Protein 1G57 (pdb70)

InterPro domains:
  IPR000422 3,4-dihydroxy-2-butanone 4-phosphate synthase, RibB [MF_00180] (11-213)
  IPR000422 3,4-dihydroxy-2-butanone 4-phosphate synthase, RibB [PF00926] (17-208)
  IPR000422 3,4-dihydroxy-2-butanone 4-phosphate synthase, RibB [TIGR00506] (13-209)
  IPR017945 DHBP synthase RibB-like alpha/beta domain superfamily [SSF55821] (7-213)

Organism: Escherichia coli (strain K12) (NCBI:txid83333)

Nearest PDB structures (foldseek):
  1g57-assembly1_B  TM=1.005E+00  e=2.226E-47  Escherichia coli
  1g57-assembly1_A  TM=9.770E-01  e=4.359E-43  Escherichia coli
  7tye-assembly1_A  TM=9.702E-01  e=1.573E-42  Escherichia coli
  3ls6-assembly1_B  TM=9.740E-01  e=1.703E-40  Salmonella enterica subsp. enterica serovar Typhimurium
  3lrj-assembly1_A  TM=9.761E-01  e=1.168E-39  Salmonella enterica subsp. enterica serovar Typhimurium

Structure (mmCIF, N/CA/C/O backbone):
data_1G57
#
_entry.id   1G57
#
_cell.length_a   78.187
_cell.length_b   78.187
_cell.length_c   69.622
_cell.angle_alpha   90.00
_cell.angle_beta   90.00
_cell.angle_gamma   120.00
#
_symmetry.space_group_name_H-M   'P 31'
#
loop_
_entity.id
_entity.type
_entity.pdbx_description
1 polymer '3,4-DIHYDROXY-2-BUTANONE 4-PHOSPHATE SYNTHASE'
2 non-polymer 'CESIUM ION'
3 water water
#
loop_
_atom_site.group_PDB
_atom_site.id
_atom_site.type_symbol
_atom_site.label_atom_id
_atom_site.label_alt_id
_atom_site.label_comp_id
_atom_site.label_asym_id
_atom_site.label_entity_id
_atom_site.label_seq_id
_atom_site.pdbx_PDB_ins_code
_atom_site.Cartn_x
_atom_site.Cartn_y
_atom_site.Cartn_z
_atom_site.occupancy
_atom_site.B_iso_or_equiv
_atom_site.auth_seq_id
_atom_site.auth_comp_id
_atom_site.auth_asym_id
_atom_site.auth_atom_id
_atom_site.pdbx_PDB_model_num
ATOM 1 N N . LEU A 1 5 ? 40.218 16.857 20.503 1.00 39.77 5 LEU A N 1
ATOM 2 C CA . LEU A 1 5 ? 40.611 17.770 19.398 1.00 29.86 5 LEU A CA 1
ATOM 3 C C . LEU A 1 5 ? 39.662 17.556 18.167 1.00 52.95 5 LEU A C 1
ATOM 4 O O . LEU A 1 5 ? 38.870 18.423 17.677 1.00 34.29 5 LEU A O 1
ATOM 9 N N . LEU A 1 6 ? 39.570 16.323 17.674 1.00 24.32 6 LEU A N 1
ATOM 10 C CA . LEU A 1 6 ? 38.621 16.174 16.603 1.00 22.63 6 LEU A CA 1
ATOM 11 C C . LEU A 1 6 ? 37.227 15.692 17.043 1.00 28.16 6 LEU A C 1
ATOM 12 O O . LEU A 1 6 ? 36.395 15.281 16.219 1.00 23.78 6 LEU A O 1
ATOM 17 N N . SER A 1 7 ? 37.027 15.585 18.367 1.00 31.66 7 SER A N 1
ATOM 18 C CA . SER A 1 7 ? 35.783 14.992 18.842 1.00 37.28 7 SER A CA 1
ATOM 19 C C . SER A 1 7 ? 34.579 15.652 18.260 1.00 38.33 7 SER A C 1
ATOM 20 O O . SER A 1 7 ? 33.522 15.053 18.085 1.00 28.93 7 SER A O 1
ATOM 23 N N . SER A 1 8 ? 34.777 16.903 17.935 1.00 37.82 8 SER A N 1
ATOM 24 C CA . SER A 1 8 ? 33.647 17.595 17.417 1.00 38.62 8 SER A CA 1
ATOM 25 C C . SER A 1 8 ? 33.320 17.008 16.070 1.00 37.16 8 SER A C 1
ATOM 26 O O . SER A 1 8 ? 32.195 17.162 15.586 1.00 40.53 8 SER A O 1
ATOM 29 N N . PHE A 1 9 ? 34.315 16.326 15.513 1.00 25.09 9 PHE A N 1
ATOM 30 C CA . PHE A 1 9 ? 34.064 15.799 14.185 1.00 25.16 9 PHE A CA 1
ATOM 31 C C . PHE A 1 9 ? 33.472 14.406 14.189 1.00 28.24 9 PHE A C 1
ATOM 32 O O . PHE A 1 9 ? 33.229 13.833 13.150 1.00 57.78 9 PHE A O 1
ATOM 40 N N . GLY A 1 10 ? 33.278 13.856 15.344 1.00 25.08 10 GLY A N 1
ATOM 41 C 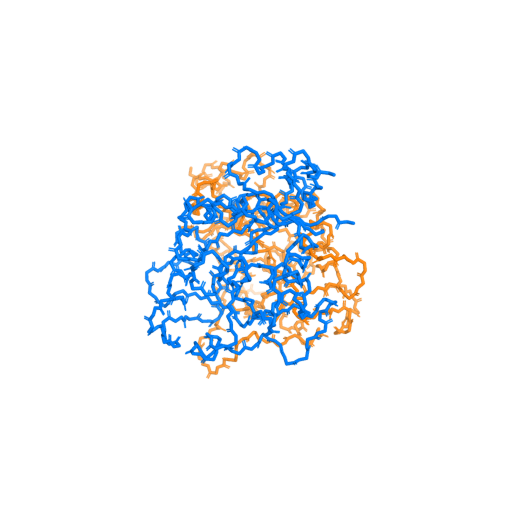CA . GLY A 1 10 ? 32.691 12.539 15.396 1.00 19.92 10 GLY A CA 1
ATOM 42 C C . GLY A 1 10 ? 33.607 11.677 16.226 1.00 19.27 10 GLY A C 1
ATOM 43 O O . GLY A 1 10 ? 34.704 12.128 16.601 1.00 22.90 10 GLY A O 1
ATOM 44 N N . THR A 1 11 ? 33.175 10.449 16.531 1.00 17.62 11 THR A N 1
ATOM 45 C CA . THR A 1 11 ? 34.002 9.551 17.293 1.00 17.12 11 THR A CA 1
ATOM 46 C C . THR A 1 11 ? 35.124 9.088 16.400 1.00 16.18 11 THR A C 1
ATOM 47 O O . THR A 1 11 ? 35.089 9.326 15.192 1.00 15.61 11 THR A O 1
ATOM 51 N N . PRO A 1 12 ? 36.079 8.406 16.981 1.00 14.82 12 PRO A N 1
ATOM 52 C CA . PRO A 1 12 ? 37.188 7.909 16.187 1.00 15.23 12 PRO A CA 1
ATOM 53 C C . PRO A 1 12 ? 36.739 7.101 14.988 1.00 15.31 12 PRO A C 1
ATOM 54 O O . PRO A 1 12 ? 37.165 7.373 13.859 1.00 13.69 12 PRO A O 1
ATOM 58 N N . PHE A 1 13 ? 35.859 6.134 15.184 1.00 13.88 13 PHE A N 1
ATOM 59 C CA . PHE A 1 13 ? 35.378 5.322 14.058 1.00 14.43 13 PHE A CA 1
ATOM 60 C C . PHE A 1 13 ? 34.561 6.154 13.026 1.00 15.01 13 PHE A C 1
ATOM 61 O O . PHE A 1 13 ? 34.639 5.903 11.801 1.00 13.42 13 PHE A O 1
ATOM 69 N N . GLU A 1 14 ? 33.771 7.152 13.535 1.00 15.51 14 GLU A N 1
ATOM 70 C CA . GLU A 1 14 ? 33.052 8.007 12.574 1.00 14.84 14 GLU A CA 1
ATOM 71 C C . GLU A 1 14 ? 34.072 8.804 11.762 1.00 12.71 14 GLU A C 1
ATOM 72 O O . GLU A 1 14 ? 33.839 9.000 10.556 1.00 13.83 14 GLU A O 1
ATOM 78 N N . ARG A 1 15 ? 35.114 9.239 12.436 1.00 10.72 15 ARG A N 1
ATOM 79 C CA . ARG A 1 15 ? 36.148 9.968 11.698 1.00 10.59 15 ARG A CA 1
ATOM 80 C C . ARG A 1 15 ? 36.716 9.145 10.576 1.00 14.04 15 ARG A C 1
ATOM 81 O O . ARG A 1 15 ? 36.916 9.612 9.431 1.00 11.16 15 ARG A O 1
ATOM 89 N N . VAL A 1 16 ? 37.027 7.869 10.884 1.00 12.17 16 VAL A N 1
ATOM 90 C CA . VAL A 1 16 ? 37.533 6.999 9.816 1.00 10.08 16 VAL A CA 1
ATOM 91 C C . VAL A 1 16 ? 36.493 6.886 8.686 1.00 11.17 16 VAL A C 1
ATOM 92 O O . VAL A 1 16 ? 36.807 6.994 7.483 1.00 9.99 16 VAL A O 1
ATOM 96 N N . GLU A 1 17 ? 35.237 6.641 9.071 1.00 11.76 17 GLU A N 1
ATOM 97 C CA . GLU A 1 17 ? 34.216 6.492 8.034 1.00 12.75 17 GLU A CA 1
ATOM 98 C C . GLU A 1 17 ? 34.045 7.719 7.173 1.00 11.72 17 GLU A C 1
ATOM 99 O O . GLU A 1 17 ? 33.884 7.642 5.968 1.00 11.79 17 GLU A O 1
ATOM 105 N N . ASN A 1 18 ? 34.112 8.833 7.824 1.00 12.28 18 ASN A N 1
ATOM 106 C CA . ASN A 1 18 ? 34.040 10.124 7.167 1.00 12.41 18 ASN A CA 1
ATOM 107 C C . ASN A 1 18 ? 35.196 10.270 6.214 1.00 11.17 18 ASN A C 1
ATOM 108 O O . ASN A 1 18 ? 35.003 10.805 5.143 1.00 12.54 18 ASN A O 1
ATOM 113 N N . ALA A 1 19 ? 36.389 9.848 6.616 1.00 10.17 19 ALA A N 1
ATOM 114 C CA . ALA A 1 19 ? 37.542 9.940 5.721 1.00 10.13 19 ALA A CA 1
ATOM 115 C C . ALA A 1 19 ? 37.353 9.037 4.500 1.00 9.01 19 ALA A C 1
ATOM 116 O O . ALA A 1 19 ? 37.705 9.363 3.384 1.00 8.84 19 ALA A O 1
ATOM 118 N N . LEU A 1 20 ? 36.787 7.849 4.694 1.00 12.10 20 LEU A N 1
ATOM 119 C CA . LEU A 1 20 ? 36.639 6.955 3.544 1.00 9.66 20 LEU A CA 1
ATOM 120 C C . LEU A 1 20 ? 35.616 7.553 2.565 1.00 9.03 20 LEU A C 1
ATOM 121 O O . LEU A 1 20 ? 35.819 7.464 1.342 1.00 9.40 20 LEU A O 1
ATOM 126 N N . ALA A 1 21 ? 34.528 8.154 3.118 1.00 9.51 21 ALA A N 1
ATOM 127 C CA . ALA A 1 21 ? 33.533 8.773 2.243 1.00 9.56 21 ALA A CA 1
ATOM 128 C C . ALA A 1 21 ? 34.140 9.934 1.443 1.00 9.89 21 ALA A C 1
ATOM 129 O O . ALA A 1 21 ? 33.883 10.088 0.230 1.00 11.21 21 ALA A O 1
ATOM 131 N N . ALA A 1 22 ? 35.005 10.746 2.132 1.00 10.17 22 ALA A N 1
ATOM 132 C CA . ALA A 1 22 ? 35.676 11.842 1.424 1.00 10.27 22 ALA A CA 1
ATOM 133 C C . ALA A 1 22 ? 36.525 11.310 0.246 1.00 8.95 22 ALA A C 1
ATOM 134 O O . ALA A 1 22 ? 36.448 11.812 -0.872 1.00 9.20 22 ALA A O 1
ATOM 136 N N . LEU A 1 23 ? 37.304 10.245 0.496 1.00 7.36 23 LEU A N 1
ATOM 137 C CA . LEU A 1 23 ? 38.146 9.676 -0.531 1.00 7.58 23 LEU A CA 1
ATOM 138 C C . LEU A 1 23 ? 37.297 9.150 -1.715 1.00 10.23 23 LEU A C 1
ATOM 139 O O . LEU A 1 23 ? 37.620 9.374 -2.879 1.00 8.59 23 LEU A O 1
ATOM 144 N N . ARG A 1 24 ? 36.202 8.427 -1.369 1.00 9.48 24 ARG A N 1
ATOM 145 C CA . ARG A 1 24 ? 35.340 7.904 -2.432 1.00 11.01 24 ARG A CA 1
ATOM 146 C C . ARG A 1 24 ? 34.771 9.061 -3.273 1.00 11.29 24 ARG A C 1
ATOM 147 O O . ARG A 1 24 ? 34.577 8.884 -4.491 1.00 12.49 24 ARG A O 1
ATOM 155 N N . GLU A 1 25 ? 34.522 10.212 -2.660 1.00 7.73 25 GLU A N 1
ATOM 156 C CA . GLU A 1 25 ? 34.040 11.362 -3.386 1.00 9.50 25 GLU A CA 1
ATOM 157 C C . GLU A 1 25 ? 35.176 12.139 -4.094 1.00 8.83 25 GLU A C 1
ATOM 158 O O . GLU A 1 25 ? 34.921 13.175 -4.718 1.00 11.68 25 GLU A O 1
ATOM 164 N N . GLY A 1 26 ? 36.411 11.636 -4.006 1.00 8.19 26 GLY A N 1
ATOM 165 C CA . GLY A 1 26 ? 37.510 12.334 -4.697 1.00 9.96 26 GLY A CA 1
ATOM 166 C C . GLY A 1 26 ? 38.060 13.527 -3.930 1.00 10.59 26 GLY A C 1
ATOM 167 O O . GLY A 1 26 ? 38.894 14.264 -4.493 1.00 10.08 26 GLY A O 1
ATOM 168 N N . ARG A 1 27 ? 37.638 13.688 -2.670 1.00 8.74 27 ARG A N 1
ATOM 169 C CA . ARG A 1 27 ? 38.152 14.782 -1.841 1.00 10.59 27 ARG A CA 1
ATOM 170 C C . ARG A 1 27 ? 39.383 14.305 -1.034 1.00 11.95 27 ARG A C 1
ATOM 171 O O . ARG A 1 27 ? 39.660 13.099 -0.953 1.00 11.02 27 ARG A O 1
ATOM 179 N N . GLY A 1 28 ? 40.106 15.263 -0.460 1.00 10.76 28 GLY A N 1
ATOM 180 C CA . GLY A 1 28 ? 41.232 14.780 0.295 1.00 9.46 28 GLY A CA 1
ATOM 181 C C . GLY A 1 28 ? 40.880 14.533 1.746 1.00 8.99 28 GLY A C 1
ATOM 182 O O . GLY A 1 28 ? 39.771 14.797 2.254 1.00 8.70 28 GLY A O 1
ATOM 183 N N . VAL A 1 29 ? 41.930 14.008 2.430 1.00 7.16 29 VAL A N 1
ATOM 184 C CA . VAL A 1 29 ? 41.835 13.729 3.839 1.00 7.54 29 VAL A CA 1
ATOM 185 C C . VAL A 1 29 ? 43.078 14.343 4.527 1.00 8.04 29 VAL A C 1
ATOM 186 O O . VAL A 1 29 ? 44.219 14.195 4.024 1.00 7.99 29 VAL A O 1
ATOM 190 N N . MET A 1 30 ? 42.832 15.002 5.683 1.00 6.91 30 MET A N 1
ATOM 191 C CA . MET A 1 30 ? 43.931 15.518 6.502 1.00 6.72 30 MET A CA 1
ATOM 192 C C . MET A 1 30 ? 44.170 14.477 7.622 1.00 9.89 30 MET A C 1
ATOM 193 O O . MET A 1 30 ? 43.282 14.269 8.469 1.00 9.87 30 MET A O 1
ATOM 198 N N . VAL A 1 31 ? 45.326 13.777 7.569 1.00 8.37 31 VAL A N 1
ATOM 199 C CA . VAL A 1 31 ? 45.642 12.726 8.541 1.00 7.77 31 VAL A CA 1
ATOM 200 C C . VAL A 1 31 ? 46.661 13.303 9.496 1.00 8.17 31 VAL A C 1
ATOM 201 O O . VAL A 1 31 ? 47.833 13.628 9.102 1.00 8.23 31 VAL A O 1
ATOM 205 N N . LEU A 1 32 ? 46.215 13.321 10.775 1.00 9.78 32 LEU A N 1
ATOM 206 C CA . LEU A 1 32 ? 47.095 13.861 11.809 1.00 7.90 32 LEU A CA 1
ATOM 207 C C . LEU A 1 32 ? 47.779 12.729 12.560 1.00 9.91 32 LEU A C 1
ATOM 208 O O . LEU A 1 32 ? 47.212 11.643 12.868 1.00 9.81 32 LEU A O 1
ATOM 213 N N . ASP A 1 33 ? 48.972 13.126 12.989 1.00 12.70 33 ASP A N 1
ATOM 214 C CA . ASP A 1 33 ? 49.696 12.297 13.948 1.00 17.90 33 ASP A CA 1
ATOM 215 C C . ASP A 1 33 ? 50.410 13.188 14.984 1.00 17.54 33 ASP A C 1
ATOM 216 O O . ASP A 1 33 ? 51.044 14.167 14.510 1.00 17.21 33 ASP A O 1
ATOM 221 N N . GLU A 1 38 ? 54.468 17.127 18.938 1.00 33.96 38 GLU A N 1
ATOM 222 C CA . GLU A 1 38 ? 54.637 17.816 17.649 1.00 26.51 38 GLU A CA 1
ATOM 223 C C . GLU A 1 38 ? 53.747 17.225 16.536 1.00 18.34 38 GLU A C 1
ATOM 224 O O . GLU A 1 38 ? 53.993 16.168 15.998 1.00 20.04 38 GLU A O 1
ATOM 230 N N . ASN A 1 39 ? 52.662 17.923 16.254 1.00 15.93 39 ASN A N 1
ATOM 231 C CA . ASN A 1 39 ? 51.721 17.467 15.248 1.00 13.87 39 ASN A CA 1
ATOM 232 C C . ASN A 1 39 ? 52.347 17.522 13.849 1.00 13.36 39 ASN A C 1
ATOM 233 O O . ASN A 1 39 ? 53.024 18.466 13.412 1.00 12.14 39 ASN A O 1
ATOM 238 N N . GLU A 1 40 ? 52.009 16.527 13.067 1.00 11.63 40 GLU A N 1
ATOM 239 C CA . GLU A 1 40 ? 52.284 16.565 11.642 1.00 11.69 40 GLU A CA 1
ATOM 240 C C . GLU A 1 40 ? 50.959 16.151 10.979 1.00 10.51 40 GLU A C 1
ATOM 241 O O . GLU A 1 40 ? 50.453 15.060 11.281 1.00 12.63 40 GLU A O 1
ATOM 247 N N . GLY A 1 41 ? 50.396 17.010 10.124 1.00 8.92 41 GLY A N 1
ATOM 248 C CA . GLY A 1 41 ? 49.195 16.674 9.395 1.00 7.62 41 GLY A CA 1
ATOM 249 C C . GLY A 1 41 ? 49.582 16.527 7.919 1.00 9.11 41 GLY A C 1
ATOM 250 O O . GLY A 1 41 ? 50.289 17.420 7.357 1.00 9.54 41 GLY A O 1
ATOM 251 N N . ASP A 1 42 ? 49.164 15.365 7.322 1.00 7.23 42 ASP A N 1
ATOM 252 C CA . ASP A 1 42 ? 49.451 15.199 5.911 1.00 8.20 42 ASP A CA 1
ATOM 253 C C . ASP A 1 42 ? 48.136 15.292 5.151 1.00 7.64 42 ASP A C 1
ATOM 254 O O . ASP A 1 42 ? 47.153 14.683 5.555 1.00 8.28 42 ASP A O 1
ATOM 259 N N . MET A 1 43 ? 48.192 15.994 4.029 1.00 7.66 43 MET A N 1
ATOM 260 C CA . MET A 1 43 ? 47.075 16.000 3.051 1.00 7.53 43 MET A CA 1
ATOM 261 C C . MET A 1 43 ? 47.249 14.712 2.194 1.00 7.78 43 MET A C 1
ATOM 262 O O . MET A 1 43 ? 48.365 14.457 1.679 1.00 9.02 43 MET A O 1
ATOM 267 N N . ILE A 1 44 ? 46.211 13.921 2.042 1.00 5.66 44 ILE A N 1
ATOM 268 C CA . ILE A 1 44 ? 46.296 12.732 1.234 1.00 6.51 44 ILE A CA 1
ATOM 269 C C . ILE A 1 44 ? 45.119 12.617 0.253 1.00 7.96 44 ILE A C 1
ATOM 270 O O . ILE A 1 44 ? 43.992 13.071 0.552 1.00 8.58 44 ILE A O 1
ATOM 275 N N . PHE A 1 45 ? 45.414 12.041 -0.924 1.00 7.14 45 PHE A N 1
ATOM 276 C CA . PHE A 1 45 ? 44.399 11.833 -1.939 1.00 6.52 45 PHE A CA 1
ATOM 277 C C . PHE A 1 45 ? 44.653 10.470 -2.582 1.00 9.85 45 PHE A C 1
ATOM 278 O O . PHE A 1 45 ? 45.787 9.981 -2.635 1.00 8.49 45 PHE A O 1
ATOM 286 N N . PRO A 1 46 ? 43.609 9.877 -3.183 1.00 9.90 46 PRO A N 1
ATOM 287 C CA . PRO A 1 46 ? 43.822 8.605 -3.873 1.00 7.23 46 PRO A CA 1
ATOM 288 C C . PRO A 1 46 ? 44.622 8.953 -5.106 1.00 8.93 46 PRO A C 1
ATOM 289 O O . PRO A 1 46 ? 44.317 9.958 -5.821 1.00 9.60 46 PRO A O 1
ATOM 293 N N . ALA A 1 47 ? 45.574 8.081 -5.417 1.00 7.49 47 ALA A N 1
ATOM 294 C CA . ALA A 1 47 ? 46.363 8.324 -6.622 1.00 10.28 47 ALA A CA 1
ATOM 295 C C . ALA A 1 47 ? 45.485 8.287 -7.916 1.00 10.46 47 ALA A C 1
ATOM 296 O O . ALA A 1 47 ? 45.730 9.038 -8.864 1.00 11.66 47 ALA A O 1
ATOM 298 N N . GLU A 1 48 ? 44.425 7.462 -7.891 1.00 8.40 48 GLU A N 1
ATOM 299 C CA . GLU A 1 48 ? 43.540 7.280 -9.031 1.00 10.29 48 GLU A CA 1
ATOM 300 C C . GLU A 1 48 ? 42.651 8.452 -9.256 1.00 11.15 48 GLU A C 1
ATOM 301 O O . GLU A 1 48 ? 42.113 8.536 -10.346 1.00 13.99 48 GLU A O 1
ATOM 307 N N . THR A 1 49 ? 42.389 9.268 -8.262 1.00 9.63 49 THR A N 1
ATOM 308 C CA . THR A 1 49 ? 41.484 10.382 -8.482 1.00 8.89 49 THR A CA 1
ATOM 309 C C . THR A 1 49 ? 42.148 11.763 -8.356 1.00 10.39 49 THR A C 1
ATOM 310 O O . THR A 1 49 ? 41.532 12.794 -8.685 1.00 9.94 49 THR A O 1
ATOM 314 N N . MET A 1 50 ? 43.354 11.827 -7.760 1.00 9.37 50 MET A N 1
ATOM 315 C CA . MET A 1 50 ? 43.946 13.136 -7.516 1.00 7.03 50 MET A CA 1
ATOM 316 C C . MET A 1 50 ? 44.047 13.941 -8.808 1.00 9.79 50 MET A C 1
ATOM 317 O O . MET A 1 50 ? 44.434 13.405 -9.856 1.00 10.09 50 MET A O 1
ATOM 322 N N . THR A 1 51 ? 43.725 15.232 -8.706 1.00 7.63 51 THR A N 1
ATOM 323 C CA . THR A 1 51 ? 43.703 16.098 -9.843 1.00 7.49 51 THR A CA 1
ATOM 324 C C . THR A 1 51 ? 44.902 17.056 -9.863 1.00 8.56 51 THR A C 1
ATOM 325 O O . THR A 1 51 ? 45.612 17.255 -8.902 1.00 8.05 51 THR A O 1
ATOM 329 N N . VAL A 1 52 ? 45.102 17.686 -11.052 1.00 8.64 52 VAL A N 1
ATOM 330 C CA . VAL A 1 52 ? 46.131 18.707 -11.173 1.00 8.79 52 VAL A CA 1
ATOM 331 C C . VAL A 1 52 ? 45.904 19.802 -10.124 1.00 7.22 52 VAL A C 1
ATOM 332 O O . VAL A 1 52 ? 46.883 20.253 -9.537 1.00 8.38 52 VAL A O 1
ATOM 336 N N . GLU A 1 53 ? 44.633 20.261 -9.916 1.00 7.95 53 GLU A N 1
ATOM 337 C CA . GLU A 1 53 ? 44.379 21.331 -8.940 1.00 6.96 53 GLU A CA 1
ATOM 338 C C . GLU A 1 53 ? 44.733 20.896 -7.516 1.00 8.27 53 GLU A C 1
ATOM 339 O O . GLU A 1 53 ? 45.311 21.677 -6.716 1.00 8.92 53 GLU A O 1
ATOM 345 N N . GLN A 1 54 ? 44.415 19.621 -7.219 1.00 7.77 54 GLN A N 1
ATOM 346 C CA . GLN A 1 54 ? 44.767 19.081 -5.899 1.00 8.03 54 GLN A CA 1
ATOM 347 C C . GLN A 1 54 ? 46.309 19.043 -5.761 1.00 7.26 54 GLN A C 1
ATOM 348 O O . GLN A 1 54 ? 46.835 19.339 -4.676 1.00 9.61 54 GLN A O 1
ATOM 354 N N . MET A 1 55 ? 47.005 18.677 -6.848 1.00 7.24 55 MET A N 1
ATOM 355 C CA . MET A 1 55 ? 48.450 18.676 -6.795 1.00 6.01 55 MET A CA 1
ATOM 356 C C . MET A 1 55 ? 49.002 20.080 -6.610 1.00 7.94 55 MET A C 1
ATOM 357 O O . MET A 1 55 ? 49.935 20.276 -5.845 1.00 9.25 55 MET A O 1
ATOM 362 N N . ALA A 1 56 ? 48.397 21.093 -7.273 1.00 7.13 56 ALA A N 1
ATOM 363 C CA . ALA A 1 56 ? 48.867 22.447 -7.097 1.00 7.10 56 ALA A CA 1
ATOM 364 C C . ALA A 1 56 ? 48.649 22.902 -5.679 1.00 9.60 56 ALA A C 1
ATOM 365 O O . ALA A 1 56 ? 49.498 23.587 -5.048 1.00 9.02 56 ALA A O 1
ATOM 367 N N . LEU A 1 57 ? 47.520 22.462 -5.125 1.00 10.42 57 LEU A N 1
ATOM 368 C CA . LEU A 1 57 ? 47.214 22.789 -3.728 1.00 10.97 57 LEU A CA 1
ATOM 369 C C . LEU A 1 57 ? 48.219 22.227 -2.749 1.00 8.92 57 LEU A C 1
ATOM 370 O O . LEU A 1 57 ? 48.669 22.893 -1.785 1.00 10.70 57 LEU A O 1
ATOM 375 N N . THR A 1 58 ? 48.648 21.008 -3.032 1.00 9.61 58 THR A N 1
ATOM 376 C CA . THR A 1 58 ? 49.587 20.316 -2.182 1.00 10.07 58 THR A CA 1
ATOM 377 C C . THR A 1 58 ? 50.962 20.951 -2.287 1.00 13.41 58 THR A C 1
ATOM 378 O O . THR A 1 58 ? 51.680 21.110 -1.273 1.00 13.25 58 THR A O 1
ATOM 382 N N . ILE A 1 59 ? 51.361 21.358 -3.532 1.00 9.30 59 ILE A N 1
ATOM 383 C CA . ILE A 1 59 ? 52.647 22.034 -3.642 1.00 9.19 59 ILE A CA 1
ATOM 384 C C . ILE A 1 59 ? 52.631 23.400 -2.947 1.00 11.93 59 ILE A C 1
ATOM 385 O O . ILE A 1 59 ? 53.596 23.810 -2.294 1.00 12.83 59 ILE A O 1
ATOM 390 N N . ARG A 1 60 ? 51.537 24.150 -3.116 1.00 8.82 60 ARG A N 1
ATOM 391 C CA . ARG A 1 60 ? 51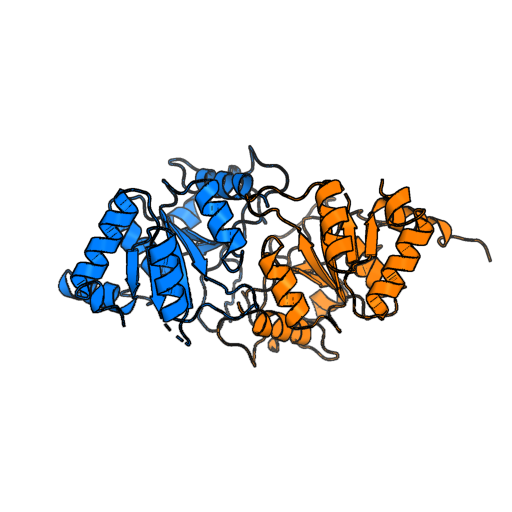.462 25.492 -2.557 1.00 7.55 60 ARG A CA 1
ATOM 392 C C . ARG A 1 60 ? 51.379 25.469 -1.024 1.00 11.13 60 ARG A C 1
ATOM 393 O O . ARG A 1 60 ? 52.084 26.213 -0.358 1.00 13.49 60 ARG A O 1
ATOM 401 N N . HIS A 1 61 ? 50.575 24.613 -0.417 1.00 8.40 61 HIS A N 1
ATOM 402 C CA . HIS A 1 61 ? 50.455 24.619 1.017 1.00 9.00 61 HIS A CA 1
ATOM 403 C C . HIS A 1 61 ? 51.158 23.474 1.739 1.00 11.06 61 HIS A C 1
ATOM 404 O O . HIS A 1 61 ? 51.098 23.419 2.989 1.00 9.85 61 HIS A O 1
ATOM 411 N N . GLY A 1 62 ? 51.781 22.589 0.982 1.00 10.13 62 GLY A N 1
ATOM 412 C CA . GLY A 1 62 ? 52.490 21.492 1.604 1.00 10.48 62 GLY A CA 1
ATOM 413 C C . GLY A 1 62 ? 53.985 21.736 1.632 1.00 8.78 62 GLY A C 1
ATOM 414 O O . GLY A 1 62 ? 54.424 22.835 1.296 1.00 10.32 62 GLY A O 1
ATOM 415 N N . SER A 1 63 ? 54.742 20.761 2.051 1.00 8.10 63 SER A N 1
ATOM 416 C CA . SER A 1 63 ? 56.171 20.833 2.029 1.00 8.25 63 SER A CA 1
ATOM 417 C C . SER A 1 63 ? 56.717 20.875 0.589 1.00 10.73 63 SER A C 1
ATOM 418 O O . SER A 1 63 ? 57.901 21.246 0.362 1.00 9.64 63 SER A O 1
ATOM 421 N N . GLY A 1 64 ? 55.864 20.436 -0.380 1.00 8.78 64 GLY A N 1
ATOM 422 C CA . GLY A 1 64 ? 56.274 20.378 -1.787 1.00 8.32 64 GLY A CA 1
ATOM 423 C C . GLY A 1 64 ? 57.031 19.059 -2.090 1.00 8.42 64 GLY A C 1
ATOM 424 O O . GLY A 1 64 ? 57.279 18.749 -3.243 1.00 8.76 64 GLY A O 1
ATOM 425 N N . ILE A 1 65 ? 57.340 18.234 -1.045 1.00 6.89 65 ILE A N 1
ATOM 426 C CA . ILE A 1 65 ? 57.928 16.920 -1.246 1.00 9.00 65 ILE A CA 1
ATOM 427 C C . ILE A 1 65 ? 56.731 15.987 -1.296 1.00 8.04 65 ILE A C 1
ATOM 428 O O . ILE A 1 65 ? 56.237 15.456 -0.258 1.00 9.02 65 ILE A O 1
ATOM 433 N N . VAL A 1 66 ? 56.144 15.939 -2.483 1.00 7.72 66 VAL A N 1
ATOM 434 C CA . VAL A 1 66 ? 54.883 15.218 -2.674 1.00 6.43 66 VAL A CA 1
ATOM 435 C C . VAL A 1 66 ? 55.241 13.769 -3.025 1.00 8.67 66 VAL A C 1
ATOM 436 O O . VAL A 1 66 ? 55.986 13.467 -3.969 1.00 9.05 66 VAL A O 1
ATOM 440 N N . CYS A 1 67 ? 54.719 12.883 -2.170 1.00 8.40 67 CYS A N 1
ATOM 441 C CA . CYS A 1 67 ? 55.061 11.467 -2.203 1.00 8.78 67 CYS A CA 1
ATOM 442 C C . CYS A 1 67 ? 53.920 10.594 -2.675 1.00 8.47 67 CYS A C 1
ATOM 443 O O . CYS A 1 67 ? 52.734 10.833 -2.381 1.00 9.51 67 CYS A O 1
ATOM 446 N N . LEU A 1 68 ? 54.337 9.517 -3.378 1.00 7.78 68 LEU A N 1
ATOM 447 C CA . LEU A 1 68 ? 53.383 8.499 -3.904 1.00 8.23 68 LEU A CA 1
ATOM 448 C C . LEU A 1 68 ? 53.582 7.208 -3.083 1.00 7.52 68 LEU A C 1
ATOM 449 O O . LEU A 1 68 ? 54.655 6.577 -3.167 1.00 8.32 68 LEU A O 1
ATOM 454 N N . CYS A 1 69 ? 52.612 6.915 -2.249 1.00 7.17 69 CYS A N 1
ATOM 455 C CA . CYS A 1 69 ? 52.694 5.748 -1.402 1.00 6.89 69 CYS A CA 1
ATOM 456 C C . CYS A 1 69 ? 52.250 4.578 -2.245 1.00 9.32 69 CYS A C 1
ATOM 457 O O . CYS A 1 69 ? 51.219 4.607 -2.942 1.00 8.78 69 CYS A O 1
ATOM 460 N N . ILE A 1 70 ? 53.108 3.552 -2.247 1.00 8.74 70 ILE A N 1
ATOM 461 C CA . ILE A 1 70 ? 52.917 2.325 -3.064 1.00 9.02 70 ILE A CA 1
ATOM 462 C C . ILE A 1 70 ? 53.206 1.076 -2.240 1.00 9.21 70 ILE A C 1
ATOM 463 O O . ILE A 1 70 ? 53.850 1.118 -1.188 1.00 10.65 70 ILE A O 1
ATOM 468 N N . THR A 1 71 ? 52.724 -0.038 -2.777 1.00 10.05 71 THR A N 1
ATOM 469 C CA . THR A 1 71 ? 53.000 -1.333 -2.111 1.00 10.65 71 THR A CA 1
ATOM 470 C C . THR A 1 71 ? 54.337 -1.919 -2.597 1.00 11.14 71 THR A C 1
ATOM 471 O O . THR A 1 71 ? 54.839 -1.556 -3.648 1.00 10.20 71 THR A O 1
ATOM 475 N N . GLU A 1 72 ? 54.869 -2.902 -1.834 1.00 10.44 72 GLU A N 1
ATOM 476 C CA . GLU A 1 72 ? 56.067 -3.578 -2.274 1.00 10.27 72 GLU A CA 1
ATOM 477 C C . GLU A 1 72 ? 55.832 -4.268 -3.661 1.00 9.88 72 GLU A C 1
ATOM 478 O O . GLU A 1 72 ? 56.737 -4.264 -4.517 1.00 12.76 72 GLU A O 1
ATOM 484 N N . ASP A 1 73 ? 54.634 -4.785 -3.909 1.00 9.68 73 ASP A N 1
ATOM 485 C CA . ASP A 1 73 ? 54.334 -5.384 -5.173 1.00 11.54 73 ASP A CA 1
ATOM 486 C C . ASP A 1 73 ? 54.520 -4.398 -6.320 1.00 13.39 73 ASP A C 1
ATOM 487 O O . ASP A 1 73 ? 55.153 -4.693 -7.355 1.00 14.23 73 ASP A O 1
ATOM 492 N N . ARG A 1 74 ? 53.935 -3.212 -6.095 1.00 9.75 74 ARG A N 1
ATOM 493 C CA . ARG A 1 74 ? 54.056 -2.188 -7.113 1.00 12.03 74 ARG A CA 1
ATOM 494 C C . ARG A 1 74 ? 55.529 -1.757 -7.336 1.00 8.89 74 ARG A C 1
ATOM 495 O O . ARG A 1 74 ? 55.964 -1.517 -8.470 1.00 10.68 74 ARG A O 1
ATOM 503 N N . ARG A 1 75 ? 56.271 -1.622 -6.226 1.00 10.35 75 ARG A N 1
ATOM 504 C CA . ARG A 1 75 ? 57.668 -1.243 -6.296 1.00 10.00 75 ARG A CA 1
ATOM 505 C C . ARG A 1 75 ? 58.441 -2.229 -7.188 1.00 14.14 75 ARG A C 1
ATOM 506 O O . ARG A 1 75 ? 59.224 -1.868 -8.043 1.00 13.67 75 ARG A O 1
ATOM 514 N N . LYS A 1 76 ? 58.197 -3.507 -6.943 1.00 11.43 76 LYS A N 1
ATOM 515 C CA . LYS A 1 76 ? 58.832 -4.520 -7.717 1.00 12.42 76 LYS A CA 1
ATOM 516 C C . LYS A 1 76 ? 58.336 -4.497 -9.139 1.00 15.87 76 LYS A C 1
ATOM 517 O O . LYS A 1 76 ? 59.123 -4.640 -10.061 1.00 15.96 76 LYS A O 1
ATOM 523 N N . GLN A 1 77 ? 57.061 -4.245 -9.377 1.00 13.94 77 GLN A N 1
ATOM 524 C CA . GLN A 1 77 ? 56.597 -4.171 -10.764 1.00 11.30 77 GLN A CA 1
ATOM 525 C C . GLN A 1 77 ? 57.297 -3.083 -11.531 1.00 18.15 77 GLN A C 1
ATOM 526 O O . GLN A 1 77 ? 57.554 -3.211 -12.739 1.00 16.64 77 GLN A O 1
ATOM 532 N N . LEU A 1 78 ? 57.582 -1.950 -10.842 1.00 14.00 78 LEU A N 1
ATOM 533 C CA . LEU A 1 78 ? 58.238 -0.799 -11.507 1.00 12.85 78 LEU A CA 1
ATOM 534 C C . LEU A 1 78 ? 59.749 -0.893 -11.510 1.00 12.70 78 LEU A C 1
ATOM 535 O O . LEU A 1 78 ? 60.478 -0.024 -11.982 1.00 14.38 78 LEU A O 1
ATOM 540 N N . ASP A 1 79 ? 60.210 -1.958 -10.897 1.00 15.39 79 ASP A N 1
ATOM 541 C CA . ASP A 1 79 ? 61.645 -2.158 -10.771 1.00 20.06 79 ASP A CA 1
ATOM 542 C C . ASP A 1 79 ? 62.348 -0.956 -10.133 1.00 16.73 79 ASP A C 1
ATOM 543 O O . ASP A 1 79 ? 63.354 -0.432 -10.626 1.00 16.12 79 ASP A O 1
ATOM 548 N N . LEU A 1 80 ? 61.762 -0.525 -9.012 1.00 13.85 80 LEU A N 1
ATOM 549 C CA . LEU A 1 80 ? 62.272 0.623 -8.354 1.00 15.25 80 LEU A CA 1
ATOM 550 C C . LEU A 1 80 ? 63.058 0.226 -7.099 1.00 13.96 80 LEU A C 1
ATOM 551 O O . LEU A 1 80 ? 62.450 -0.162 -6.078 1.00 15.96 80 LEU A O 1
ATOM 556 N N . PRO A 1 81 ? 64.385 0.437 -7.088 1.00 13.36 81 PRO A N 1
ATOM 557 C CA . PRO A 1 81 ? 65.086 0.106 -5.868 1.00 14.12 81 PRO A CA 1
ATOM 558 C C . PRO A 1 81 ? 64.787 1.097 -4.722 1.00 13.50 81 PRO A C 1
ATOM 559 O O . PRO A 1 81 ? 64.359 2.249 -4.961 1.00 12.28 81 PRO A O 1
ATOM 563 N N . MET A 1 82 ? 64.985 0.647 -3.488 1.00 11.89 82 MET A N 1
ATOM 564 C CA . MET A 1 82 ? 64.874 1.533 -2.364 1.00 12.11 82 MET A CA 1
ATOM 565 C C . MET A 1 82 ? 65.992 2.572 -2.576 1.00 13.16 82 MET A C 1
ATOM 566 O O . MET A 1 82 ? 67.031 2.260 -3.176 1.00 13.34 82 MET A O 1
ATOM 571 N N . MET A 1 83 ? 65.822 3.774 -2.085 1.00 12.35 83 MET A N 1
ATOM 572 C CA . MET A 1 83 ? 66.826 4.767 -2.305 1.00 11.45 83 MET A CA 1
ATOM 573 C C . MET A 1 83 ? 68.175 4.442 -1.683 1.00 17.28 83 MET A C 1
ATOM 574 O O . MET A 1 83 ? 69.212 4.729 -2.286 1.00 15.82 83 MET A O 1
ATOM 579 N N . VAL A 1 84 ? 68.152 3.887 -0.461 1.00 13.70 84 VAL A N 1
ATOM 580 C CA . VAL A 1 84 ? 69.403 3.584 0.184 1.00 17.82 84 VAL A CA 1
ATOM 581 C C . VAL A 1 84 ? 69.427 2.123 0.572 1.00 21.68 84 VAL A C 1
ATOM 582 O O . VAL A 1 84 ? 68.403 1.518 0.797 1.00 21.76 84 VAL A O 1
ATOM 586 N N . GLU A 1 85 ? 70.627 1.602 0.703 1.00 26.67 85 GLU A N 1
ATOM 587 C CA . GLU A 1 85 ? 70.752 0.226 1.151 1.00 29.08 85 GLU A CA 1
ATOM 588 C C . GLU A 1 85 ? 70.644 0.206 2.670 1.00 40.86 85 GLU A C 1
ATOM 589 O O . GLU A 1 85 ? 69.963 -0.607 3.282 1.00 45.19 85 GLU A O 1
ATOM 595 N N . ASN A 1 86 ? 71.359 1.136 3.293 1.00 27.00 86 ASN A N 1
ATOM 596 C CA . ASN A 1 86 ? 71.379 1.282 4.741 1.00 43.15 86 ASN A CA 1
ATOM 597 C C . ASN A 1 86 ? 70.589 2.509 5.204 1.00 46.27 86 ASN A C 1
ATOM 598 O O . ASN A 1 86 ? 71.144 3.594 5.339 1.00 27.54 86 ASN A O 1
ATOM 603 N N . ASN A 1 87 ? 69.310 2.308 5.497 1.00 21.91 87 ASN A N 1
ATOM 604 C CA . ASN A 1 87 ? 68.482 3.415 5.889 1.00 22.33 87 ASN A CA 1
ATOM 605 C C . ASN A 1 87 ? 68.780 3.864 7.276 1.00 29.40 87 ASN A C 1
ATOM 606 O O . ASN A 1 87 ? 68.499 3.169 8.253 1.00 28.01 87 ASN A O 1
ATOM 611 N N . THR A 1 88 ? 69.338 5.050 7.376 1.00 21.43 88 THR A N 1
ATOM 612 C CA . THR A 1 88 ? 69.628 5.471 8.730 1.00 24.45 88 THR A CA 1
ATOM 613 C C . THR A 1 88 ? 68.687 6.557 9.168 1.00 37.93 88 THR A C 1
ATOM 614 O O . THR A 1 88 ? 68.960 7.217 10.206 1.00 25.69 88 THR A O 1
ATOM 618 N N . SER A 1 89 ? 67.620 6.743 8.350 1.00 21.67 89 SER A N 1
ATOM 619 C CA . SER A 1 89 ? 66.694 7.793 8.733 1.00 21.04 89 SER A CA 1
ATOM 620 C C . SER A 1 89 ? 66.101 7.448 10.122 1.00 48.96 89 SER A C 1
ATOM 621 O O . SER A 1 89 ? 65.933 6.267 10.495 1.00 24.64 89 SER A O 1
ATOM 624 N N . ALA A 1 90 ? 65.804 8.514 10.891 1.00 37.20 90 ALA A N 1
ATOM 625 C CA . ALA A 1 90 ? 65.209 8.394 12.210 1.00 36.92 90 ALA A CA 1
ATOM 626 C C . ALA A 1 90 ? 63.974 7.482 12.216 1.00 46.05 90 ALA A C 1
ATOM 627 O O . ALA A 1 90 ? 63.817 6.588 13.062 1.00 50.43 90 ALA A O 1
ATOM 629 N N . TYR A 1 91 ? 63.068 7.725 11.261 1.00 28.49 91 TYR A N 1
ATOM 630 C CA . TYR A 1 91 ? 61.835 6.951 11.278 1.00 27.73 91 TYR A CA 1
ATOM 631 C C . TYR A 1 91 ? 61.793 5.773 10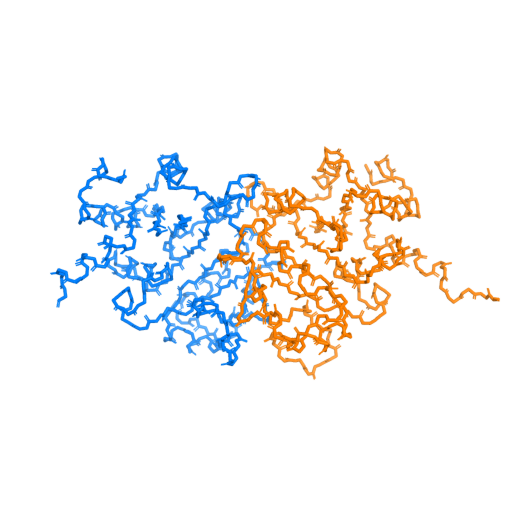.325 1.00 32.56 91 TYR A C 1
ATOM 632 O O . TYR A 1 91 ? 60.767 5.091 10.236 1.00 36.59 91 TYR A O 1
ATOM 641 N N . GLY A 1 92 ? 62.906 5.514 9.629 1.00 25.05 92 GLY A N 1
ATOM 642 C CA . GLY A 1 92 ? 62.981 4.436 8.627 1.00 25.14 92 GLY A CA 1
ATOM 643 C C . GLY A 1 92 ? 62.055 4.667 7.403 1.00 35.90 92 GLY A C 1
ATOM 644 O O . GLY A 1 92 ? 61.394 3.749 6.886 1.00 19.62 92 GLY A O 1
ATOM 645 N N . THR A 1 93 ? 62.012 5.920 6.934 1.00 23.51 93 THR A N 1
ATOM 646 C CA . THR A 1 93 ? 61.145 6.254 5.838 1.00 24.00 93 THR A CA 1
ATOM 647 C C . THR A 1 93 ? 61.532 5.538 4.602 1.00 21.89 93 THR A C 1
ATOM 648 O O . THR A 1 93 ? 62.701 5.611 4.229 1.00 25.22 93 THR A O 1
ATOM 652 N N . GLY A 1 94 ? 60.504 4.960 4.000 1.00 16.85 94 GLY A N 1
ATOM 653 C CA . GLY A 1 94 ? 60.544 4.062 2.854 1.00 13.45 94 GLY A CA 1
ATOM 654 C C . GLY A 1 94 ? 60.688 4.719 1.473 1.00 11.41 94 GLY A C 1
ATOM 655 O O . GLY A 1 94 ? 60.071 4.260 0.499 1.00 11.56 94 GLY A O 1
ATOM 656 N N . PHE A 1 95 ? 61.573 5.750 1.383 1.00 10.53 95 PHE A N 1
ATOM 657 C CA . PHE A 1 95 ? 61.786 6.347 0.080 1.00 10.56 95 PHE A CA 1
ATOM 658 C C . PHE A 1 95 ? 62.412 5.366 -0.915 1.00 10.63 95 PHE A C 1
ATOM 659 O O . PHE A 1 95 ? 63.436 4.740 -0.615 1.00 13.49 95 PHE A O 1
ATOM 667 N N . THR A 1 96 ? 61.917 5.282 -2.166 1.00 9.46 96 THR A N 1
ATOM 668 C CA . THR A 1 96 ? 62.605 4.530 -3.199 1.00 10.65 96 THR A CA 1
ATOM 669 C C . THR A 1 96 ? 63.364 5.584 -4.003 1.00 9.20 96 THR A C 1
ATOM 670 O O . THR A 1 96 ? 63.277 6.796 -3.745 1.00 11.10 96 THR A O 1
ATOM 674 N N . VAL A 1 97 ? 64.052 5.137 -5.025 1.00 9.87 97 VAL A N 1
ATOM 675 C CA . VAL A 1 97 ? 64.647 6.068 -5.989 1.00 8.84 97 VAL A CA 1
ATOM 676 C C . VAL A 1 97 ? 63.468 6.888 -6.583 1.00 12.29 97 VAL A C 1
ATOM 677 O O . VAL A 1 97 ? 62.305 6.393 -6.703 1.00 11.00 97 VAL A O 1
ATOM 681 N N . THR A 1 98 ? 63.734 8.170 -6.950 1.00 9.93 98 THR A N 1
ATOM 682 C CA . THR A 1 98 ? 62.692 9.102 -7.393 1.00 8.88 98 THR A CA 1
ATOM 683 C C . THR A 1 98 ? 62.373 8.924 -8.838 1.00 11.50 98 THR A C 1
ATOM 684 O O . THR A 1 98 ? 63.127 8.258 -9.562 1.00 12.49 98 THR A O 1
ATOM 688 N N . ILE A 1 99 ? 61.205 9.408 -9.239 1.00 9.45 99 ILE A N 1
ATOM 689 C CA . ILE A 1 99 ? 60.683 9.065 -10.523 1.00 10.96 99 ILE A CA 1
ATOM 690 C C . ILE A 1 99 ? 60.078 10.260 -11.251 1.00 12.34 99 ILE A C 1
ATOM 691 O O . ILE A 1 99 ? 59.624 11.232 -10.688 1.00 10.14 99 ILE A O 1
ATOM 696 N N . GLU A 1 100 ? 60.065 10.060 -12.584 1.00 12.23 100 GLU A N 1
ATOM 697 C CA . GLU A 1 100 ? 59.462 11.022 -13.533 1.00 13.13 100 GLU A CA 1
ATOM 698 C C . GLU A 1 100 ? 58.771 10.249 -14.694 1.00 14.41 100 GLU A C 1
ATOM 699 O O . GLU A 1 100 ? 59.331 9.239 -15.202 1.00 13.60 100 GLU A O 1
ATOM 705 N N . ALA A 1 101 ? 57.595 10.642 -15.148 1.00 12.37 101 ALA A N 1
ATOM 706 C CA . ALA A 1 101 ? 57.018 9.880 -16.273 1.00 15.84 101 ALA A CA 1
ATOM 707 C C . ALA A 1 101 ? 58.013 9.950 -17.472 1.00 14.90 101 ALA A C 1
ATOM 708 O O . ALA A 1 101 ? 58.626 11.020 -17.670 1.00 15.11 101 ALA A O 1
ATOM 710 N N . ALA A 1 102 ? 58.175 8.842 -18.215 1.00 12.17 102 ALA A N 1
ATOM 711 C CA . ALA A 1 102 ? 59.073 8.840 -19.338 1.00 15.18 102 ALA A CA 1
ATOM 712 C C . ALA A 1 102 ? 58.377 9.572 -20.492 1.00 28.18 102 ALA A C 1
ATOM 713 O O . ALA A 1 102 ? 59.003 10.033 -21.450 1.00 23.35 102 ALA A O 1
ATOM 715 N N . GLU A 1 103 ? 57.045 9.704 -20.448 1.00 15.47 103 GLU A N 1
ATOM 716 C CA . GLU A 1 103 ? 56.387 10.471 -21.487 1.00 18.81 103 GLU A CA 1
ATOM 717 C C . GLU A 1 103 ? 55.344 11.446 -20.952 1.00 21.04 103 GLU A C 1
ATOM 718 O O . GLU A 1 103 ? 54.660 11.212 -19.947 1.00 17.56 103 GLU A O 1
ATOM 724 N N . GLY A 1 104 ? 55.102 12.520 -21.696 1.00 20.66 104 GLY A N 1
ATOM 725 C CA . GLY A 1 104 ? 54.057 13.461 -21.362 1.00 19.05 104 GLY A CA 1
ATOM 726 C C . GLY A 1 104 ? 54.449 14.526 -20.351 1.00 14.00 104 GLY A C 1
ATOM 727 O O . GLY A 1 104 ? 53.551 15.209 -19.906 1.00 17.78 104 GLY A O 1
ATOM 728 N N . VAL A 1 105 ? 55.713 14.711 -20.036 1.00 15.05 105 VAL A N 1
ATOM 729 C CA . VAL A 1 105 ? 56.135 15.760 -19.098 1.00 16.01 105 VAL A CA 1
ATOM 730 C C . VAL A 1 105 ? 57.293 16.604 -19.673 1.00 22.74 105 VAL A C 1
ATOM 731 O O . VAL A 1 105 ? 57.970 16.251 -20.646 1.00 22.57 105 VAL A O 1
ATOM 735 N N . THR A 1 106 ? 57.569 17.753 -19.108 1.00 18.29 106 THR A N 1
ATOM 736 C CA . THR A 1 106 ? 58.711 18.541 -19.588 1.00 22.01 106 THR A CA 1
ATOM 737 C C . THR A 1 106 ? 59.770 18.547 -18.541 1.00 23.73 106 THR A C 1
ATOM 738 O O . THR A 1 106 ? 60.597 17.628 -18.439 1.00 27.27 106 THR A O 1
ATOM 742 N N . THR A 1 107 ? 59.682 19.513 -17.659 1.00 22.18 107 THR A N 1
ATOM 743 C CA . THR A 1 107 ? 60.687 19.475 -16.599 1.00 18.49 107 THR A CA 1
ATOM 744 C C . THR A 1 107 ? 60.400 18.519 -15.397 1.00 19.93 107 THR A C 1
ATOM 745 O O . THR A 1 107 ? 61.267 18.302 -14.576 1.00 21.09 107 THR A O 1
ATOM 749 N N . GLY A 1 108 ? 59.181 17.981 -15.303 1.00 14.93 108 GLY A N 1
ATOM 750 C CA . GLY A 1 108 ? 58.804 17.104 -14.237 1.00 11.38 108 GLY A CA 1
ATOM 751 C C . GLY A 1 108 ? 58.280 17.798 -13.015 1.00 15.52 108 GLY A C 1
ATOM 752 O O . GLY A 1 108 ? 57.661 17.184 -12.147 1.00 14.79 108 GLY A O 1
ATOM 753 N N . VAL A 1 109 ? 58.491 19.078 -12.886 1.00 12.35 109 VAL A N 1
ATOM 754 C CA . VAL A 1 109 ? 58.222 19.802 -11.670 1.00 14.05 109 VAL A CA 1
ATOM 755 C C . VAL A 1 109 ? 56.814 20.405 -11.481 1.00 12.02 109 VAL A C 1
ATOM 756 O O . VAL A 1 109 ? 56.311 20.581 -10.382 1.00 9.06 109 VAL A O 1
ATOM 760 N N . SER A 1 110 ? 56.168 20.792 -12.586 1.00 10.14 110 SER A N 1
ATOM 761 C CA . SER A 1 110 ? 54.852 21.431 -12.482 1.00 7.95 110 SER A CA 1
ATOM 762 C C . SER A 1 110 ? 53.846 20.474 -11.889 1.00 8.02 110 SER A C 1
ATOM 763 O O . SER A 1 110 ? 54.017 19.249 -11.921 1.00 10.02 110 SER A O 1
ATOM 766 N N . ALA A 1 111 ? 52.774 21.038 -11.380 1.00 8.97 111 ALA A N 1
ATOM 767 C CA . ALA A 1 111 ? 51.714 20.194 -10.847 1.00 9.33 111 ALA A CA 1
ATOM 768 C C . ALA A 1 111 ? 51.243 19.159 -11.916 1.00 9.05 111 ALA A C 1
ATOM 769 O O . ALA A 1 111 ? 51.039 17.989 -11.623 1.00 9.98 111 ALA A O 1
ATOM 771 N N . ALA A 1 112 ? 51.053 19.591 -13.170 1.00 10.38 112 ALA A N 1
ATOM 772 C CA . ALA A 1 112 ? 50.550 18.694 -14.198 1.00 10.73 112 ALA A CA 1
ATOM 773 C C . ALA A 1 112 ? 51.606 17.621 -14.483 1.00 11.44 112 ALA A C 1
ATOM 774 O O . ALA A 1 112 ? 51.194 16.473 -14.690 1.00 11.28 112 ALA A O 1
ATOM 776 N N . ASP A 1 113 ? 52.902 17.973 -14.438 1.00 9.48 113 ASP A N 1
ATOM 777 C CA . ASP A 1 113 ? 53.879 16.926 -14.657 1.00 10.36 113 ASP A CA 1
ATOM 778 C C . ASP A 1 113 ? 53.884 15.885 -13.544 1.00 11.31 113 ASP A C 1
ATOM 779 O O . ASP A 1 113 ? 53.949 14.675 -13.767 1.00 9.70 113 ASP A O 1
ATOM 784 N N . ARG A 1 114 ? 53.780 16.389 -12.284 1.00 9.39 114 ARG A N 1
ATOM 785 C CA . ARG A 1 114 ? 53.782 15.460 -11.149 1.00 10.79 114 ARG A CA 1
ATOM 786 C C . ARG A 1 114 ? 52.624 14.472 -11.190 1.00 8.72 114 ARG A C 1
ATOM 787 O O . ARG A 1 114 ? 52.780 13.276 -10.899 1.00 8.39 114 ARG A O 1
ATOM 795 N N . ILE A 1 115 ? 51.451 14.997 -11.522 1.00 8.13 115 ILE A N 1
ATOM 796 C CA . ILE A 1 115 ? 50.269 14.156 -11.660 1.00 9.13 115 ILE A CA 1
ATOM 797 C C . ILE A 1 115 ? 50.432 13.183 -12.826 1.00 8.60 115 ILE A C 1
ATOM 798 O O . ILE A 1 115 ? 50.054 12.045 -12.688 1.00 10.64 115 ILE A O 1
ATOM 803 N N . THR A 1 116 ? 51.001 13.649 -13.922 1.00 8.63 116 THR A N 1
ATOM 804 C CA . THR A 1 116 ? 51.323 12.754 -15.008 1.00 11.90 116 THR A CA 1
ATOM 805 C C . THR A 1 116 ? 52.223 11.582 -14.511 1.00 9.77 116 THR A C 1
ATOM 806 O O . THR A 1 116 ? 51.998 10.394 -14.845 1.00 9.89 116 THR A O 1
ATOM 810 N N . THR A 1 117 ? 53.244 11.932 -13.720 1.00 9.29 117 THR A N 1
ATOM 811 C CA . THR A 1 117 ? 54.138 10.903 -13.212 1.00 9.43 117 THR A CA 1
ATOM 812 C C . THR A 1 117 ? 53.429 9.938 -12.259 1.00 9.17 117 THR A C 1
ATOM 813 O O . THR A 1 117 ? 53.545 8.710 -12.387 1.00 10.46 117 THR A O 1
ATOM 817 N N . VAL A 1 118 ? 52.584 10.440 -11.379 1.00 8.09 118 VAL A N 1
ATOM 818 C CA . VAL A 1 118 ? 51.812 9.589 -10.535 1.00 8.50 118 VAL A CA 1
ATOM 819 C C . VAL A 1 118 ? 50.957 8.588 -11.340 1.00 9.79 118 VAL A C 1
ATOM 820 O O . VAL A 1 118 ? 50.841 7.406 -11.008 1.00 9.56 118 VAL A O 1
ATOM 824 N N . ARG A 1 119 ? 50.256 9.120 -12.356 1.00 7.81 119 ARG A N 1
ATOM 825 C CA . ARG A 1 119 ? 49.328 8.306 -13.122 1.00 7.89 119 ARG A CA 1
ATOM 826 C C . ARG A 1 119 ? 50.069 7.206 -13.839 1.00 11.56 119 ARG A C 1
ATOM 827 O O . ARG A 1 119 ? 49.562 6.093 -13.931 1.00 12.12 119 ARG A O 1
ATOM 835 N N . ALA A 1 120 ? 51.261 7.554 -14.328 1.00 10.43 120 ALA A N 1
ATOM 836 C CA . ALA A 1 120 ? 52.068 6.561 -15.058 1.00 9.67 120 ALA A CA 1
ATOM 837 C C . ALA A 1 120 ? 52.451 5.431 -14.102 1.00 11.97 120 ALA A C 1
ATOM 838 O O . ALA A 1 120 ? 52.402 4.238 -14.442 1.00 13.98 120 ALA A O 1
ATOM 840 N N . ALA A 1 121 ? 52.879 5.792 -12.905 1.00 8.24 121 ALA A N 1
ATOM 841 C CA . ALA A 1 121 ? 53.337 4.765 -11.969 1.00 8.92 121 ALA A CA 1
ATOM 842 C C . ALA A 1 121 ? 52.253 3.785 -11.505 1.00 11.86 121 ALA A C 1
ATOM 843 O O . ALA A 1 121 ? 52.568 2.597 -11.270 1.00 10.96 121 ALA A O 1
ATOM 845 N N . ILE A 1 122 ? 51.008 4.334 -11.361 1.00 8.59 122 ILE A N 1
ATOM 846 C CA . ILE A 1 122 ? 49.947 3.547 -10.816 1.00 11.22 122 ILE A CA 1
ATOM 847 C C . ILE A 1 122 ? 49.094 2.770 -11.840 1.00 12.92 122 ILE A C 1
ATOM 848 O O . ILE A 1 122 ? 48.148 2.037 -11.444 1.00 11.73 122 ILE A O 1
ATOM 853 N N . ALA A 1 123 ? 49.370 3.039 -13.086 1.00 10.69 123 ALA A N 1
ATOM 854 C CA . ALA A 1 123 ? 48.557 2.420 -14.135 1.00 12.20 123 ALA A CA 1
ATOM 855 C C . ALA A 1 123 ? 48.601 0.893 -14.109 1.00 12.47 123 ALA A C 1
ATOM 856 O O . ALA A 1 123 ? 49.605 0.223 -13.807 1.00 14.62 123 ALA A O 1
ATOM 858 N N . ASP A 1 124 ? 47.448 0.346 -14.452 1.00 17.72 124 ASP A N 1
ATOM 859 C CA . ASP A 1 124 ? 47.386 -1.096 -14.573 1.00 25.30 124 ASP A CA 1
ATOM 860 C C . ASP A 1 124 ? 48.340 -1.397 -15.715 1.00 19.70 124 ASP A C 1
ATOM 861 O O . ASP A 1 124 ? 48.273 -0.727 -16.792 1.00 22.81 124 ASP A O 1
ATOM 866 N N . GLY A 1 125 ? 49.208 -2.354 -15.486 1.00 20.08 125 GLY A N 1
ATOM 867 C CA . GLY A 1 125 ? 50.129 -2.663 -16.584 1.00 21.81 125 GLY A CA 1
ATOM 868 C C . GLY A 1 125 ? 51.356 -1.739 -16.735 1.00 25.84 125 GLY A C 1
ATOM 869 O O . GLY A 1 125 ? 52.123 -1.873 -17.699 1.00 17.85 125 GLY A O 1
ATOM 870 N N . ALA A 1 126 ? 51.554 -0.831 -15.746 1.00 17.25 126 ALA A N 1
ATOM 871 C CA . ALA A 1 126 ? 52.702 0.033 -15.727 1.00 13.55 126 ALA A CA 1
ATOM 872 C C . ALA A 1 126 ? 53.950 -0.864 -15.755 1.00 16.21 126 ALA A C 1
ATOM 873 O O . ALA A 1 126 ? 53.952 -1.942 -15.112 1.00 15.13 126 ALA A O 1
ATOM 875 N N . LYS A 1 127 ? 54.945 -0.418 -16.521 1.00 15.35 127 LYS A N 1
ATOM 876 C CA . LYS A 1 127 ? 56.220 -1.138 -16.706 1.00 16.99 127 LYS A CA 1
ATOM 877 C C . LYS A 1 127 ? 57.341 -0.246 -16.258 1.00 14.68 127 LYS A C 1
ATOM 878 O O . LYS A 1 127 ? 57.197 0.959 -16.330 1.00 15.29 127 LYS A O 1
ATOM 884 N N . PRO A 1 128 ? 58.494 -0.805 -15.894 1.00 13.62 128 PRO A N 1
ATOM 885 C CA . PRO A 1 128 ? 59.652 0.025 -15.490 1.00 16.84 128 PRO A CA 1
ATOM 886 C C . PRO A 1 128 ? 59.991 1.173 -16.440 1.00 16.01 128 PRO A C 1
ATOM 887 O O . PRO A 1 128 ? 60.224 2.300 -16.047 1.00 15.03 128 PRO A O 1
ATOM 891 N N . SER A 1 129 ? 59.963 0.880 -17.741 1.00 17.82 129 SER A N 1
ATOM 892 C CA . SER A 1 129 ? 60.284 1.870 -18.772 1.00 17.87 129 SER A CA 1
ATOM 893 C C . SER A 1 129 ? 59.338 3.048 -18.796 1.00 17.35 129 SER A C 1
ATOM 894 O O . SER A 1 129 ? 59.582 4.054 -19.472 1.00 20.52 129 SER A O 1
ATOM 897 N N . ASP A 1 130 ? 58.182 2.917 -18.152 1.00 15.50 130 ASP A N 1
ATOM 898 C CA . ASP A 1 130 ? 57.255 4.034 -18.168 1.00 14.99 130 ASP A CA 1
ATOM 899 C C . ASP A 1 130 ? 57.767 5.201 -17.297 1.00 16.00 130 ASP A C 1
ATOM 900 O O . ASP A 1 130 ? 57.168 6.299 -17.351 1.00 14.35 130 ASP A O 1
ATOM 905 N N . LEU A 1 131 ? 58.821 4.936 -16.516 1.00 10.59 131 LEU A N 1
ATOM 906 C CA . LEU A 1 131 ? 59.285 5.992 -15.637 1.00 10.49 131 LEU A CA 1
ATOM 907 C C . LEU A 1 131 ? 60.777 6.148 -15.792 1.00 17.75 131 LEU A C 1
ATOM 908 O O . LEU A 1 131 ? 61.484 5.128 -15.798 1.00 18.83 131 LEU A O 1
ATOM 913 N N . ASN A 1 132 ? 61.282 7.367 -15.881 1.00 11.53 132 ASN A N 1
ATOM 914 C CA . ASN A 1 132 ? 62.693 7.664 -15.832 1.00 12.19 132 ASN A CA 1
ATOM 915 C C . ASN A 1 132 ? 63.048 7.941 -14.319 1.00 15.41 132 ASN A C 1
ATOM 916 O O . ASN A 1 132 ? 62.185 8.123 -13.434 1.00 14.13 132 ASN A O 1
ATOM 921 N N . ARG A 1 133 ? 64.301 7.912 -13.929 1.00 12.84 133 ARG A N 1
ATOM 922 C CA . ARG A 1 133 ? 64.801 8.066 -12.572 1.00 10.03 133 ARG A CA 1
ATOM 923 C C . ARG A 1 133 ? 66.136 8.709 -12.710 1.00 14.08 133 ARG A C 1
ATOM 924 O O . ARG A 1 133 ? 66.883 8.356 -13.654 1.00 17.14 133 ARG A O 1
ATOM 932 N N . PRO A 1 134 ? 66.512 9.584 -11.790 1.00 11.87 134 PRO A N 1
ATOM 933 C CA . PRO A 1 134 ? 65.670 10.113 -10.733 1.00 12.78 134 PRO A CA 1
ATOM 934 C C . PRO A 1 134 ? 64.601 11.061 -11.347 1.00 15.13 134 PRO A C 1
ATOM 935 O O . PRO A 1 134 ? 64.558 11.355 -12.544 1.00 13.75 134 PRO A O 1
ATOM 939 N N . GLY A 1 135 ? 63.707 11.583 -10.511 1.00 12.13 135 GLY A N 1
ATOM 940 C CA . GLY A 1 135 ? 62.648 12.491 -10.950 1.00 12.37 135 GLY A CA 1
ATOM 941 C C . GLY A 1 135 ? 62.146 13.375 -9.765 1.00 10.94 135 GLY A C 1
ATOM 942 O O . GLY A 1 135 ? 62.771 13.466 -8.705 1.00 12.39 135 GLY A O 1
ATOM 943 N N . HIS A 1 136 ? 60.995 13.972 -9.954 1.00 8.91 136 HIS A N 1
ATOM 944 C CA . HIS A 1 136 ? 60.512 14.889 -8.939 1.00 8.91 136 HIS A CA 1
ATOM 945 C C . HIS A 1 136 ? 59.287 14.405 -8.194 1.00 9.56 136 HIS A C 1
ATOM 946 O O . HIS A 1 136 ? 58.664 15.194 -7.484 1.00 11.52 136 HIS A O 1
ATOM 953 N N . VAL A 1 137 ? 58.949 13.134 -8.366 1.00 8.69 137 VAL A N 1
ATOM 954 C CA . VAL A 1 137 ? 57.921 12.527 -7.570 1.00 8.02 137 VAL A CA 1
ATOM 955 C C . VAL A 1 137 ? 58.658 11.505 -6.672 1.00 9.74 137 VAL A C 1
ATOM 956 O O . VAL A 1 137 ? 59.580 10.791 -7.120 1.00 9.89 137 VAL A O 1
ATOM 960 N N . PHE A 1 138 ? 58.256 11.413 -5.381 1.00 7.84 138 PHE A N 1
ATOM 961 C CA . PHE A 1 138 ? 58.963 10.563 -4.402 1.00 7.18 138 PHE A CA 1
ATOM 962 C C . PHE A 1 138 ? 58.100 9.400 -3.910 1.00 8.02 138 PHE A C 1
ATOM 963 O O . PHE A 1 138 ? 57.273 9.562 -3.023 1.00 8.55 138 PHE A O 1
ATOM 971 N N . PRO A 1 139 ? 58.301 8.212 -4.473 1.00 9.14 139 PRO A N 1
ATOM 972 C CA . PRO A 1 139 ? 57.544 7.045 -4.007 1.00 7.16 139 PRO A CA 1
ATOM 973 C C . PRO A 1 139 ? 57.979 6.609 -2.614 1.00 10.37 139 PRO A C 1
ATOM 974 O O . PRO A 1 139 ? 59.183 6.698 -2.266 1.00 10.45 139 PRO A O 1
ATOM 978 N N . LEU A 1 140 ? 57.026 6.217 -1.795 1.00 7.08 140 LEU A N 1
ATOM 979 C CA . LEU A 1 140 ? 57.311 5.719 -0.474 1.00 8.87 140 LEU A CA 1
ATOM 980 C C . LEU A 1 140 ? 56.719 4.293 -0.428 1.00 9.05 140 LEU A C 1
ATOM 981 O O . LEU A 1 140 ? 55.509 4.083 -0.749 1.00 9.05 140 LEU A O 1
ATOM 986 N N . ARG A 1 141 ? 57.596 3.311 -0.065 1.00 9.29 141 ARG A N 1
ATOM 987 C CA . ARG A 1 141 ? 57.032 1.956 -0.021 1.00 9.83 141 ARG A CA 1
ATOM 988 C C . ARG A 1 141 ? 56.446 1.676 1.365 1.00 9.74 141 ARG A C 1
ATOM 989 O O . ARG A 1 141 ? 57.148 1.745 2.380 1.00 10.74 141 ARG A O 1
ATOM 997 N N . ALA A 1 142 ? 55.147 1.409 1.414 1.00 9.05 142 ALA A N 1
ATOM 998 C CA . ALA A 1 142 ? 54.487 1.186 2.650 1.00 8.22 142 ALA A CA 1
ATOM 999 C C . ALA A 1 142 ? 54.837 -0.214 3.170 1.00 12.09 142 ALA A C 1
ATOM 1000 O O . ALA A 1 142 ? 54.935 -1.173 2.387 1.00 12.98 142 ALA A O 1
ATOM 1002 N N . GLN A 1 143 ? 54.980 -0.276 4.505 1.00 11.93 143 GLN A N 1
ATOM 1003 C CA . GLN A 1 143 ? 55.244 -1.571 5.156 1.00 16.71 143 GLN A CA 1
ATOM 1004 C C . GLN A 1 143 ? 54.007 -2.490 5.070 1.00 14.37 143 GLN A C 1
ATOM 1005 O O . GLN A 1 143 ? 52.819 -2.079 5.279 1.00 14.57 143 GLN A O 1
ATOM 1011 N N . ALA A 1 144 ? 54.254 -3.763 4.786 1.00 11.79 144 ALA A N 1
ATOM 1012 C CA . ALA A 1 144 ? 53.184 -4.743 4.805 1.00 13.78 144 ALA A CA 1
ATOM 1013 C C . ALA A 1 144 ? 52.450 -4.738 6.153 1.00 11.00 144 ALA A C 1
ATOM 1014 O O . ALA A 1 144 ? 53.095 -4.629 7.178 1.00 12.38 144 ALA A O 1
ATOM 1016 N N . GLY A 1 145 ? 51.093 -4.879 6.150 1.00 12.72 145 GLY A N 1
ATOM 1017 C CA . GLY A 1 145 ? 50.262 -4.873 7.318 1.00 14.02 145 GLY A CA 1
ATOM 1018 C C . GLY A 1 145 ? 49.793 -3.463 7.711 1.00 13.42 145 GLY A C 1
ATOM 1019 O O . GLY A 1 145 ? 49.061 -3.307 8.702 1.00 13.79 145 GLY A O 1
ATOM 1020 N N . GLY A 1 146 ? 50.235 -2.429 6.921 1.00 12.27 146 GLY A N 1
ATOM 1021 C CA . GLY A 1 146 ? 49.695 -1.082 7.161 1.00 11.26 146 GLY A CA 1
ATOM 1022 C C . GLY A 1 146 ? 49.953 -0.517 8.536 1.00 9.63 146 GLY A C 1
ATOM 1023 O O . GLY A 1 146 ? 51.009 -0.738 9.161 1.00 10.47 146 GLY A O 1
ATOM 1024 N N . VAL A 1 147 ? 49.004 0.248 8.999 1.00 9.91 147 VAL A N 1
ATOM 1025 C CA . VAL A 1 147 ? 49.185 0.884 10.296 1.00 11.67 147 VAL A CA 1
ATOM 1026 C C . VAL A 1 147 ? 49.339 -0.051 11.470 1.00 9.56 147 VAL A C 1
ATOM 1027 O O . VAL A 1 147 ? 49.782 0.375 12.522 1.00 14.61 147 VAL A O 1
ATOM 1031 N N . LEU A 1 148 ? 48.908 -1.270 11.288 1.00 11.20 148 LEU A N 1
ATOM 1032 C CA . LEU A 1 148 ? 49.102 -2.232 12.371 1.00 15.00 148 LEU A CA 1
ATOM 1033 C C . LEU A 1 148 ? 50.551 -2.640 12.487 1.00 18.01 148 LEU A C 1
ATOM 1034 O O . LEU A 1 148 ? 50.988 -3.133 13.520 1.00 21.81 148 LEU A O 1
ATOM 1039 N N . THR A 1 149 ? 51.312 -2.439 11.444 1.00 12.80 149 THR A N 1
ATOM 1040 C CA . THR A 1 149 ? 52.714 -2.708 11.460 1.00 14.49 149 THR A CA 1
ATOM 1041 C C . THR A 1 149 ? 53.498 -1.479 11.835 1.00 16.99 149 THR A C 1
ATOM 1042 O O . THR A 1 149 ? 54.463 -1.573 12.608 1.00 18.56 149 THR A O 1
ATOM 1046 N N . ARG A 1 150 ? 53.198 -0.372 11.158 1.00 12.88 150 ARG A N 1
ATOM 1047 C CA . ARG A 1 150 ? 53.962 0.889 11.272 1.00 13.80 150 ARG A CA 1
ATOM 1048 C C . ARG A 1 150 ? 52.974 2.051 11.256 1.00 14.81 150 ARG A C 1
ATOM 1049 O O . ARG A 1 150 ? 52.268 2.209 10.281 1.00 13.38 150 ARG A O 1
ATOM 1057 N N . GLY A 1 151 ? 52.854 2.806 12.341 1.00 16.45 151 GLY A N 1
ATOM 1058 C CA . GLY A 1 151 ? 51.887 3.908 12.429 1.00 17.18 151 GLY A CA 1
ATOM 1059 C C . GLY A 1 151 ? 52.425 5.143 11.719 1.00 11.24 151 GLY A C 1
ATOM 1060 O O . GLY A 1 151 ? 52.455 6.207 12.307 1.00 16.34 151 GLY A O 1
ATOM 1061 N N . GLY A 1 152 ? 52.792 5.007 10.475 1.00 12.54 152 GLY A N 1
ATOM 1062 C CA . GLY A 1 152 ? 53.287 6.142 9.713 1.00 16.13 152 GLY A CA 1
ATOM 1063 C C . GLY A 1 152 ? 52.170 6.654 8.759 1.00 11.88 152 GLY A C 1
ATOM 1064 O O . GLY A 1 152 ? 51.190 5.920 8.487 1.00 9.75 152 GLY A O 1
ATOM 1065 N N . HIS A 1 153 ? 52.364 7.898 8.283 1.00 9.89 153 HIS A N 1
ATOM 1066 C CA . HIS A 1 153 ? 51.412 8.448 7.312 1.00 8.57 153 HIS A CA 1
ATOM 1067 C C . HIS A 1 153 ? 51.408 7.617 6.019 1.00 7.54 153 HIS A C 1
ATOM 1068 O O . HIS A 1 153 ? 50.391 7.480 5.365 1.00 9.45 153 HIS A O 1
ATOM 1075 N N . THR A 1 154 ? 52.518 7.032 5.654 1.00 7.83 154 THR A N 1
ATOM 1076 C CA . THR A 1 154 ? 52.567 6.192 4.470 1.00 9.09 154 THR A CA 1
ATOM 1077 C C . THR A 1 154 ? 51.600 5.038 4.582 1.00 6.98 154 THR A C 1
ATOM 1078 O O . THR A 1 154 ? 50.834 4.785 3.651 1.00 9.23 154 THR A O 1
ATOM 1082 N N . GLU A 1 155 ? 51.712 4.321 5.683 1.00 7.54 155 GLU A N 1
ATOM 1083 C CA . GLU A 1 155 ? 50.839 3.174 5.933 1.00 8.93 155 GLU A CA 1
ATOM 1084 C C . GLU A 1 155 ? 49.409 3.630 6.110 1.00 8.78 155 GLU A C 1
ATOM 1085 O O . GLU A 1 155 ? 48.491 2.954 5.591 1.00 10.78 155 GLU A O 1
ATOM 1091 N N . ALA A 1 156 ? 49.207 4.789 6.752 1.00 8.81 156 ALA A N 1
ATOM 1092 C CA . ALA A 1 156 ? 47.821 5.262 6.886 1.00 10.25 156 ALA A CA 1
ATOM 1093 C C . ALA A 1 156 ? 47.205 5.520 5.511 1.00 11.03 156 ALA A C 1
ATOM 1094 O O . ALA A 1 156 ? 46.024 5.236 5.310 1.00 8.40 156 ALA A O 1
ATOM 1096 N N . THR A 1 157 ? 48.014 6.103 4.612 1.00 8.28 157 THR A N 1
ATOM 1097 C CA . THR A 1 157 ? 47.519 6.395 3.307 1.00 8.08 157 THR A CA 1
ATOM 1098 C C . THR A 1 157 ? 46.992 5.148 2.602 1.00 9.38 157 THR A C 1
ATOM 1099 O O . THR A 1 157 ? 45.889 5.099 2.054 1.00 11.12 157 THR A O 1
ATOM 1103 N N . ILE A 1 158 ? 47.808 4.099 2.557 1.00 10.18 158 ILE A N 1
ATOM 1104 C CA . ILE A 1 158 ? 47.490 2.852 1.853 1.00 9.96 158 ILE A CA 1
ATOM 1105 C C . ILE A 1 158 ? 46.282 2.210 2.524 1.00 10.25 158 ILE A C 1
ATOM 1106 O O . ILE A 1 158 ? 45.410 1.671 1.850 1.00 11.38 158 ILE A O 1
ATOM 1111 N N . ASP A 1 159 ? 46.264 2.201 3.859 1.00 9.56 159 ASP A N 1
ATOM 1112 C CA . ASP A 1 159 ? 45.112 1.562 4.504 1.00 12.91 159 ASP A CA 1
ATOM 1113 C C . ASP A 1 159 ? 43.796 2.311 4.170 1.00 10.83 159 ASP A C 1
ATOM 1114 O O . ASP A 1 159 ? 42.775 1.684 3.916 1.00 9.65 159 ASP A O 1
ATOM 1119 N N . LEU A 1 160 ? 43.842 3.639 4.235 1.00 8.97 160 LEU A N 1
ATOM 1120 C CA . LEU A 1 160 ? 42.635 4.383 3.909 1.00 7.27 160 LEU A CA 1
ATOM 1121 C C . LEU A 1 160 ? 42.215 4.137 2.427 1.00 9.13 160 LEU A C 1
ATOM 1122 O O . LEU A 1 160 ? 41.011 3.936 2.137 1.00 9.22 160 LEU A O 1
ATOM 1127 N N . MET A 1 161 ? 43.207 4.097 1.508 1.00 7.88 161 MET A N 1
ATOM 1128 C CA . MET A 1 161 ? 42.816 3.865 0.110 1.00 9.31 161 MET A CA 1
ATOM 1129 C C . MET A 1 161 ? 42.134 2.503 -0.091 1.00 11.98 161 MET A C 1
ATOM 1130 O O . MET A 1 161 ? 41.099 2.383 -0.751 1.00 12.09 161 MET A O 1
ATOM 1135 N N . THR A 1 162 ? 42.727 1.474 0.499 1.00 11.16 162 THR A N 1
ATOM 1136 C CA . THR A 1 162 ? 42.169 0.122 0.324 1.00 9.26 162 THR A CA 1
ATOM 1137 C C . THR A 1 162 ? 40.837 0.021 1.037 1.00 12.08 162 THR A C 1
ATOM 1138 O O . THR A 1 162 ? 39.898 -0.520 0.464 1.00 11.02 162 THR A O 1
ATOM 1142 N N . LEU A 1 163 ? 40.723 0.553 2.277 1.00 9.51 163 LEU A N 1
ATOM 1143 C CA . LEU A 1 163 ? 39.416 0.481 2.927 1.00 9.68 163 LEU A CA 1
ATOM 1144 C C . LEU A 1 163 ? 38.316 1.177 2.065 1.00 13.26 163 LEU A C 1
ATOM 1145 O O . LEU A 1 163 ? 37.129 0.813 2.088 1.00 13.23 163 LEU A O 1
ATOM 1150 N N . ALA A 1 164 ? 38.698 2.253 1.374 1.00 10.60 164 ALA A N 1
ATOM 1151 C CA . ALA A 1 164 ? 37.797 3.072 0.568 1.00 10.28 164 ALA A CA 1
ATOM 1152 C C . ALA A 1 164 ? 37.486 2.453 -0.778 1.00 12.38 164 ALA A C 1
ATOM 1153 O O . ALA A 1 164 ? 36.695 3.041 -1.558 1.00 16.14 164 ALA A O 1
ATOM 1155 N N . GLY A 1 165 ? 38.122 1.333 -1.098 1.00 11.90 165 GLY A N 1
ATOM 1156 C CA . GLY A 1 165 ? 37.805 0.636 -2.330 1.00 10.06 165 GLY A CA 1
ATOM 1157 C C . GLY A 1 165 ? 38.706 0.987 -3.465 1.00 12.79 165 GLY A C 1
ATOM 1158 O O . GLY A 1 165 ? 38.432 0.628 -4.601 1.00 13.30 165 GLY A O 1
ATOM 1159 N N . PHE A 1 166 ? 39.803 1.698 -3.211 1.00 9.98 166 PHE A N 1
ATOM 1160 C CA . PHE A 1 166 ? 40.721 2.053 -4.307 1.00 8.71 166 PHE A CA 1
ATOM 1161 C C . PHE A 1 166 ? 41.882 1.043 -4.388 1.00 10.21 166 PHE A C 1
ATOM 1162 O O . PHE A 1 166 ? 42.053 0.195 -3.488 1.00 11.38 166 PHE A O 1
ATOM 1170 N N . LYS A 1 167 ? 42.685 1.200 -5.458 1.00 9.74 167 LYS A N 1
ATOM 1171 C CA . LYS A 1 167 ? 43.943 0.544 -5.594 1.00 10.44 167 LYS A CA 1
ATOM 1172 C C . LYS A 1 167 ? 44.779 1.014 -4.395 1.00 10.68 167 LYS A C 1
ATOM 1173 O O . LYS A 1 167 ? 44.549 2.088 -3.878 1.00 11.62 167 LYS A O 1
ATOM 1179 N N . PRO A 1 168 ? 45.766 0.254 -3.922 1.00 11.60 168 PRO A N 1
ATOM 1180 C CA . PRO A 1 168 ? 46.595 0.643 -2.755 1.00 11.63 168 PRO A CA 1
ATOM 1181 C C . PRO A 1 168 ? 47.691 1.605 -3.206 1.00 11.45 168 PRO A C 1
ATOM 1182 O O . PRO A 1 168 ? 48.895 1.289 -3.243 1.00 10.76 168 PRO A O 1
ATOM 1186 N N . ALA A 1 169 ? 47.239 2.830 -3.563 1.00 9.92 169 ALA A N 1
ATOM 1187 C CA . ALA A 1 169 ? 48.171 3.849 -4.010 1.00 9.79 169 ALA A CA 1
ATOM 1188 C C . ALA A 1 169 ? 47.550 5.195 -3.679 1.00 9.97 169 ALA A C 1
ATOM 1189 O O . ALA A 1 169 ? 46.382 5.462 -4.002 1.00 8.95 169 ALA A O 1
ATOM 1191 N N . GLY A 1 170 ? 48.344 6.031 -3.000 1.00 8.32 170 GLY A N 1
ATOM 1192 C CA . GLY A 1 170 ? 47.825 7.362 -2.600 1.00 9.36 170 GLY A CA 1
ATOM 1193 C C . GLY A 1 170 ? 48.969 8.387 -2.588 1.00 9.56 170 GLY A C 1
ATOM 1194 O O . GLY A 1 170 ? 50.147 8.028 -2.506 1.00 10.59 170 GLY A O 1
ATOM 1195 N N . VAL A 1 171 ? 48.589 9.666 -2.562 1.00 8.62 171 VAL A N 1
ATOM 1196 C CA . VAL A 1 171 ? 49.569 10.729 -2.572 1.00 8.02 171 VAL A CA 1
ATOM 1197 C C . VAL A 1 171 ? 49.493 11.487 -1.260 1.00 8.15 171 VAL A C 1
ATOM 1198 O O . VAL A 1 171 ? 48.376 11.708 -0.775 1.00 7.94 171 VAL A O 1
ATOM 1202 N N . LEU A 1 172 ? 50.677 11.796 -0.692 1.00 7.28 172 LEU A N 1
ATOM 1203 C CA . LEU A 1 172 ? 50.670 12.554 0.588 1.00 7.07 172 LEU A CA 1
ATOM 1204 C C . LEU A 1 172 ? 51.684 13.696 0.554 1.00 8.27 172 LEU A C 1
ATOM 1205 O O . LEU A 1 172 ? 52.649 13.671 -0.236 1.00 7.67 172 LEU A O 1
ATOM 1210 N N . CYS A 1 173 ? 51.421 14.631 1.418 1.00 7.08 173 CYS A N 1
ATOM 1211 C CA . CYS A 1 173 ? 52.342 15.745 1.585 1.00 7.54 173 CYS A CA 1
ATOM 1212 C C . CYS A 1 173 ? 52.040 16.411 2.937 1.00 8.08 173 CYS A C 1
ATOM 1213 O O . CYS A 1 173 ? 50.852 16.562 3.306 1.00 8.78 173 CYS A O 1
ATOM 1216 N N . GLU A 1 174 ? 53.097 16.840 3.646 1.00 7.68 174 GLU A N 1
ATOM 1217 C CA . GLU A 1 174 ? 52.926 17.464 4.983 1.00 7.67 174 GLU A CA 1
ATOM 1218 C C . GLU A 1 174 ? 52.480 18.906 4.811 1.00 9.61 174 GLU A C 1
ATOM 1219 O O . GLU A 1 174 ? 53.048 19.726 4.060 1.00 8.85 174 GLU A O 1
ATOM 1225 N N . LEU A 1 175 ? 51.439 19.262 5.570 1.00 9.31 175 LEU A N 1
ATOM 1226 C CA . LEU A 1 175 ? 50.915 20.652 5.521 1.00 6.65 175 LEU A CA 1
ATOM 1227 C C . LEU A 1 175 ? 51.913 21.584 6.274 1.00 8.33 175 LEU A C 1
ATOM 1228 O O . LEU A 1 175 ? 52.299 21.347 7.455 1.00 7.85 175 LEU A O 1
ATOM 1233 N N . THR A 1 176 ? 52.310 22.596 5.551 1.00 7.58 176 THR A N 1
ATOM 1234 C CA . THR A 1 176 ? 53.296 23.561 6.035 1.00 8.80 176 THR A CA 1
ATOM 1235 C C . THR A 1 176 ? 52.704 25.007 6.085 1.00 12.74 176 THR A C 1
ATOM 1236 O O . THR A 1 176 ? 51.980 25.417 5.172 1.00 11.97 176 THR A O 1
ATOM 1240 N N . ASN A 1 177 ? 53.023 25.794 7.155 1.00 8.63 177 ASN A N 1
ATOM 1241 C CA . ASN A 1 177 ? 52.514 27.172 7.170 1.00 10.67 177 ASN A CA 1
ATOM 1242 C C . ASN A 1 177 ? 53.391 28.013 6.278 1.00 9.84 177 ASN A C 1
ATOM 1243 O O . ASN A 1 177 ? 54.534 27.679 6.009 1.00 10.14 177 ASN A O 1
ATOM 1248 N N . ASP A 1 178 ? 52.859 29.150 5.874 1.00 12.23 178 ASP A N 1
ATOM 1249 C CA . ASP A 1 178 ? 53.622 30.054 5.023 1.00 12.63 178 ASP A CA 1
ATOM 1250 C C . ASP A 1 178 ? 54.940 30.508 5.620 1.00 14.88 178 ASP A C 1
ATOM 1251 O O . ASP A 1 178 ? 55.909 30.757 4.873 1.00 16.34 178 ASP A O 1
ATOM 1256 N N . ASP A 1 179 ? 55.027 30.523 6.969 1.00 11.89 179 ASP A N 1
ATOM 1257 C CA . ASP A 1 179 ? 56.211 30.950 7.677 1.00 11.62 179 ASP A CA 1
ATOM 1258 C C . ASP A 1 179 ? 57.260 29.852 7.858 1.00 12.43 179 ASP A C 1
ATOM 1259 O O . ASP A 1 179 ? 58.277 30.073 8.535 1.00 14.79 179 ASP A O 1
ATOM 1264 N N . GLY A 1 180 ? 57.011 28.667 7.229 1.00 10.25 180 GLY A N 1
ATOM 1265 C CA . GLY A 1 180 ? 57.976 27.603 7.281 1.00 11.75 180 GLY A CA 1
ATOM 1266 C C . 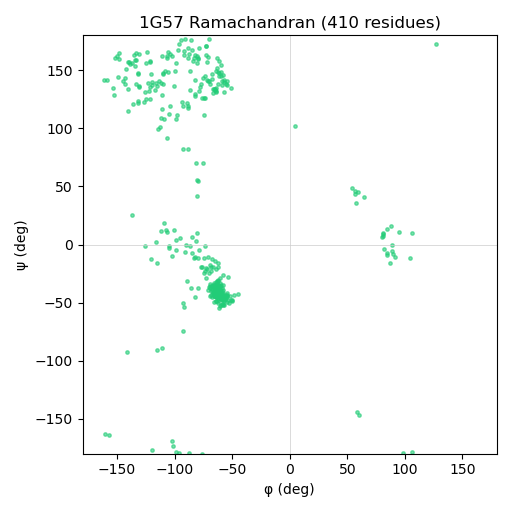GLY A 1 180 ? 57.816 26.616 8.433 1.00 12.31 180 GLY A C 1
ATOM 1267 O O . GLY A 1 180 ? 58.517 25.592 8.454 1.00 13.50 180 GLY A O 1
ATOM 1268 N N . THR A 1 181 ? 56.937 26.932 9.417 1.00 9.98 181 THR A N 1
ATOM 1269 C CA . THR A 1 181 ? 56.681 25.976 10.484 1.00 9.67 181 THR A CA 1
ATOM 1270 C C . THR A 1 181 ? 55.683 24.921 9.961 1.00 8.67 181 THR A C 1
ATOM 1271 O O . THR A 1 181 ? 54.916 25.218 9.029 1.00 11.28 181 THR A O 1
ATOM 1275 N N . MET A 1 182 ? 55.685 23.748 10.559 1.00 8.94 182 MET A N 1
ATOM 1276 C CA . MET A 1 182 ? 54.751 22.693 10.167 1.00 9.88 182 MET A CA 1
ATOM 1277 C C . MET A 1 182 ? 53.402 23.016 10.755 1.00 9.25 182 MET A C 1
ATOM 1278 O O . MET A 1 182 ? 53.312 23.540 11.867 1.00 11.64 182 MET A O 1
ATOM 1283 N N . ALA A 1 183 ? 52.334 22.833 9.995 1.00 7.72 183 ALA A N 1
ATOM 1284 C CA . ALA A 1 183 ? 51.008 23.191 10.534 1.00 9.07 183 ALA A CA 1
ATOM 1285 C C . ALA A 1 183 ? 50.706 22.444 11.845 1.00 9.78 183 ALA A C 1
ATOM 1286 O O . ALA A 1 183 ? 50.870 21.213 11.915 1.00 9.73 183 ALA A O 1
ATOM 1288 N N . ARG A 1 184 ? 50.254 23.208 12.847 1.00 7.62 184 ARG A N 1
ATOM 1289 C CA . ARG A 1 184 ? 49.888 22.608 14.132 1.00 7.57 184 ARG A CA 1
ATOM 1290 C C . ARG A 1 184 ? 48.479 21.954 13.993 1.00 7.81 184 ARG A C 1
ATOM 1291 O O . ARG A 1 184 ? 47.791 22.176 12.987 1.00 8.49 184 ARG A O 1
ATOM 1299 N N . ALA A 1 185 ? 48.082 21.167 14.985 1.00 7.33 185 ALA A N 1
ATOM 1300 C CA . ALA A 1 185 ? 46.830 20.494 14.828 1.00 7.17 185 ALA A CA 1
ATOM 1301 C C . ALA A 1 185 ? 45.656 21.404 14.506 1.00 10.04 185 ALA A C 1
ATOM 1302 O O . ALA A 1 185 ? 44.892 21.141 13.567 1.00 8.96 185 ALA A O 1
ATOM 1304 N N . PRO A 1 186 ? 45.479 22.519 15.243 1.00 10.47 186 PRO A N 1
ATOM 1305 C CA . PRO A 1 186 ? 44.339 23.360 14.894 1.00 10.37 186 PRO A CA 1
ATOM 1306 C C . PRO A 1 186 ? 44.486 23.937 13.466 1.00 8.77 186 PRO A C 1
ATOM 1307 O O . PRO A 1 186 ? 43.440 24.191 12.814 1.00 9.09 186 PRO A O 1
ATOM 1311 N N . GLU A 1 187 ? 45.714 24.229 13.037 1.00 6.98 187 GLU A N 1
ATOM 1312 C CA . GLU A 1 187 ? 45.902 24.783 11.715 1.00 8.77 187 GLU A CA 1
ATOM 1313 C C . GLU A 1 187 ? 45.489 23.732 10.636 1.00 8.55 187 GLU A C 1
ATOM 1314 O O . GLU A 1 187 ? 45.012 24.068 9.569 1.00 8.24 187 GLU A O 1
ATOM 1320 N N . CYS A 1 188 ? 45.742 22.461 10.935 1.00 8.29 188 CYS A N 1
ATOM 1321 C CA . CYS A 1 188 ? 45.330 21.395 10.036 1.00 8.33 188 CYS A CA 1
ATOM 1322 C C . CYS A 1 188 ? 43.809 21.323 9.963 1.00 10.02 188 CYS A C 1
ATOM 1323 O O . CYS A 1 188 ? 43.206 21.063 8.885 1.00 9.53 188 CYS A O 1
ATOM 1326 N N . ILE A 1 189 ? 43.163 21.456 11.115 1.00 6.99 189 ILE A N 1
ATOM 1327 C CA . ILE A 1 189 ? 41.715 21.466 11.082 1.00 8.71 189 ILE A CA 1
ATOM 1328 C C . ILE A 1 189 ? 41.183 22.602 10.186 1.00 8.43 189 ILE A C 1
ATOM 1329 O O . ILE A 1 189 ? 40.256 22.436 9.372 1.00 8.93 189 ILE A O 1
ATOM 1334 N N . GLU A 1 190 ? 41.751 23.832 10.371 1.00 7.42 190 GLU A N 1
ATOM 1335 C CA . GLU A 1 190 ? 41.305 24.961 9.594 1.00 7.55 190 GLU A CA 1
ATOM 1336 C C . GLU A 1 190 ? 41.439 24.702 8.074 1.00 8.35 190 GLU A C 1
ATOM 1337 O O . GLU A 1 190 ? 40.561 24.982 7.265 1.00 7.49 190 GLU A O 1
ATOM 1343 N N . PHE A 1 191 ? 42.597 24.130 7.721 1.00 7.71 191 PHE A N 1
ATOM 1344 C CA . PHE A 1 191 ? 42.826 23.901 6.322 1.00 9.23 191 PHE A CA 1
ATOM 1345 C C . PHE A 1 191 ? 41.836 22.863 5.763 1.00 8.04 191 PHE A C 1
ATOM 1346 O O . PHE A 1 191 ? 41.306 23.016 4.663 1.00 8.80 191 PHE A O 1
ATOM 1354 N N . ALA A 1 192 ? 41.643 21.767 6.545 1.00 8.38 192 ALA A N 1
ATOM 1355 C CA . ALA A 1 192 ? 40.736 20.710 6.148 1.00 8.65 192 ALA A CA 1
ATOM 1356 C C . ALA A 1 192 ? 39.334 21.331 5.919 1.00 11.25 192 ALA A C 1
ATOM 1357 O O . ALA A 1 192 ? 38.642 21.007 4.948 1.00 9.97 192 ALA A O 1
ATOM 1359 N N . ASN A 1 193 ? 38.848 22.153 6.886 1.00 9.35 193 ASN A N 1
ATOM 1360 C CA . ASN A 1 193 ? 37.526 22.728 6.731 1.00 9.71 193 ASN A CA 1
ATOM 1361 C C . ASN A 1 193 ? 37.468 23.607 5.535 1.00 12.80 193 ASN A C 1
ATOM 1362 O O . ASN A 1 193 ? 36.470 23.574 4.805 1.00 14.41 193 ASN A O 1
ATOM 1367 N N . LYS A 1 194 ? 38.494 24.389 5.311 1.00 10.42 194 LYS A N 1
ATOM 1368 C CA . LYS A 1 194 ? 38.518 25.290 4.198 1.00 15.03 194 LYS A CA 1
ATOM 1369 C C . LYS A 1 194 ? 38.540 24.583 2.862 1.00 17.97 194 LYS A C 1
ATOM 1370 O O . LYS A 1 194 ? 37.938 25.069 1.924 1.00 20.06 194 LYS A O 1
ATOM 1376 N N . HIS A 1 195 ? 39.173 23.421 2.752 1.00 12.12 195 HIS A N 1
ATOM 1377 C CA . HIS A 1 195 ? 39.317 22.720 1.462 1.00 9.44 195 HIS A CA 1
ATOM 1378 C C . HIS A 1 195 ? 38.471 21.482 1.410 1.00 13.37 195 HIS A C 1
ATOM 1379 O O . HIS A 1 195 ? 38.731 20.601 0.600 1.00 15.50 195 HIS A O 1
ATOM 1386 N N . ASN A 1 196 ? 37.462 21.365 2.271 1.00 9.64 196 ASN A N 1
ATOM 1387 C CA . ASN A 1 196 ? 36.591 20.251 2.178 1.00 15.38 196 ASN A CA 1
ATOM 1388 C C . ASN A 1 196 ? 37.276 18.877 2.262 1.00 17.81 196 ASN A C 1
ATOM 1389 O O . ASN A 1 196 ? 36.934 17.945 1.516 1.00 15.35 196 ASN A O 1
ATOM 1394 N N . MET A 1 197 ? 38.163 18.747 3.227 1.00 11.32 197 MET A N 1
ATOM 1395 C CA . MET A 1 197 ? 38.810 17.510 3.489 1.00 8.48 197 MET A CA 1
ATOM 1396 C C . MET A 1 197 ? 38.308 16.958 4.812 1.00 12.56 197 MET A C 1
ATOM 1397 O O . MET A 1 197 ? 38.004 17.694 5.760 1.00 13.63 197 MET A O 1
ATOM 1402 N N . ALA A 1 198 ? 38.245 15.641 4.906 1.00 8.88 198 ALA A N 1
ATOM 1403 C CA . ALA A 1 198 ? 37.890 14.999 6.176 1.00 10.33 198 ALA A CA 1
ATOM 1404 C C . ALA A 1 198 ? 39.145 15.000 7.057 1.00 12.33 198 ALA A C 1
ATOM 1405 O O . ALA A 1 198 ? 40.284 15.157 6.609 1.00 14.17 198 ALA A O 1
ATOM 1407 N N . LEU A 1 199 ? 38.950 14.866 8.350 1.00 10.39 199 LEU A N 1
ATOM 1408 C CA . LEU A 1 199 ? 40.059 14.819 9.284 1.00 9.55 199 LEU A CA 1
ATOM 1409 C C . LEU A 1 199 ? 40.027 13.504 10.075 1.00 11.34 199 LEU A C 1
ATOM 1410 O O . LEU A 1 199 ? 38.919 13.090 10.542 1.00 10.81 199 LEU A O 1
ATOM 1415 N N . VAL A 1 200 ? 41.206 12.875 10.225 1.00 9.32 200 VAL A N 1
ATOM 1416 C CA . VAL A 1 200 ? 41.267 11.661 11.028 1.00 8.12 200 VAL A CA 1
ATOM 1417 C C . VAL A 1 200 ? 42.691 11.568 11.602 1.00 12.22 200 VAL A C 1
ATOM 1418 O O . VAL A 1 200 ? 43.628 12.177 11.034 1.00 10.87 200 VAL A O 1
ATOM 1422 N N . THR A 1 201 ? 42.884 10.791 12.670 1.00 8.50 201 THR A N 1
ATOM 1423 C CA . THR A 1 201 ? 44.222 10.623 13.153 1.00 8.83 201 THR A CA 1
ATOM 1424 C C . THR A 1 201 ? 44.707 9.190 12.898 1.00 10.80 201 THR A C 1
ATOM 1425 O O . THR A 1 201 ? 43.897 8.305 12.602 1.00 10.94 201 THR A O 1
ATOM 1429 N N . ILE A 1 202 ? 46.039 8.965 12.941 1.00 9.24 202 ILE A N 1
ATOM 1430 C CA . ILE A 1 202 ? 46.582 7.639 12.708 1.00 9.65 202 ILE A CA 1
ATOM 1431 C C . ILE A 1 202 ? 46.100 6.708 13.849 1.00 13.38 202 ILE A C 1
ATOM 1432 O O . ILE A 1 202 ? 45.683 5.567 13.580 1.00 12.52 202 ILE A O 1
ATOM 1437 N N . GLU A 1 203 ? 46.045 7.256 15.079 1.00 11.17 203 GLU A N 1
ATOM 1438 C CA . GLU A 1 203 ? 45.516 6.438 16.178 1.00 16.56 203 GLU A CA 1
ATOM 1439 C C . GLU A 1 203 ? 44.044 5.997 15.923 1.00 14.46 203 GLU A C 1
ATOM 1440 O O . GLU A 1 203 ? 43.678 4.866 16.303 1.00 13.99 203 GLU A O 1
ATOM 1446 N N . ASP A 1 204 ? 43.236 6.900 15.348 1.00 10.22 204 ASP A N 1
ATOM 1447 C CA . ASP A 1 204 ? 41.868 6.510 15.055 1.00 11.92 204 ASP A CA 1
ATOM 1448 C C . ASP A 1 204 ? 41.882 5.316 14.118 1.00 12.72 204 ASP A C 1
ATOM 1449 O O . ASP A 1 204 ? 41.096 4.357 14.245 1.00 12.96 204 ASP A O 1
ATOM 1454 N N . LEU A 1 205 ? 42.752 5.377 13.129 1.00 9.41 205 LEU A N 1
ATOM 1455 C CA . LEU A 1 205 ? 42.752 4.311 12.126 1.00 11.83 205 LEU A CA 1
ATOM 1456 C C . LEU A 1 205 ? 43.273 2.981 12.714 1.00 14.62 205 LEU A C 1
ATOM 1457 O O . LEU A 1 205 ? 42.775 1.888 12.361 1.00 13.28 205 LEU A O 1
ATOM 1462 N N . VAL A 1 206 ? 44.267 3.120 13.608 1.00 12.11 206 VAL A N 1
ATOM 1463 C CA . VAL A 1 206 ? 44.786 1.899 14.229 1.00 14.15 206 VAL A CA 1
ATOM 1464 C C . VAL A 1 206 ? 43.662 1.262 15.078 1.00 16.65 206 VAL A C 1
ATOM 1465 O O . VAL A 1 206 ? 43.437 0.051 15.015 1.00 15.70 206 VAL A O 1
ATOM 1469 N N . ALA A 1 207 ? 42.928 2.116 15.783 1.00 11.78 207 ALA A N 1
ATOM 1470 C CA . ALA A 1 207 ? 41.885 1.558 16.579 1.00 15.18 207 ALA A CA 1
ATOM 1471 C C . ALA A 1 207 ? 40.833 0.891 15.709 1.00 15.88 207 ALA A C 1
ATOM 1472 O O . ALA A 1 207 ? 40.278 -0.166 16.015 1.00 16.67 207 ALA A O 1
ATOM 1474 N N . TYR A 1 208 ? 40.467 1.555 14.628 1.00 15.58 208 TYR A N 1
ATOM 1475 C CA . TYR A 1 208 ? 39.440 1.023 13.713 1.00 16.40 208 TYR A CA 1
ATOM 1476 C C . TYR A 1 208 ? 39.871 -0.335 13.181 1.00 16.19 208 TYR A C 1
ATOM 1477 O O . TYR A 1 208 ? 39.090 -1.289 13.174 1.00 14.47 208 TYR A O 1
ATOM 1486 N N . ARG A 1 209 ? 41.137 -0.419 12.762 1.00 14.20 209 ARG A N 1
ATOM 1487 C CA . ARG A 1 209 ? 41.642 -1.680 12.227 1.00 16.21 209 ARG A CA 1
ATOM 1488 C C . ARG A 1 209 ? 41.668 -2.809 13.230 1.00 17.93 209 ARG A C 1
ATOM 1489 O O . ARG A 1 209 ? 41.259 -3.946 12.983 1.00 20.05 209 ARG A O 1
ATOM 1497 N N . GLN A 1 210 ? 42.137 -2.471 14.396 1.00 18.09 210 GLN A N 1
ATOM 1498 C CA . GLN A 1 210 ? 42.102 -3.462 15.468 1.00 17.06 210 GLN A CA 1
ATOM 1499 C C . GLN A 1 210 ? 40.704 -3.943 15.821 1.00 20.76 210 GLN A C 1
ATOM 1500 O O . GLN A 1 210 ? 40.487 -5.095 16.158 1.00 21.99 210 GLN A O 1
ATOM 1506 N N . ALA A 1 211 ? 39.716 -3.093 15.762 1.00 22.02 211 ALA A N 1
ATOM 1507 C CA . ALA A 1 211 ? 38.363 -3.503 16.069 1.00 17.96 211 ALA A CA 1
ATOM 1508 C C . ALA A 1 211 ? 37.829 -4.315 14.928 1.00 20.99 211 ALA A C 1
ATOM 1509 O O . ALA A 1 211 ? 36.947 -5.149 15.104 1.00 31.26 211 ALA A O 1
ATOM 1511 N N . HIS A 1 212 ? 38.357 -4.123 13.729 1.00 26.78 212 HIS A N 1
ATOM 1512 C CA . HIS A 1 212 ? 37.767 -4.900 12.637 1.00 26.32 212 HIS A CA 1
ATOM 1513 C C . HIS A 1 212 ? 38.573 -6.079 12.144 1.00 36.49 212 HIS A C 1
ATOM 1514 O O . HIS A 1 212 ? 38.138 -6.823 11.283 1.00 55.87 212 HIS A O 1
ATOM 1521 N N . GLU A 1 213 ? 39.752 -6.228 12.714 1.00 32.76 213 GLU A N 1
ATOM 1522 C CA . GLU A 1 213 ? 40.658 -7.292 12.410 1.00 24.46 213 GLU A CA 1
ATOM 1523 C C . GLU A 1 213 ? 39.944 -8.627 12.379 1.00 80.00 213 GLU A C 1
ATOM 1524 O O . GLU A 1 213 ? 40.605 -9.662 12.545 1.00 80.00 213 GLU A O 1
ATOM 1530 N N . THR B 1 4 ? 61.771 43.845 -19.711 1.00 32.01 4 THR B N 1
ATOM 1531 C CA . THR B 1 4 ? 62.883 43.146 -20.371 1.00 33.08 4 THR B CA 1
ATOM 1532 C C . THR B 1 4 ? 63.914 42.921 -19.319 1.00 22.96 4 THR B C 1
ATOM 1533 O O . THR B 1 4 ? 63.975 43.671 -18.323 1.00 21.13 4 THR B O 1
ATOM 1537 N N . LEU B 1 5 ? 64.700 41.850 -19.517 1.00 22.35 5 LEU B N 1
ATOM 1538 C CA . LEU B 1 5 ? 65.722 41.616 -18.524 1.00 20.06 5 LEU B CA 1
ATOM 1539 C C . LEU B 1 5 ? 66.650 42.846 -18.457 1.00 13.98 5 LEU B C 1
ATOM 1540 O O . LEU B 1 5 ? 67.186 43.184 -17.412 1.00 15.62 5 LEU B O 1
ATOM 1545 N N . LEU B 1 6 ? 66.905 43.435 -19.652 1.00 15.26 6 LEU B N 1
ATOM 1546 C CA . LEU B 1 6 ? 67.805 44.572 -19.707 1.00 14.30 6 LEU B CA 1
ATOM 1547 C C . LEU B 1 6 ? 67.230 45.750 -18.933 1.00 16.83 6 LEU B C 1
ATOM 1548 O O . LEU B 1 6 ? 67.907 46.379 -18.114 1.00 15.65 6 LEU B O 1
ATOM 1553 N N . SER B 1 7 ? 65.947 46.035 -19.223 1.00 21.79 7 SER B N 1
ATOM 1554 C CA . SER B 1 7 ? 65.314 47.125 -18.515 1.00 25.14 7 SER B CA 1
ATOM 1555 C C . SER B 1 7 ? 65.307 46.888 -17.022 1.00 21.95 7 SER B C 1
ATOM 1556 O O . SER B 1 7 ? 65.553 47.789 -16.232 1.00 18.91 7 SER B O 1
ATOM 1559 N N . SER B 1 8 ? 64.940 45.653 -16.629 1.00 19.45 8 SER B N 1
ATOM 1560 C CA . SER B 1 8 ? 64.815 45.390 -15.200 1.00 19.44 8 SER B CA 1
ATOM 1561 C C . SER B 1 8 ? 66.086 45.131 -14.416 1.00 22.42 8 SER B C 1
ATOM 1562 O O . SER B 1 8 ? 66.158 45.555 -13.272 1.00 21.07 8 SER B O 1
ATOM 1565 N N . PHE B 1 9 ? 67.067 44.437 -14.975 1.00 12.79 9 PHE B N 1
ATOM 1566 C CA . PHE B 1 9 ? 68.223 44.139 -14.201 1.00 16.22 9 PHE B CA 1
ATOM 1567 C C . PHE B 1 9 ? 69.599 44.565 -14.797 1.00 19.76 9 PHE B C 1
ATOM 1568 O O . PHE B 1 9 ? 70.667 44.352 -14.187 1.00 17.85 9 PHE B O 1
ATOM 1576 N N . GLY B 1 10 ? 69.618 45.170 -16.035 1.00 18.30 10 GLY B N 1
ATOM 1577 C CA . GLY B 1 10 ? 70.955 45.610 -16.552 1.00 15.91 10 GLY B CA 1
ATOM 1578 C C . GLY B 1 10 ? 71.498 44.723 -17.667 1.00 20.37 10 GLY B C 1
ATOM 1579 O O . GLY B 1 10 ? 70.806 43.820 -18.130 1.00 16.83 10 GLY B O 1
ATOM 1580 N N . THR B 1 11 ? 72.702 45.023 -18.177 1.00 15.58 11 THR B N 1
ATOM 1581 C CA . THR B 1 11 ? 73.265 44.214 -19.210 1.00 19.30 11 THR B CA 1
ATOM 1582 C C . THR B 1 11 ? 73.702 42.896 -18.584 1.00 20.65 11 THR B C 1
ATOM 1583 O O . THR B 1 11 ? 73.731 42.774 -17.351 1.00 17.71 11 THR B O 1
ATOM 1587 N N . PRO B 1 12 ? 74.077 41.922 -19.413 1.00 15.64 12 PRO B N 1
ATOM 1588 C CA . PRO B 1 12 ? 74.512 40.612 -18.872 1.00 16.30 12 PRO B CA 1
ATOM 1589 C C . PRO B 1 12 ? 75.593 40.737 -17.789 1.00 19.29 12 PRO B C 1
ATOM 1590 O O . PRO B 1 12 ? 75.497 40.135 -16.697 1.00 14.89 12 PRO B O 1
ATOM 1594 N N . PHE B 1 13 ? 76.640 41.534 -18.027 1.00 19.49 13 PHE B N 1
ATOM 1595 C CA . PHE B 1 13 ? 77.717 41.610 -17.034 1.00 19.00 13 PHE B CA 1
ATOM 1596 C C . PHE B 1 13 ? 77.275 42.323 -15.755 1.00 16.76 13 PHE B C 1
ATOM 1597 O O . PHE B 1 13 ? 77.669 41.980 -14.635 1.00 18.23 13 PHE B O 1
ATOM 1605 N N . GLU B 1 14 ? 76.387 43.320 -15.936 1.00 16.89 14 GLU B N 1
ATOM 1606 C CA . GLU B 1 14 ? 75.811 44.002 -14.778 1.00 14.90 14 GLU B CA 1
ATOM 1607 C C . GLU B 1 14 ? 74.957 43.007 -13.978 1.00 13.16 14 GLU B C 1
ATOM 1608 O O . GLU B 1 14 ? 74.963 43.025 -12.740 1.00 17.00 14 GLU B O 1
ATOM 1614 N N . ARG B 1 15 ? 74.218 42.174 -14.714 1.00 12.44 15 ARG B N 1
ATOM 1615 C CA . ARG B 1 15 ? 73.352 41.230 -14.032 1.00 13.37 15 ARG B CA 1
ATOM 1616 C C . ARG B 1 15 ? 74.201 40.326 -13.145 1.00 13.11 15 ARG B C 1
ATOM 1617 O O . ARG B 1 15 ? 73.900 40.089 -11.995 1.00 13.68 15 ARG B O 1
ATOM 1625 N N . VAL B 1 16 ? 75.317 39.864 -13.693 1.00 12.55 16 VAL B N 1
ATOM 1626 C CA . VAL B 1 16 ? 76.203 38.999 -12.947 1.00 15.22 16 VAL B CA 1
ATOM 1627 C C . VAL B 1 16 ? 76.729 39.707 -11.710 1.00 13.38 16 VAL B C 1
ATOM 1628 O O . VAL B 1 16 ? 76.632 39.223 -10.561 1.00 12.31 16 VAL B O 1
ATOM 1632 N N . GLU B 1 17 ? 77.325 40.872 -11.974 1.00 13.17 17 GLU B N 1
ATOM 1633 C CA . GLU B 1 17 ? 77.895 41.578 -10.861 1.00 11.55 17 GLU B CA 1
ATOM 1634 C C . GLU B 1 17 ? 76.871 41.912 -9.806 1.00 12.65 17 GLU B C 1
ATOM 1635 O O . GLU B 1 17 ? 77.156 41.820 -8.600 1.00 13.59 17 GLU B O 1
ATOM 1641 N N . ASN B 1 18 ? 75.685 42.312 -10.257 1.00 11.63 18 ASN B N 1
ATOM 1642 C CA . ASN B 1 18 ? 74.660 42.607 -9.290 1.00 13.05 18 ASN B CA 1
ATOM 1643 C C . ASN B 1 18 ? 74.237 41.366 -8.488 1.00 12.13 18 ASN B C 1
ATOM 1644 O O . ASN B 1 18 ? 73.851 41.487 -7.305 1.00 12.56 18 ASN B O 1
ATOM 1649 N N . ALA B 1 19 ? 74.246 40.209 -9.188 1.00 12.16 19 ALA B N 1
ATOM 1650 C CA . ALA B 1 19 ? 73.891 38.960 -8.495 1.00 9.59 19 ALA B CA 1
ATOM 1651 C C . ALA B 1 19 ? 74.947 38.663 -7.424 1.00 11.70 19 ALA B C 1
ATOM 1652 O O . ALA B 1 19 ? 74.618 38.289 -6.295 1.00 11.65 19 ALA B O 1
ATOM 1654 N N . LEU B 1 20 ? 76.252 38.847 -7.727 1.00 13.27 20 LEU B N 1
ATOM 1655 C CA . LEU B 1 20 ? 77.257 38.572 -6.663 1.00 10.96 20 LEU B CA 1
ATOM 1656 C C . LEU B 1 20 ? 77.057 39.489 -5.488 1.00 12.70 20 LEU B C 1
ATOM 1657 O O . LEU B 1 20 ? 77.144 39.111 -4.305 1.00 12.52 20 LEU B O 1
ATOM 1662 N N . ALA B 1 21 ? 76.741 40.737 -5.803 1.00 12.73 21 ALA B N 1
ATOM 1663 C CA . ALA B 1 21 ? 76.566 41.652 -4.699 1.00 11.63 21 ALA B CA 1
ATOM 1664 C C . ALA B 1 21 ? 75.371 41.306 -3.819 1.00 13.53 21 ALA B C 1
ATOM 1665 O O . ALA B 1 21 ? 75.404 41.372 -2.584 1.00 15.08 21 ALA B O 1
ATOM 1667 N N . ALA B 1 22 ? 74.267 40.906 -4.480 1.00 15.38 22 ALA B N 1
ATOM 1668 C CA . ALA B 1 22 ? 73.051 40.517 -3.758 1.00 12.11 22 ALA B CA 1
ATOM 1669 C C . ALA B 1 22 ? 73.375 39.370 -2.794 1.00 11.84 22 ALA B C 1
ATOM 1670 O O . ALA B 1 22 ? 72.957 39.327 -1.641 1.00 13.32 22 ALA B O 1
ATOM 1672 N N . LEU B 1 23 ? 74.137 38.409 -3.347 1.00 12.31 23 LEU B N 1
ATOM 1673 C CA . LEU B 1 23 ? 74.522 37.232 -2.573 1.00 12.51 23 LEU B CA 1
ATOM 1674 C C . LEU B 1 23 ? 75.293 37.629 -1.293 1.00 12.51 23 LEU B C 1
ATOM 1675 O O . LEU B 1 23 ? 74.973 37.201 -0.156 1.00 14.01 23 LEU B O 1
ATOM 1680 N N . ARG B 1 24 ? 76.321 38.440 -1.538 1.00 12.73 24 ARG B N 1
ATOM 1681 C CA . ARG B 1 24 ? 77.084 38.868 -0.378 1.00 13.03 24 ARG B CA 1
ATOM 1682 C C . ARG B 1 24 ? 76.247 39.662 0.602 1.00 14.84 24 ARG B C 1
ATOM 1683 O O . ARG B 1 24 ? 76.486 39.653 1.801 1.00 17.58 24 ARG B O 1
ATOM 1691 N N . GLU B 1 25 ? 75.363 40.487 0.108 1.00 14.51 25 GLU B N 1
ATOM 1692 C CA . GLU B 1 25 ? 74.538 41.281 0.990 1.00 14.94 25 GLU B CA 1
ATOM 1693 C C . GLU B 1 25 ? 73.450 40.424 1.672 1.00 19.79 25 GLU B C 1
ATOM 1694 O O . GLU B 1 25 ? 72.641 40.943 2.434 1.00 21.30 25 GLU B O 1
ATOM 1700 N N . GLY B 1 26 ? 73.344 39.144 1.397 1.00 13.75 26 GLY B N 1
ATOM 1701 C CA . GLY B 1 26 ? 72.294 38.427 2.082 1.00 15.10 26 GLY B CA 1
ATOM 1702 C C . GLY B 1 26 ? 70.921 38.426 1.417 1.00 13.23 26 GLY B C 1
ATOM 1703 O O . GLY B 1 26 ? 69.903 38.162 2.021 1.00 16.35 26 GLY B O 1
ATOM 1704 N N . ARG B 1 27 ? 70.855 38.782 0.162 1.00 13.55 27 ARG B N 1
ATOM 1705 C CA . ARG B 1 27 ? 69.630 38.751 -0.574 1.00 13.17 27 ARG B CA 1
ATOM 1706 C C . ARG B 1 27 ? 69.698 37.550 -1.537 1.00 14.90 27 ARG B C 1
ATOM 1707 O O . ARG B 1 27 ? 70.759 36.950 -1.746 1.00 17.23 27 ARG B O 1
ATOM 1715 N N . GLY B 1 28 ? 68.566 37.154 -2.025 1.00 19.08 28 GLY B N 1
ATOM 1716 C CA . GLY B 1 28 ? 68.670 35.990 -2.914 1.00 13.29 28 GLY B CA 1
ATOM 1717 C C . GLY B 1 28 ? 68.942 36.436 -4.347 1.00 14.21 28 GLY B C 1
ATOM 1718 O O . GLY B 1 28 ? 68.982 37.641 -4.700 1.00 13.56 28 GLY B O 1
ATOM 1719 N N . VAL B 1 29 ? 69.036 35.452 -5.217 1.00 10.09 29 VAL B N 1
ATOM 1720 C CA . VAL B 1 29 ? 69.194 35.657 -6.646 1.00 10.35 29 VAL B CA 1
ATOM 1721 C C . VAL B 1 29 ? 68.223 34.737 -7.366 1.00 10.70 29 VAL B C 1
ATOM 1722 O O . VAL B 1 29 ? 68.072 33.587 -6.953 1.00 11.00 29 VAL B O 1
ATOM 1726 N N . MET B 1 30 ? 67.579 35.266 -8.418 1.00 9.95 30 MET B N 1
ATOM 1727 C CA . MET B 1 30 ? 66.746 34.489 -9.337 1.00 8.71 30 MET B CA 1
ATOM 1728 C C . MET B 1 30 ? 67.657 34.086 -10.509 1.00 11.19 30 MET B C 1
ATOM 1729 O O . MET B 1 30 ? 68.193 34.951 -11.181 1.00 13.32 30 MET B O 1
ATOM 1734 N N . VAL B 1 31 ? 67.790 32.789 -10.779 1.00 10.90 31 VAL B N 1
ATOM 1735 C CA . VAL B 1 31 ? 68.601 32.359 -11.904 1.00 11.66 31 VAL B CA 1
ATOM 1736 C C . VAL B 1 31 ? 67.723 31.763 -13.002 1.00 11.44 31 VAL B C 1
ATOM 1737 O O . VAL B 1 31 ? 67.055 30.740 -12.785 1.00 10.86 31 VAL B O 1
ATOM 1741 N N . LEU B 1 32 ? 67.718 32.396 -14.136 1.00 11.37 32 LEU B N 1
ATOM 1742 C CA . LEU B 1 32 ? 66.876 31.866 -15.190 1.00 13.47 32 LEU B CA 1
ATOM 1743 C C . LEU B 1 32 ? 67.631 31.168 -16.301 1.00 17.82 32 LEU B C 1
ATOM 1744 O O . LEU B 1 32 ? 68.782 31.507 -16.636 1.00 14.01 32 LEU B O 1
ATOM 1749 N N . ASP B 1 33 ? 66.924 30.168 -16.858 1.00 14.53 33 ASP B N 1
ATOM 1750 C CA . ASP B 1 33 ? 67.471 29.559 -18.037 1.00 20.44 33 ASP B CA 1
ATOM 1751 C C . ASP B 1 33 ? 66.896 30.281 -19.306 1.00 20.91 33 ASP B C 1
ATOM 1752 O O . ASP B 1 33 ? 65.995 31.158 -19.339 1.00 34.85 33 ASP B O 1
ATOM 1757 N N . ASN B 1 39 ? 60.866 28.129 -19.678 1.00 21.83 39 ASN B N 1
ATOM 1758 C CA . ASN B 1 39 ? 61.684 28.949 -18.759 1.00 17.10 39 ASN B CA 1
ATOM 1759 C C . ASN B 1 39 ? 61.620 28.380 -17.375 1.00 17.78 39 ASN B C 1
ATOM 1760 O O . ASN B 1 39 ? 60.538 28.049 -16.834 1.00 16.55 39 ASN B O 1
ATOM 1765 N N . GLU B 1 40 ? 62.793 28.247 -16.835 1.00 16.30 40 GLU B N 1
ATOM 1766 C CA . GLU B 1 40 ? 62.786 27.813 -15.483 1.00 15.81 40 GLU B CA 1
ATOM 1767 C C . GLU B 1 40 ? 63.581 28.837 -14.675 1.00 13.35 40 GLU B C 1
ATOM 1768 O O . GLU B 1 40 ? 64.730 29.100 -15.026 1.00 14.47 40 GLU B O 1
ATOM 1774 N N . GLY B 1 41 ? 63.000 29.403 -13.615 1.00 10.97 41 GLY B N 1
ATOM 1775 C CA . GLY B 1 41 ? 63.768 30.315 -12.783 1.00 11.17 41 GLY B CA 1
ATOM 1776 C C . GLY B 1 41 ? 63.879 29.729 -11.366 1.00 12.18 41 GLY B C 1
ATOM 1777 O O . GLY B 1 41 ? 62.876 29.261 -10.802 1.00 10.81 41 GLY B O 1
ATOM 1778 N N . ASP B 1 42 ? 65.101 29.751 -10.831 1.00 9.62 42 ASP B N 1
ATOM 1779 C CA . ASP B 1 42 ? 65.321 29.193 -9.535 1.00 10.50 42 ASP B CA 1
ATOM 1780 C C . ASP B 1 42 ? 65.746 30.283 -8.605 1.00 11.22 42 ASP B C 1
ATOM 1781 O O . ASP B 1 42 ? 66.548 31.109 -9.017 1.00 12.00 42 ASP B O 1
ATOM 1786 N N . MET B 1 43 ? 65.210 30.231 -7.382 1.00 9.92 43 MET B N 1
ATOM 1787 C CA . MET B 1 43 ? 65.658 31.169 -6.334 1.00 9.52 43 MET B CA 1
ATOM 1788 C C . MET B 1 43 ? 66.886 30.477 -5.686 1.00 10.52 43 MET B C 1
ATOM 1789 O O . MET B 1 43 ? 66.823 29.258 -5.359 1.00 11.71 43 MET B O 1
ATOM 1794 N N . ILE B 1 44 ? 67.951 31.263 -5.511 1.00 8.26 44 ILE B N 1
ATOM 1795 C CA . ILE B 1 44 ? 69.175 30.714 -4.900 1.00 9.42 44 ILE B CA 1
ATOM 1796 C C . ILE B 1 44 ? 69.745 31.573 -3.803 1.00 10.03 44 ILE B C 1
ATOM 1797 O O . ILE B 1 44 ? 69.606 32.823 -3.81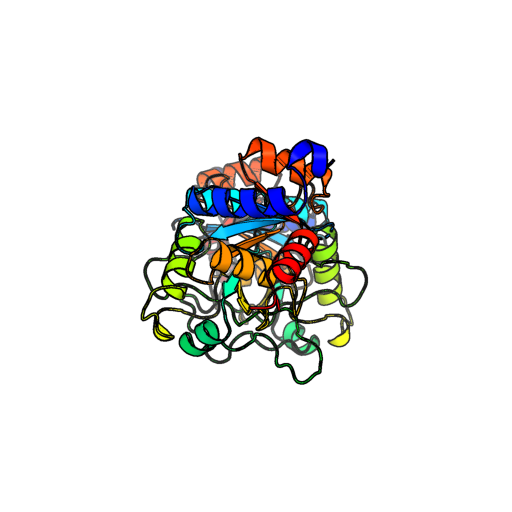3 1.00 9.97 44 ILE B O 1
ATOM 1802 N N . PHE B 1 45 ? 70.345 30.858 -2.836 1.00 8.80 45 PHE B N 1
ATOM 1803 C CA . PHE B 1 45 ? 70.978 31.509 -1.696 1.00 9.12 45 PHE B CA 1
ATOM 1804 C C . PHE B 1 45 ? 72.260 30.785 -1.308 1.00 11.53 45 PHE B C 1
ATOM 1805 O O . PHE B 1 45 ? 72.381 29.601 -1.595 1.00 10.46 45 PHE B O 1
ATOM 1813 N N . PRO B 1 46 ? 73.271 31.498 -0.716 1.00 13.13 46 PRO B N 1
ATOM 1814 C CA . PRO B 1 46 ? 74.493 30.832 -0.284 1.00 11.47 46 PRO B CA 1
ATOM 1815 C C . PRO B 1 46 ? 74.057 29.866 0.835 1.00 11.04 46 PRO B C 1
ATOM 1816 O O . PRO B 1 46 ? 73.289 30.229 1.775 1.00 11.61 46 PRO B O 1
ATOM 1820 N N . ALA B 1 47 ? 74.554 28.640 0.715 1.00 9.86 47 ALA B N 1
ATOM 1821 C CA . ALA B 1 47 ? 74.187 27.690 1.751 1.00 12.28 47 ALA B CA 1
ATOM 1822 C C . ALA B 1 47 ? 74.716 28.159 3.129 1.00 14.42 47 ALA B C 1
ATOM 1823 O O . ALA B 1 47 ? 74.084 27.887 4.162 1.00 14.21 47 ALA B O 1
ATOM 1825 N N . GLU B 1 48 ? 75.853 28.876 3.145 1.00 12.32 48 GLU B N 1
ATOM 1826 C CA . GLU B 1 48 ? 76.344 29.256 4.461 1.00 11.82 48 GLU B CA 1
ATOM 1827 C C . GLU B 1 48 ? 75.667 30.452 5.097 1.00 17.65 48 GLU B C 1
ATOM 1828 O O . GLU B 1 48 ? 75.883 30.688 6.296 1.00 21.43 48 GLU B O 1
ATOM 1834 N N . THR B 1 49 ? 74.863 31.221 4.379 1.00 11.05 49 THR B N 1
ATOM 1835 C CA . THR B 1 49 ? 74.237 32.314 5.015 1.00 13.20 49 THR B CA 1
ATOM 1836 C C . THR B 1 49 ? 72.709 32.217 4.958 1.00 15.89 49 THR B C 1
ATOM 1837 O O . THR B 1 49 ? 72.039 33.048 5.578 1.00 15.74 49 THR B O 1
ATOM 1841 N N . MET B 1 50 ? 72.142 31.312 4.127 1.00 14.25 50 MET B N 1
ATOM 1842 C CA . MET B 1 50 ? 70.690 31.279 3.979 1.00 13.12 50 MET B CA 1
ATOM 1843 C C . MET B 1 50 ? 70.024 31.218 5.355 1.00 14.33 50 MET B C 1
ATOM 1844 O O . MET B 1 50 ? 70.449 30.460 6.210 1.00 16.38 50 MET B O 1
ATOM 1849 N N . THR B 1 51 ? 69.001 32.024 5.542 1.00 15.26 51 THR B N 1
ATOM 1850 C CA . THR B 1 51 ? 68.292 32.075 6.823 1.00 16.80 51 THR B CA 1
ATOM 1851 C C . THR B 1 51 ? 67.041 31.208 6.807 1.00 13.05 51 THR B C 1
ATOM 1852 O O . THR B 1 51 ? 66.554 30.768 5.760 1.00 13.49 51 THR B O 1
ATOM 1856 N N . VAL B 1 52 ? 66.514 31.011 8.018 1.00 13.53 52 VAL B N 1
ATOM 1857 C CA . VAL B 1 52 ? 65.294 30.290 8.149 1.00 15.35 52 VAL B CA 1
ATOM 1858 C C . VAL B 1 52 ? 64.174 30.940 7.357 1.00 13.46 52 VAL B C 1
ATOM 1859 O O . VAL B 1 52 ? 63.331 30.336 6.682 1.00 13.91 52 VAL B O 1
ATOM 1863 N N . GLU B 1 53 ? 64.195 32.248 7.474 1.00 13.71 53 GLU B N 1
ATOM 1864 C CA . GLU B 1 53 ? 63.204 32.983 6.749 1.00 14.56 53 GLU B CA 1
ATOM 1865 C C . GLU B 1 53 ? 63.307 32.850 5.236 1.00 14.58 53 GLU B C 1
ATOM 1866 O O . GLU B 1 53 ? 62.294 32.690 4.554 1.00 15.41 53 GLU B O 1
ATOM 1872 N N . GLN B 1 54 ? 64.548 32.834 4.721 1.00 13.02 54 GLN B N 1
ATOM 1873 C CA . GLN B 1 54 ? 64.688 32.589 3.290 1.00 13.87 54 GLN B CA 1
ATOM 1874 C C . GLN B 1 54 ? 64.266 31.189 2.885 1.00 12.43 54 GLN B C 1
ATOM 1875 O O . GLN B 1 54 ? 63.661 30.961 1.807 1.00 14.96 54 GLN B O 1
ATOM 1881 N N . MET B 1 55 ? 64.551 30.245 3.809 1.00 11.97 55 MET B N 1
ATOM 1882 C CA . MET B 1 55 ? 64.095 28.894 3.539 1.00 10.28 55 MET B CA 1
ATOM 1883 C C . MET B 1 55 ? 62.554 28.770 3.470 1.00 10.53 55 MET B C 1
ATOM 1884 O O . MET B 1 55 ? 61.943 28.152 2.598 1.00 11.73 55 MET B O 1
ATOM 1889 N N . ALA B 1 56 ? 61.918 29.459 4.408 1.00 12.47 56 ALA B N 1
ATOM 1890 C CA . ALA B 1 56 ? 60.457 29.485 4.438 1.00 18.02 56 ALA B CA 1
ATOM 1891 C C . ALA B 1 56 ? 59.957 30.095 3.133 1.00 13.16 56 ALA B C 1
ATOM 1892 O O . ALA B 1 56 ? 59.003 29.602 2.571 1.00 14.34 56 ALA B O 1
ATOM 1894 N N . LEU B 1 57 ? 60.579 31.186 2.710 1.00 14.48 57 LEU B N 1
ATOM 1895 C CA . LEU B 1 57 ? 60.099 31.809 1.472 1.00 14.08 57 LEU B CA 1
ATOM 1896 C C . LEU B 1 57 ? 60.281 30.902 0.274 1.00 13.86 57 LEU B C 1
ATOM 1897 O O . LEU B 1 57 ? 59.480 30.751 -0.642 1.00 16.11 57 LEU B O 1
ATOM 1902 N N . THR B 1 58 ? 61.450 30.228 0.300 1.00 14.92 58 THR B N 1
ATOM 1903 C CA . THR B 1 58 ? 61.774 29.295 -0.746 1.00 15.17 58 THR B CA 1
ATOM 1904 C C . THR B 1 58 ? 60.766 28.154 -0.815 1.00 16.02 58 THR B C 1
ATOM 1905 O O . THR B 1 58 ? 60.214 27.716 -1.856 1.00 17.00 58 THR B O 1
ATOM 1909 N N . ILE B 1 59 ? 60.400 27.631 0.398 1.00 15.52 59 ILE B N 1
ATOM 1910 C CA . ILE B 1 59 ? 59.364 26.561 0.391 1.00 10.76 59 ILE B CA 1
ATOM 1911 C C . ILE B 1 59 ? 57.966 27.034 0.010 1.00 16.46 59 ILE B C 1
ATOM 1912 O O . ILE B 1 59 ? 57.185 26.359 -0.687 1.00 19.85 59 ILE B O 1
ATOM 1917 N N . ARG B 1 60 ? 57.650 28.233 0.471 1.00 13.84 60 ARG B N 1
ATOM 1918 C CA . ARG B 1 60 ? 56.317 28.803 0.174 1.00 15.47 60 ARG B CA 1
ATOM 1919 C C . ARG B 1 60 ? 56.096 29.101 -1.320 1.00 12.67 60 ARG B C 1
ATOM 1920 O O . ARG B 1 60 ? 55.083 28.777 -1.931 1.00 15.85 60 ARG B O 1
ATOM 1928 N N . HIS B 1 61 ? 57.137 29.657 -1.938 1.00 10.83 61 HIS B N 1
ATOM 1929 C CA . HIS B 1 61 ? 56.968 30.052 -3.345 1.00 11.44 61 HIS B CA 1
ATOM 1930 C C . HIS B 1 61 ? 57.570 29.124 -4.430 1.00 12.27 61 HIS B C 1
ATOM 1931 O O . HIS B 1 61 ? 57.399 29.409 -5.626 1.00 12.69 61 HIS B O 1
ATOM 1938 N N . GLY B 1 62 ? 58.361 28.149 -3.991 1.00 11.34 62 GLY B N 1
ATOM 1939 C CA . GLY B 1 62 ? 59.039 27.284 -4.927 1.00 9.95 62 GLY B CA 1
ATOM 1940 C C . GLY B 1 62 ? 58.330 25.970 -5.003 1.00 9.41 62 GLY B C 1
ATOM 1941 O O . GLY B 1 62 ? 57.238 25.781 -4.453 1.00 11.74 62 GLY B O 1
ATOM 1942 N N . SER B 1 63 ? 58.971 25.017 -5.656 1.00 7.55 63 SER B N 1
ATOM 1943 C CA . SER B 1 63 ? 58.443 23.665 -5.788 1.00 6.33 63 SER B CA 1
ATOM 1944 C C . SER B 1 63 ? 58.432 22.882 -4.475 1.00 7.80 63 SER B C 1
ATOM 1945 O O . SER B 1 63 ? 57.790 21.827 -4.368 1.00 10.13 63 SER B O 1
ATOM 1948 N N . GLY B 1 64 ? 59.214 23.376 -3.506 1.00 8.90 64 GLY B N 1
ATOM 1949 C CA . GLY B 1 64 ? 59.370 22.696 -2.244 1.00 11.47 64 GLY B CA 1
ATOM 1950 C C . GLY B 1 64 ? 60.468 21.618 -2.369 1.00 8.66 64 GLY B C 1
ATOM 1951 O O . GLY B 1 64 ? 60.866 21.021 -1.355 1.00 9.52 64 GLY B O 1
ATOM 1952 N N . ILE B 1 65 ? 60.946 21.350 -3.574 1.00 7.81 65 ILE B N 1
ATOM 1953 C CA . ILE B 1 65 ? 62.059 20.406 -3.736 1.00 11.53 65 ILE B CA 1
ATOM 1954 C C . ILE B 1 65 ? 63.345 21.265 -3.596 1.00 9.29 65 ILE B C 1
ATOM 1955 O O . ILE B 1 65 ? 63.856 21.780 -4.583 1.00 9.64 65 ILE B O 1
ATOM 1960 N N . VAL B 1 66 ? 63.710 21.495 -2.335 1.00 8.69 66 VAL B N 1
ATOM 1961 C CA . VAL B 1 66 ? 64.808 22.451 -2.041 1.00 10.53 66 VAL B CA 1
ATOM 1962 C C . VAL B 1 66 ? 66.121 21.706 -2.069 1.00 10.88 66 VAL B C 1
ATOM 1963 O O . VAL B 1 66 ? 66.325 20.771 -1.273 1.00 10.40 66 VAL B O 1
ATOM 1967 N N . CYS B 1 67 ? 66.974 22.120 -3.010 1.00 8.96 67 CYS B N 1
ATOM 1968 C CA . CYS B 1 67 ? 68.187 21.364 -3.249 1.00 10.05 67 CYS B CA 1
ATOM 1969 C C . CYS B 1 67 ? 69.470 22.096 -2.748 1.00 11.92 67 CYS B C 1
ATOM 1970 O O . CYS B 1 67 ? 69.489 23.330 -2.750 1.00 10.21 67 CYS B O 1
ATOM 1973 N N . LEU B 1 68 ? 70.456 21.270 -2.351 1.00 8.88 68 LEU B N 1
ATOM 1974 C CA . LEU B 1 68 ? 71.720 21.805 -1.883 1.00 9.66 68 LEU B CA 1
ATOM 1975 C C . LEU B 1 68 ? 72.765 21.425 -2.944 1.00 8.84 68 LEU B C 1
ATOM 1976 O O . LEU B 1 68 ? 73.069 20.227 -3.131 1.00 8.92 68 LEU B O 1
ATOM 1981 N N . CYS B 1 69 ? 73.187 22.457 -3.659 1.00 8.54 69 CYS B N 1
ATOM 1982 C CA . CYS B 1 69 ? 74.229 22.279 -4.662 1.00 7.69 69 CYS B CA 1
ATOM 1983 C C . CYS B 1 69 ? 75.602 22.146 -3.967 1.00 9.73 69 CYS B C 1
ATOM 1984 O O . CYS B 1 69 ? 75.993 22.996 -3.149 1.00 10.89 69 CYS B O 1
ATOM 1987 N N . ILE B 1 70 ? 76.325 21.067 -4.279 1.00 10.26 70 ILE B N 1
ATOM 1988 C CA . ILE B 1 70 ? 77.614 20.785 -3.700 1.00 10.27 70 ILE B CA 1
ATOM 1989 C C . ILE B 1 70 ? 78.615 20.389 -4.762 1.00 11.60 70 ILE B C 1
ATOM 1990 O O . ILE B 1 70 ? 78.235 20.016 -5.896 1.00 12.95 70 ILE B O 1
ATOM 1995 N N . THR B 1 71 ? 79.897 20.419 -4.359 1.00 11.38 71 THR B N 1
ATOM 1996 C CA . THR B 1 71 ? 80.945 19.942 -5.289 1.00 12.40 71 THR B CA 1
ATOM 1997 C C . THR B 1 71 ? 81.163 18.430 -5.137 1.00 12.98 71 THR B C 1
ATOM 1998 O O . THR B 1 71 ? 80.732 17.787 -4.167 1.00 14.22 71 THR B O 1
ATOM 2002 N N . GLU B 1 72 ? 81.913 17.856 -6.079 1.00 12.55 72 GLU B N 1
ATOM 2003 C CA . GLU B 1 72 ? 82.256 16.430 -5.984 1.00 12.59 72 GLU B CA 1
ATOM 2004 C C . GLU B 1 72 ? 83.075 16.140 -4.739 1.00 13.49 72 GLU B C 1
ATOM 2005 O O . GLU B 1 72 ? 82.927 15.123 -4.071 1.00 14.04 72 GLU B O 1
ATOM 2011 N N . ASP B 1 73 ? 83.930 17.121 -4.419 1.00 12.93 73 ASP B N 1
ATOM 2012 C CA . ASP B 1 73 ? 84.764 16.925 -3.242 1.00 12.99 73 ASP B CA 1
ATOM 2013 C C . ASP B 1 73 ? 83.887 16.848 -2.064 1.00 21.15 73 ASP B C 1
ATOM 2014 O O . ASP B 1 73 ? 84.087 15.971 -1.237 1.00 20.14 73 ASP B O 1
ATOM 2019 N N . ARG B 1 74 ? 82.955 17.796 -1.947 1.00 13.47 74 ARG B N 1
ATOM 2020 C CA . ARG B 1 74 ? 82.043 17.732 -0.802 1.00 13.25 74 ARG B CA 1
ATOM 2021 C C . ARG B 1 74 ? 81.225 16.428 -0.780 1.00 9.50 74 ARG B C 1
ATOM 2022 O O . ARG B 1 74 ? 80.998 15.847 0.260 1.00 13.13 74 ARG B O 1
ATOM 2030 N N . ARG B 1 75 ? 80.733 15.969 -1.912 1.00 13.20 75 ARG B N 1
ATOM 2031 C CA . ARG B 1 75 ? 79.965 14.711 -1.998 1.00 12.01 75 ARG B CA 1
ATOM 2032 C C . ARG B 1 75 ? 80.790 13.519 -1.471 1.00 16.59 75 ARG B C 1
ATOM 2033 O O . ARG B 1 75 ? 80.282 12.677 -0.700 1.00 14.90 75 ARG B O 1
ATOM 2041 N N . LYS B 1 76 ? 82.081 13.495 -1.879 1.00 16.21 76 LYS B N 1
ATOM 2042 C CA . LYS B 1 76 ? 82.960 12.415 -1.406 1.00 18.03 76 LYS B CA 1
ATOM 2043 C C . LYS B 1 76 ? 83.237 12.524 0.082 1.00 16.64 76 LYS B C 1
ATOM 2044 O O . LYS B 1 76 ? 83.169 11.525 0.816 1.00 19.67 76 LYS B O 1
ATOM 2050 N N . GLN B 1 77 ? 83.443 13.737 0.558 1.00 15.99 77 GLN B N 1
ATOM 2051 C CA . GLN B 1 77 ? 83.630 13.946 1.986 1.00 15.22 77 GLN B CA 1
ATOM 2052 C C . GLN B 1 77 ? 82.442 13.433 2.823 1.00 22.88 77 GLN B C 1
ATOM 2053 O O . GLN B 1 77 ? 82.580 12.905 3.941 1.00 16.28 77 GLN B O 1
ATOM 2059 N N . LEU B 1 78 ? 81.208 13.642 2.301 1.00 16.94 78 LEU B N 1
ATOM 2060 C CA . LEU B 1 78 ? 79.997 13.216 3.039 1.00 16.19 78 LEU B CA 1
ATOM 2061 C C . LEU B 1 78 ? 79.610 11.751 2.821 1.00 14.89 78 LEU B C 1
ATOM 2062 O O . LEU B 1 78 ? 78.651 11.239 3.395 1.00 18.19 78 LEU B O 1
ATOM 2067 N N . ASP B 1 79 ? 80.315 11.109 1.892 1.00 16.37 79 ASP B N 1
ATOM 2068 C CA . ASP B 1 79 ? 80.088 9.756 1.498 1.00 15.44 79 ASP B CA 1
ATOM 2069 C C . ASP B 1 79 ? 78.666 9.547 0.964 1.00 21.11 79 ASP B C 1
ATOM 2070 O O . ASP B 1 79 ? 77.931 8.566 1.268 1.00 16.98 79 ASP B O 1
ATOM 2075 N N . LEU B 1 80 ? 78.314 10.517 0.106 1.00 15.57 80 LEU B N 1
ATOM 2076 C CA . LEU B 1 80 ? 76.978 10.493 -0.480 1.00 18.12 80 LEU B CA 1
ATOM 2077 C C . LEU B 1 80 ? 76.941 9.896 -1.899 1.00 15.24 80 LEU B C 1
ATOM 2078 O O . LEU B 1 80 ? 77.377 10.517 -2.864 1.00 16.34 80 LEU B O 1
ATOM 2083 N N . PRO B 1 81 ? 76.398 8.690 -2.110 1.00 14.28 81 PRO B N 1
ATOM 2084 C CA . PRO B 1 81 ? 76.381 8.201 -3.435 1.00 13.60 81 PRO B CA 1
ATOM 2085 C C . PRO B 1 81 ? 75.401 8.966 -4.293 1.00 15.20 81 PRO B C 1
ATOM 2086 O O . PRO B 1 81 ? 74.485 9.571 -3.775 1.00 13.82 81 PRO B O 1
ATOM 2090 N N . MET B 1 82 ? 75.597 8.848 -5.597 1.00 14.24 82 MET B N 1
ATOM 2091 C CA . MET B 1 82 ? 74.649 9.392 -6.556 1.00 12.34 82 MET B CA 1
ATOM 2092 C C . MET B 1 82 ? 73.378 8.538 -6.388 1.00 15.01 82 MET B C 1
ATOM 2093 O O . MET B 1 82 ? 73.413 7.343 -6.165 1.00 15.12 82 MET B O 1
ATOM 2098 N N . MET B 1 83 ? 72.214 9.119 -6.567 1.00 11.89 83 MET B N 1
ATOM 2099 C CA . MET B 1 83 ? 70.999 8.375 -6.376 1.00 13.12 83 MET B CA 1
ATOM 2100 C C . MET B 1 83 ? 70.837 7.181 -7.342 1.00 17.10 83 MET B C 1
ATOM 2101 O O . MET B 1 83 ? 70.313 6.108 -7.029 1.00 18.10 83 MET B O 1
ATOM 2106 N N . VAL B 1 84 ? 71.227 7.403 -8.566 1.00 12.17 84 VAL B N 1
ATOM 2107 C CA . VAL B 1 84 ? 71.106 6.386 -9.616 1.00 19.43 84 VAL B CA 1
ATOM 2108 C C . VAL B 1 84 ? 72.463 6.277 -10.378 1.00 30.43 84 VAL B C 1
ATOM 2109 O O . VAL B 1 84 ? 72.962 7.287 -10.895 1.00 25.14 84 VAL B O 1
ATOM 2113 N N . GLU B 1 85 ? 73.086 5.092 -10.457 1.00 30.24 85 GLU B N 1
ATOM 2114 C CA . GLU B 1 85 ? 74.376 4.906 -11.149 1.00 45.31 85 GLU B CA 1
ATOM 2115 C C . GLU B 1 85 ? 74.445 5.359 -12.604 1.00 42.74 85 GLU B C 1
ATOM 2116 O O . GLU B 1 85 ? 73.584 5.212 -13.476 1.00 38.76 85 GLU B O 1
ATOM 2122 N N . ASN B 1 86 ? 75.546 5.989 -12.883 1.00 57.53 86 ASN B N 1
ATOM 2123 C CA . ASN B 1 86 ? 75.672 6.436 -14.235 1.00 70.33 86 ASN B CA 1
ATOM 2124 C C . ASN B 1 86 ? 76.914 5.868 -14.819 1.00 80.00 86 ASN B C 1
ATOM 2125 O O . ASN B 1 86 ? 77.962 5.866 -14.176 1.00 80.00 86 ASN B O 1
ATOM 2130 N N . ASN B 1 87 ? 76.748 5.458 -16.060 1.00 66.18 87 ASN B N 1
ATOM 2131 C CA . ASN B 1 87 ? 77.909 4.938 -16.745 1.00 70.32 87 ASN B CA 1
ATOM 2132 C C . ASN B 1 87 ? 78.074 5.404 -18.183 1.00 67.31 87 ASN B C 1
ATOM 2133 O O . ASN B 1 87 ? 78.707 4.672 -18.953 1.00 66.43 87 ASN B O 1
ATOM 2138 N N . THR B 1 88 ? 77.502 6.606 -18.514 1.00 66.46 88 THR B N 1
ATOM 2139 C CA . THR B 1 88 ? 77.612 7.226 -19.837 1.00 67.02 88 THR B CA 1
ATOM 2140 C C . THR B 1 88 ? 78.279 8.581 -19.868 1.00 49.02 88 THR B C 1
ATOM 2141 O O . THR B 1 88 ? 78.794 9.031 -18.846 1.00 48.98 88 THR B O 1
ATOM 2145 N N . SER B 1 89 ? 78.270 9.102 -21.108 1.00 78.84 89 SER B N 1
ATOM 2146 C CA . SER B 1 89 ? 78.768 10.386 -21.581 1.00 80.00 89 SER B CA 1
ATOM 2147 C C . SER B 1 89 ? 77.988 11.517 -20.893 1.00 65.67 89 SER B C 1
ATOM 2148 O O . SER B 1 89 ? 78.491 12.586 -20.517 1.00 75.78 89 SER B O 1
ATOM 2151 N N . ALA B 1 90 ? 76.711 11.223 -20.699 1.00 50.63 90 ALA B N 1
ATOM 2152 C CA . ALA B 1 90 ? 75.840 12.164 -20.054 1.00 53.49 90 ALA B CA 1
ATOM 2153 C C . ALA B 1 90 ? 76.256 12.510 -18.622 1.00 42.12 90 ALA B C 1
ATOM 2154 O O . ALA B 1 90 ? 76.801 11.720 -17.856 1.00 29.99 90 ALA B O 1
ATOM 2156 N N . TYR B 1 91 ? 76.010 13.768 -18.283 1.00 43.52 91 TYR B N 1
ATOM 2157 C CA . TYR B 1 91 ? 76.310 14.269 -16.963 1.00 47.30 91 TYR B CA 1
ATOM 2158 C C . TYR B 1 91 ? 75.447 13.605 -15.913 1.00 25.25 91 TYR B C 1
ATOM 2159 O O . TYR B 1 91 ? 75.964 13.179 -14.861 1.00 49.27 91 TYR B O 1
ATOM 2168 N N . GLY B 1 92 ? 74.143 13.620 -16.257 1.00 32.72 92 GLY B N 1
ATOM 2169 C CA . GLY B 1 92 ? 73.066 13.148 -15.366 1.00 36.05 92 GLY B CA 1
ATOM 2170 C C . GLY B 1 92 ? 72.380 14.337 -14.635 1.00 42.72 92 GLY B C 1
ATOM 2171 O O . GLY B 1 92 ? 72.747 15.524 -14.848 1.00 24.48 92 GLY B O 1
ATOM 2172 N N . THR B 1 93 ? 71.384 14.027 -13.768 1.00 25.36 93 THR B N 1
ATOM 2173 C CA . THR B 1 93 ? 70.632 15.071 -13.022 1.00 24.14 93 THR B CA 1
ATOM 2174 C C . THR B 1 93 ? 71.389 15.665 -11.853 1.00 23.70 93 THR B C 1
ATOM 2175 O O . THR B 1 93 ? 71.061 16.722 -11.395 1.00 25.95 93 THR B O 1
ATOM 2179 N N . GLY B 1 94 ? 72.396 14.978 -11.378 1.00 17.15 94 GLY B N 1
ATOM 2180 C CA . GLY B 1 94 ? 73.146 15.488 -10.258 1.00 12.69 94 GLY B CA 1
ATOM 2181 C C . GLY B 1 94 ? 72.586 15.044 -8.901 1.00 11.66 94 GLY B C 1
ATOM 2182 O O . GLY B 1 94 ? 73.217 15.317 -7.862 1.00 10.75 94 GLY B O 1
ATOM 2183 N N . PHE B 1 95 ? 71.369 14.381 -8.895 1.00 11.27 95 PHE B N 1
ATOM 2184 C CA . PHE B 1 95 ? 70.868 14.044 -7.576 1.00 10.26 95 PHE B CA 1
ATOM 2185 C C . PHE B 1 95 ? 71.716 13.008 -6.842 1.00 11.61 95 PHE B C 1
ATOM 2186 O O . PHE B 1 95 ? 71.950 11.909 -7.373 1.00 11.82 95 PHE B O 1
ATOM 2194 N N . THR B 1 96 ? 72.081 13.303 -5.581 1.00 10.81 96 THR B N 1
ATOM 2195 C CA . THR B 1 96 ? 72.683 12.221 -4.757 1.00 12.17 96 THR B CA 1
ATOM 2196 C C . THR B 1 96 ? 71.559 11.622 -3.914 1.00 11.91 96 THR B C 1
ATOM 2197 O O . THR B 1 96 ? 70.387 12.026 -3.957 1.00 10.02 96 THR B O 1
ATOM 2201 N N . VAL B 1 97 ? 71.903 10.651 -3.094 1.00 11.90 97 VAL B N 1
ATOM 2202 C CA . VAL B 1 97 ? 70.927 10.168 -2.132 1.00 12.31 97 VAL B CA 1
ATOM 2203 C C . VAL B 1 97 ? 70.574 11.362 -1.198 1.00 10.31 97 VAL B C 1
ATOM 2204 O O . VAL B 1 97 ? 71.374 12.288 -0.948 1.00 11.73 97 VAL B O 1
ATOM 2208 N N . THR B 1 98 ? 69.326 11.374 -0.723 1.00 10.18 98 THR B N 1
ATOM 2209 C CA . THR B 1 98 ? 68.901 12.491 0.083 1.00 8.75 98 THR B CA 1
ATOM 2210 C C . THR B 1 98 ? 69.353 12.391 1.522 1.00 8.83 98 THR B C 1
ATOM 2211 O O . THR B 1 98 ? 69.689 11.341 2.078 1.00 11.40 98 THR B O 1
ATOM 2215 N N . ILE B 1 99 ? 69.319 13.511 2.181 1.00 9.50 99 ILE B N 1
ATOM 2216 C CA . ILE B 1 99 ? 69.878 13.686 3.509 1.00 10.74 99 ILE B CA 1
ATOM 2217 C C . ILE B 1 99 ? 68.969 14.423 4.543 1.00 12.56 99 ILE B C 1
ATOM 2218 O O . ILE B 1 99 ? 68.074 15.219 4.261 1.00 10.04 99 ILE B O 1
ATOM 2223 N N . GLU B 1 100 ? 69.310 14.157 5.832 1.00 11.18 100 GLU B N 1
ATOM 2224 C CA . GLU B 1 100 ? 68.753 14.777 7.030 1.00 10.22 100 GLU B CA 1
ATOM 2225 C C . GLU B 1 100 ? 69.894 14.932 8.019 1.00 11.40 100 GLU B C 1
ATOM 2226 O O . GLU B 1 100 ? 70.738 14.052 8.160 1.00 12.85 100 GLU B O 1
ATOM 2232 N N . ALA B 1 101 ? 69.889 16.025 8.765 1.00 13.91 101 ALA B N 1
ATOM 2233 C CA . ALA B 1 101 ? 70.913 16.192 9.798 1.00 12.44 101 ALA B CA 1
ATOM 2234 C C . ALA B 1 101 ? 70.714 15.050 10.784 1.00 18.08 101 ALA B C 1
ATOM 2235 O O . ALA B 1 101 ? 69.559 14.712 11.123 1.00 13.90 101 ALA B O 1
ATOM 2237 N N . ALA B 1 102 ? 71.844 14.474 11.221 1.00 16.16 102 ALA B N 1
ATOM 2238 C CA . ALA B 1 102 ? 71.743 13.393 12.202 1.00 18.83 102 ALA B CA 1
ATOM 2239 C C . ALA B 1 102 ? 71.258 13.935 13.565 1.00 25.14 102 ALA B C 1
ATOM 2240 O O . ALA B 1 102 ? 70.723 13.197 14.396 1.00 23.19 102 ALA B O 1
ATOM 2242 N N . GLU B 1 103 ? 71.445 15.222 13.825 1.00 14.87 103 GLU B N 1
ATOM 2243 C CA . GLU B 1 103 ? 71.047 15.814 15.093 1.00 18.11 103 GLU B CA 1
ATOM 2244 C C . GLU B 1 103 ? 70.416 17.179 14.914 1.00 17.82 103 GLU B C 1
ATOM 2245 O O . GLU B 1 103 ? 70.730 17.899 13.960 1.00 18.50 103 GLU B O 1
ATOM 2251 N N . GLY B 1 104 ? 69.586 17.563 15.882 1.00 16.80 104 GLY B N 1
ATOM 2252 C CA . GLY B 1 104 ? 68.992 18.878 15.867 1.00 14.60 104 GLY B CA 1
ATOM 2253 C C . GLY B 1 104 ? 67.765 19.096 14.986 1.00 16.00 104 GLY B C 1
ATOM 2254 O O . GLY B 1 104 ?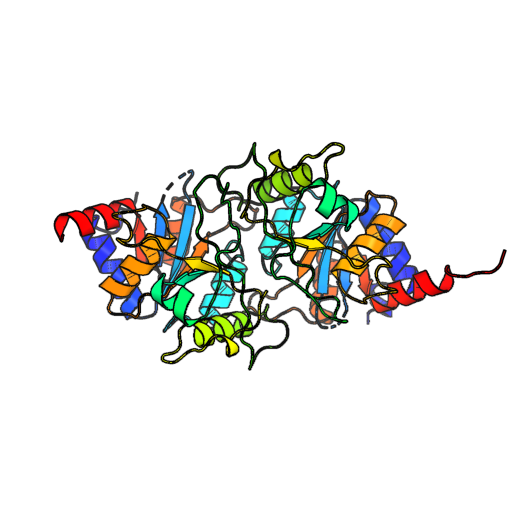 67.359 20.254 14.823 1.00 15.42 104 GLY B O 1
ATOM 2255 N N . VAL B 1 105 ? 67.213 17.981 14.459 1.00 15.61 105 VAL B N 1
ATOM 2256 C CA . VAL B 1 105 ? 65.975 18.026 13.662 1.00 15.83 105 VAL B CA 1
ATOM 2257 C C . VAL B 1 105 ? 64.903 17.108 14.244 1.00 19.42 105 VAL B C 1
ATOM 2258 O O . VAL B 1 105 ? 65.211 16.272 15.071 1.00 20.96 105 VAL B O 1
ATOM 2262 N N . THR B 1 106 ? 63.657 17.238 13.824 1.00 18.08 106 THR B N 1
ATOM 2263 C CA . THR B 1 106 ? 62.661 16.253 14.235 1.00 17.49 106 THR B CA 1
ATOM 2264 C C . THR B 1 106 ? 62.247 15.575 12.962 1.00 20.30 106 THR B C 1
ATOM 2265 O O . THR B 1 106 ? 62.898 14.653 12.484 1.00 21.61 106 THR B O 1
ATOM 2269 N N . THR B 1 107 ? 61.215 16.086 12.288 1.00 15.14 107 THR B N 1
ATOM 2270 C CA . THR B 1 107 ? 60.817 15.402 11.076 1.00 17.38 107 THR B CA 1
ATOM 2271 C C . THR B 1 107 ? 61.607 15.745 9.823 1.00 19.32 107 THR B C 1
ATOM 2272 O O . THR B 1 107 ? 61.380 15.078 8.828 1.00 21.23 107 THR B O 1
ATOM 2276 N N . GLY B 1 108 ? 62.438 16.817 9.903 1.00 15.18 108 GLY B N 1
ATOM 2277 C CA . GLY B 1 108 ? 63.336 17.332 8.850 1.00 15.51 108 GLY B CA 1
ATOM 2278 C C . GLY B 1 108 ? 62.709 18.234 7.799 1.00 13.97 108 GLY B C 1
ATOM 2279 O O . GLY B 1 108 ? 63.358 18.763 6.917 1.00 13.52 108 GLY B O 1
ATOM 2280 N N . VAL B 1 109 ? 61.385 18.387 7.905 1.00 15.56 109 VAL B N 1
ATOM 2281 C CA . VAL B 1 109 ? 60.571 19.089 6.898 1.00 16.27 109 VAL B CA 1
ATOM 2282 C C . VAL B 1 109 ? 60.469 20.628 7.066 1.00 10.87 109 VAL B C 1
ATOM 2283 O O . VAL B 1 109 ? 60.274 21.464 6.150 1.00 10.80 109 VAL B O 1
ATOM 2287 N N . SER B 1 110 ? 60.402 21.050 8.326 1.00 10.84 110 SER B N 1
ATOM 2288 C CA . SER B 1 110 ? 60.235 22.481 8.560 1.00 9.13 110 SER B CA 1
ATOM 2289 C C . SER B 1 110 ? 61.428 23.264 7.975 1.00 10.20 110 SER B C 1
ATOM 2290 O O . SER B 1 110 ? 62.542 22.713 7.804 1.00 9.37 110 SER B O 1
ATOM 2293 N N . ALA B 1 111 ? 61.146 24.526 7.742 1.00 10.61 111 ALA B N 1
ATOM 2294 C CA . ALA B 1 111 ? 62.174 25.446 7.243 1.00 12.40 111 ALA B CA 1
ATOM 2295 C C . ALA B 1 111 ? 63.408 25.343 8.158 1.00 10.87 111 ALA B C 1
ATOM 2296 O O . ALA B 1 111 ? 64.554 25.258 7.676 1.00 10.21 111 ALA B O 1
ATOM 2298 N N . ALA B 1 112 ? 63.163 25.327 9.494 1.00 12.29 112 ALA B N 1
ATOM 2299 C CA . ALA B 1 112 ? 64.298 25.264 10.442 1.00 12.73 112 ALA B CA 1
ATOM 2300 C C . ALA B 1 112 ? 65.150 24.018 10.374 1.00 11.80 112 ALA B C 1
ATOM 2301 O O . ALA B 1 112 ? 66.379 24.016 10.351 1.00 11.17 112 ALA B O 1
ATOM 2303 N N . ASP B 1 113 ? 64.459 22.917 10.167 1.00 11.27 113 ASP B N 1
ATOM 2304 C CA . ASP B 1 113 ? 65.097 21.641 10.011 1.00 9.28 113 ASP B CA 1
ATOM 2305 C C . ASP B 1 113 ? 65.897 21.572 8.734 1.00 11.46 113 ASP B C 1
ATOM 2306 O O . ASP B 1 113 ? 66.990 21.019 8.673 1.00 11.10 113 ASP B O 1
ATOM 2311 N N . ARG B 1 114 ? 65.273 22.060 7.647 1.00 9.92 114 ARG B N 1
ATOM 2312 C CA . ARG B 1 114 ? 65.977 22.021 6.364 1.00 10.29 114 ARG B CA 1
ATOM 2313 C C . ARG B 1 114 ? 67.296 22.788 6.464 1.00 8.89 114 ARG B C 1
ATOM 2314 O O . ARG B 1 114 ? 68.327 22.398 5.905 1.00 9.56 114 ARG B O 1
ATOM 2322 N N . ILE B 1 115 ? 67.219 23.951 7.098 1.00 10.65 115 ILE B N 1
ATOM 2323 C CA . ILE B 1 115 ? 68.416 24.781 7.269 1.00 10.55 115 ILE B CA 1
ATOM 2324 C C . ILE B 1 115 ? 69.449 24.023 8.109 1.00 12.43 115 ILE B C 1
ATOM 2325 O O . ILE B 1 115 ? 70.633 24.053 7.788 1.00 11.47 115 ILE B O 1
ATOM 2330 N N . THR B 1 116 ? 69.000 23.420 9.250 1.00 12.48 116 THR B N 1
ATOM 2331 C CA . THR B 1 116 ? 69.902 22.621 10.064 1.00 11.42 116 THR B CA 1
ATOM 2332 C C . THR B 1 116 ? 70.549 21.566 9.226 1.00 9.51 116 THR B C 1
ATOM 2333 O O . THR B 1 116 ? 71.774 21.355 9.373 1.00 13.12 116 THR B O 1
ATOM 2337 N N . THR B 1 117 ? 69.805 20.876 8.341 1.00 8.13 117 THR B N 1
ATOM 2338 C CA . THR B 1 117 ? 70.451 19.885 7.539 1.00 6.90 117 THR B CA 1
ATOM 2339 C C . THR B 1 117 ? 71.521 20.450 6.580 1.00 11.30 117 THR B C 1
ATOM 2340 O O . THR B 1 117 ? 72.611 19.886 6.333 1.00 12.65 117 THR B O 1
ATOM 2344 N N . VAL B 1 118 ? 71.175 21.579 5.964 1.00 10.63 118 VAL B N 1
ATOM 2345 C CA . VAL B 1 118 ? 72.071 22.248 5.047 1.00 9.03 118 VAL B CA 1
ATOM 2346 C C . VAL B 1 118 ? 73.356 22.600 5.783 1.00 11.69 118 VAL B C 1
ATOM 2347 O O . VAL B 1 118 ? 74.480 22.345 5.301 1.00 12.61 118 VAL B O 1
ATOM 2351 N N . ARG B 1 119 ? 73.192 23.251 6.936 1.00 12.43 119 ARG B N 1
ATOM 2352 C CA . ARG B 1 119 ? 74.381 23.684 7.652 1.00 11.39 119 ARG B CA 1
ATOM 2353 C C . ARG B 1 119 ? 75.236 22.488 8.051 1.00 15.58 119 ARG B C 1
ATOM 2354 O O . ARG B 1 119 ? 76.470 22.594 8.061 1.00 14.64 119 ARG B O 1
ATOM 2362 N N . ALA B 1 120 ? 74.556 21.367 8.424 1.00 13.60 120 ALA B N 1
ATOM 2363 C CA . ALA B 1 120 ? 75.347 20.224 8.810 1.00 14.54 120 ALA B CA 1
ATOM 2364 C C . ALA B 1 120 ? 76.176 19.702 7.652 1.00 17.10 120 ALA B C 1
ATOM 2365 O O . ALA B 1 120 ? 77.342 19.244 7.806 1.00 17.04 120 ALA B O 1
ATOM 2367 N N . ALA B 1 121 ? 75.590 19.735 6.442 1.00 13.08 121 ALA B N 1
ATOM 2368 C CA . ALA B 1 121 ? 76.284 19.159 5.320 1.00 10.78 121 ALA B CA 1
ATOM 2369 C C . ALA B 1 121 ? 77.467 19.999 4.857 1.00 14.20 121 ALA B C 1
ATOM 2370 O O . ALA B 1 121 ? 78.399 19.471 4.271 1.00 14.57 121 ALA B O 1
ATOM 2372 N N . ILE B 1 122 ? 77.377 21.305 5.072 1.00 12.91 122 ILE B N 1
ATOM 2373 C CA . ILE B 1 122 ? 78.397 22.176 4.516 1.00 15.28 122 ILE B CA 1
ATOM 2374 C C . ILE B 1 122 ? 79.459 22.548 5.545 1.00 17.47 122 ILE B C 1
ATOM 2375 O O . ILE B 1 122 ? 80.379 23.254 5.146 1.00 15.85 122 ILE B O 1
ATOM 2380 N N . ALA B 1 123 ? 79.296 22.140 6.808 1.00 13.76 123 ALA B N 1
ATOM 2381 C CA . ALA B 1 123 ? 80.266 22.477 7.831 1.00 14.28 123 ALA B CA 1
AT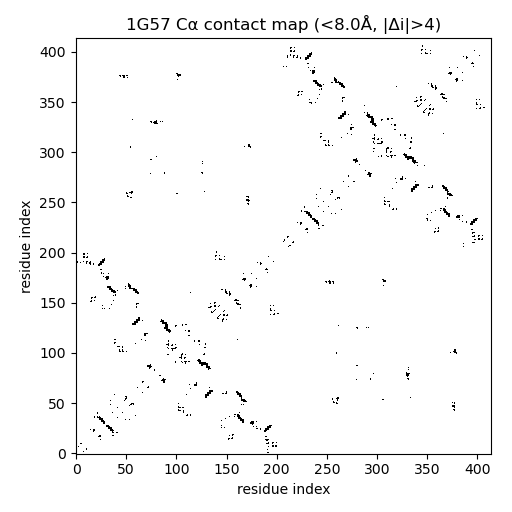OM 2382 C C . ALA B 1 123 ? 81.664 21.991 7.493 1.00 17.45 123 ALA B C 1
ATOM 2383 O O . ALA B 1 123 ? 81.892 20.905 6.865 1.00 17.03 123 ALA B O 1
ATOM 2385 N N . ASP B 1 124 ? 82.606 22.841 7.943 1.00 23.58 124 ASP B N 1
ATOM 2386 C CA . ASP B 1 124 ? 84.012 22.462 7.833 1.00 32.32 124 ASP B CA 1
ATOM 2387 C C . ASP B 1 124 ? 84.153 21.251 8.787 1.00 25.65 124 ASP B C 1
ATOM 2388 O O . ASP B 1 124 ? 83.681 21.227 9.985 1.00 27.46 124 ASP B O 1
ATOM 2393 N N . GLY B 1 125 ? 84.815 20.243 8.235 1.00 29.16 125 GLY B N 1
ATOM 2394 C CA . GLY B 1 125 ? 84.953 19.056 9.058 1.00 25.14 125 GLY B CA 1
ATOM 2395 C C . GLY B 1 125 ? 83.678 18.185 9.047 1.00 32.58 125 GLY B C 1
ATOM 2396 O O . GLY B 1 125 ? 83.609 17.199 9.780 1.00 29.49 125 GLY B O 1
ATOM 2397 N N . ALA B 1 126 ? 82.655 18.500 8.225 1.00 21.27 126 ALA B N 1
ATOM 2398 C CA . ALA B 1 126 ? 81.507 17.644 8.247 1.00 16.31 126 ALA B CA 1
ATOM 2399 C C . ALA B 1 126 ? 81.930 16.187 7.918 1.00 20.21 126 ALA B C 1
ATOM 2400 O O . ALA B 1 126 ? 82.784 15.896 7.063 1.00 19.27 126 ALA B O 1
ATOM 2402 N N . LYS B 1 127 ? 81.306 15.227 8.600 1.00 16.53 127 LYS B N 1
ATOM 2403 C CA . LYS B 1 127 ? 81.569 13.827 8.312 1.00 19.94 127 LYS B CA 1
ATOM 2404 C C . LYS B 1 127 ? 80.291 13.083 7.907 1.00 17.20 127 LYS B C 1
ATOM 2405 O O . LYS B 1 127 ? 79.181 13.512 8.234 1.00 17.29 127 LYS B O 1
ATOM 2411 N N . PRO B 1 128 ? 80.441 11.976 7.205 1.00 17.27 128 PRO B N 1
ATOM 2412 C CA . PRO B 1 128 ? 79.297 11.190 6.794 1.00 20.08 128 PRO B CA 1
ATOM 2413 C C . PRO B 1 128 ? 78.259 10.960 7.871 1.00 25.45 128 PRO B C 1
ATOM 2414 O O . PRO B 1 128 ? 77.050 11.082 7.575 1.00 17.69 128 PRO B O 1
ATOM 2418 N N . SER B 1 129 ? 78.726 10.662 9.093 1.00 20.44 129 SER B N 1
ATOM 2419 C CA . SER B 1 129 ? 77.817 10.367 10.208 1.00 20.94 129 SER B CA 1
ATOM 2420 C C . SER B 1 129 ? 76.998 11.560 10.678 1.00 18.33 129 SER B C 1
ATOM 2421 O O . SER B 1 129 ? 76.100 11.381 11.467 1.00 20.21 129 SER B O 1
ATOM 2424 N N . ASP B 1 130 ? 77.328 12.779 10.248 1.00 16.41 130 ASP B N 1
ATOM 2425 C CA . ASP B 1 130 ? 76.551 13.939 10.668 1.00 16.39 130 ASP B CA 1
ATOM 2426 C C . ASP B 1 130 ? 75.189 13.950 9.911 1.00 13.50 130 ASP B C 1
ATOM 2427 O O . ASP B 1 130 ? 74.371 14.819 10.235 1.00 15.30 130 ASP B O 1
ATOM 2432 N N . LEU B 1 131 ? 75.067 13.089 8.869 1.00 12.67 131 LEU B N 1
ATOM 2433 C CA . LEU B 1 131 ? 73.845 13.030 8.062 1.00 12.16 131 LEU B CA 1
ATOM 2434 C C . LEU B 1 131 ? 73.217 11.676 8.048 1.00 15.44 131 LEU B C 1
ATOM 2435 O O . LEU B 1 131 ? 73.904 10.700 7.738 1.00 16.55 131 LEU B O 1
ATOM 2440 N N . ASN B 1 132 ? 71.892 11.631 8.287 1.00 11.59 132 ASN B N 1
ATOM 2441 C CA . ASN B 1 132 ? 71.140 10.406 7.997 1.00 12.47 132 ASN B CA 1
ATOM 2442 C C . ASN B 1 132 ? 70.639 10.404 6.535 1.00 13.33 132 ASN B C 1
ATOM 2443 O O . ASN B 1 132 ? 70.626 11.436 5.797 1.00 13.64 132 ASN B O 1
ATOM 2448 N N . ARG B 1 133 ? 70.309 9.247 6.051 1.00 11.97 133 ARG B N 1
ATOM 2449 C CA . ARG B 1 133 ? 69.811 9.048 4.710 1.00 14.23 133 ARG B CA 1
ATOM 2450 C C . ARG B 1 133 ? 68.767 7.922 4.786 1.00 19.17 133 ARG B C 1
ATOM 2451 O O . ARG B 1 133 ? 68.909 6.954 5.550 1.00 16.77 133 ARG B O 1
ATOM 2459 N N . PRO B 1 134 ? 67.669 8.069 4.026 1.00 14.87 134 PRO B N 1
ATOM 2460 C CA . PRO B 1 134 ? 67.335 9.238 3.170 1.00 13.18 134 PRO B CA 1
ATOM 2461 C C . PRO B 1 134 ? 66.845 10.410 4.056 1.00 14.16 134 PRO B C 1
ATOM 2462 O O . PRO B 1 134 ? 66.704 10.311 5.302 1.00 14.83 134 PRO B O 1
ATOM 2466 N N . GLY B 1 135 ? 66.499 11.555 3.402 1.00 11.46 135 GLY B N 1
ATOM 2467 C CA . GLY B 1 135 ? 66.002 12.724 4.131 1.00 13.72 135 GLY B CA 1
ATOM 2468 C C . GLY B 1 135 ? 65.230 13.707 3.260 1.00 8.97 135 GLY B C 1
ATOM 2469 O O . GLY B 1 135 ? 64.841 13.328 2.150 1.00 10.77 135 GLY B O 1
ATOM 2470 N N . HIS B 1 136 ? 65.070 14.903 3.776 1.00 9.71 136 HIS B N 1
ATOM 2471 C CA . HIS B 1 136 ? 64.247 15.866 3.097 1.00 10.47 136 HIS B CA 1
ATOM 2472 C C . HIS B 1 136 ? 64.960 16.989 2.413 1.00 10.44 136 HIS B C 1
ATOM 2473 O O . HIS B 1 136 ? 64.324 17.911 1.958 1.00 11.25 136 HIS B O 1
ATOM 2480 N N . VAL B 1 137 ? 66.251 16.877 2.317 1.00 10.03 137 VAL B N 1
ATOM 2481 C CA . VAL B 1 137 ? 67.049 17.870 1.594 1.00 10.15 137 VAL B CA 1
ATOM 2482 C C . VAL B 1 137 ? 67.733 17.059 0.469 1.00 9.54 137 VAL B C 1
ATOM 2483 O O . VAL B 1 137 ? 68.157 15.892 0.655 1.00 9.60 137 VAL B O 1
ATOM 2487 N N . PHE B 1 138 ? 67.747 17.659 -0.724 1.00 8.60 138 PHE B N 1
ATOM 2488 C CA . PHE B 1 138 ? 68.166 16.972 -1.929 1.00 8.50 138 PHE B CA 1
ATOM 2489 C C . PHE B 1 138 ? 69.476 17.553 -2.484 1.00 10.58 138 PHE B C 1
ATOM 2490 O O . PHE B 1 138 ? 69.482 18.607 -3.133 1.00 10.44 138 PHE B O 1
ATOM 2498 N N . PRO B 1 139 ? 70.594 16.878 -2.224 1.00 9.64 139 PRO B N 1
ATOM 2499 C CA . PRO B 1 139 ? 71.884 17.397 -2.734 1.00 9.79 139 PRO B CA 1
ATOM 2500 C C . PRO B 1 139 ? 71.951 17.152 -4.213 1.00 10.15 139 PRO B C 1
ATOM 2501 O O . PRO B 1 139 ? 71.464 16.150 -4.766 1.00 10.36 139 PRO B O 1
ATOM 2505 N N . LEU B 1 140 ? 72.576 18.117 -4.885 1.00 10.75 140 LEU B N 1
ATOM 2506 C CA . LEU B 1 140 ? 72.813 18.083 -6.324 1.00 8.45 140 LEU B CA 1
ATOM 2507 C C . LEU B 1 140 ? 74.323 18.302 -6.503 1.00 11.47 140 LEU B C 1
ATOM 2508 O O . LEU B 1 140 ? 74.883 19.308 -6.033 1.00 9.95 140 LEU B O 1
ATOM 2513 N N . ARG B 1 141 ? 74.954 17.356 -7.159 1.00 9.88 141 ARG B N 1
ATOM 2514 C CA . ARG B 1 141 ? 76.403 17.507 -7.377 1.00 11.06 141 ARG B CA 1
ATOM 2515 C C . ARG B 1 141 ? 76.680 18.194 -8.720 1.00 9.38 141 ARG B C 1
ATOM 2516 O O . ARG B 1 141 ? 76.296 17.732 -9.795 1.00 12.46 141 ARG B O 1
ATOM 2524 N N . ALA B 1 142 ? 77.340 19.357 -8.610 1.00 13.46 142 ALA B N 1
ATOM 2525 C CA . ALA B 1 142 ? 77.704 20.156 -9.773 1.00 9.84 142 ALA B CA 1
ATOM 2526 C C . ALA B 1 142 ? 78.849 19.484 -10.586 1.00 10.78 142 ALA B C 1
ATOM 2527 O O . ALA B 1 142 ? 79.789 18.951 -9.982 1.00 12.25 142 ALA B O 1
ATOM 2529 N N . GLN B 1 143 ? 78.715 19.592 -11.895 1.00 10.48 143 GLN B N 1
ATOM 2530 C CA . GLN B 1 143 ? 79.748 19.164 -12.831 1.00 12.40 143 GLN B CA 1
ATOM 2531 C C . GLN B 1 143 ? 80.986 20.056 -12.633 1.00 15.58 143 GLN B C 1
ATOM 2532 O O . GLN B 1 143 ? 80.870 21.292 -12.504 1.00 13.45 143 GLN B O 1
ATOM 2538 N N . ALA B 1 144 ? 82.179 19.422 -12.562 1.00 14.29 144 ALA B N 1
ATOM 2539 C CA . ALA B 1 144 ? 83.391 20.213 -12.457 1.00 14.97 144 ALA B CA 1
ATOM 2540 C C . ALA B 1 144 ? 83.460 21.129 -13.683 1.00 12.52 144 ALA B C 1
ATOM 2541 O O . ALA B 1 144 ? 83.144 20.674 -14.792 1.00 16.73 144 ALA B O 1
ATOM 2543 N N . GLY B 1 145 ? 83.827 22.397 -13.502 1.00 14.10 145 GLY B N 1
ATOM 2544 C CA . GLY B 1 145 ? 83.847 23.314 -14.649 1.00 13.82 145 GLY B CA 1
ATOM 2545 C C . GLY B 1 145 ? 82.650 24.285 -14.649 1.00 17.09 145 GLY B C 1
ATOM 2546 O O . GLY B 1 145 ? 82.576 25.237 -15.402 1.00 17.05 145 GLY B O 1
ATOM 2547 N N . GLY B 1 146 ? 81.656 24.021 -13.781 1.00 14.67 146 GLY B N 1
ATOM 2548 C CA . GLY B 1 146 ? 80.491 24.877 -13.699 1.00 11.30 146 GLY B CA 1
ATOM 2549 C C . GLY B 1 146 ? 79.770 24.968 -15.013 1.00 9.35 146 GLY B C 1
ATOM 2550 O O . GLY B 1 146 ? 79.632 24.070 -15.832 1.00 10.43 146 GLY B O 1
ATOM 2551 N N . VAL B 1 147 ? 79.257 26.181 -15.225 1.00 10.55 147 VAL B N 1
ATOM 2552 C CA . VAL B 1 147 ? 78.431 26.449 -16.402 1.00 10.99 147 VAL B CA 1
ATOM 2553 C C . VAL B 1 147 ? 79.155 26.312 -17.759 1.00 10.90 147 VAL B C 1
ATOM 2554 O O . VAL B 1 147 ? 78.520 26.114 -18.759 1.00 17.10 147 VAL B O 1
ATOM 2558 N N . LEU B 1 148 ? 80.458 26.402 -17.709 1.00 12.70 148 LEU B N 1
ATOM 2559 C CA . LEU B 1 148 ? 81.260 26.222 -18.918 1.00 16.72 148 LEU B CA 1
ATOM 2560 C C . LEU B 1 148 ? 81.177 24.739 -19.311 1.00 21.22 148 LEU B C 1
ATOM 2561 O O . LEU B 1 148 ? 81.346 24.369 -20.468 1.00 21.67 148 LEU B O 1
ATOM 2566 N N . THR B 1 149 ? 80.908 23.867 -18.342 1.00 14.55 149 THR B N 1
ATOM 2567 C CA . THR B 1 149 ? 80.746 22.483 -18.642 1.00 14.42 149 THR B CA 1
ATOM 2568 C C . THR B 1 149 ? 79.302 22.140 -18.915 1.00 18.24 149 THR B C 1
ATOM 2569 O O . THR B 1 149 ? 78.924 21.528 -19.906 1.00 17.62 149 THR B O 1
ATOM 2573 N N . ARG B 1 150 ? 78.428 22.490 -17.990 1.00 12.78 150 ARG B N 1
ATOM 2574 C CA . ARG B 1 150 ? 77.029 22.152 -18.119 1.00 14.00 150 ARG B CA 1
ATOM 2575 C C . ARG B 1 150 ? 76.249 23.387 -17.720 1.00 11.99 150 ARG B C 1
ATOM 2576 O O . ARG B 1 150 ? 76.364 23.815 -16.580 1.00 13.66 150 ARG B O 1
ATOM 2584 N N . GLY B 1 151 ? 75.446 23.878 -18.613 1.00 14.08 151 GLY B N 1
ATOM 2585 C CA . GLY B 1 151 ? 74.668 25.080 -18.342 1.00 13.82 151 GLY B CA 1
ATOM 2586 C C . GLY B 1 151 ? 73.417 24.839 -17.522 1.00 12.32 151 GLY B C 1
ATOM 2587 O O . GLY B 1 151 ? 72.336 25.114 -17.981 1.00 16.01 151 GLY B O 1
ATOM 2588 N N . GLY B 1 152 ? 73.562 24.237 -16.361 1.00 15.18 152 GLY B N 1
ATOM 2589 C CA . GLY B 1 152 ? 72.417 23.923 -15.498 1.00 14.46 152 GLY B CA 1
ATOM 2590 C C . GLY B 1 152 ? 72.367 24.905 -14.344 1.00 13.78 152 GLY B C 1
ATOM 2591 O O . GLY B 1 152 ? 73.348 25.579 -14.001 1.00 11.37 152 GLY B O 1
ATOM 2592 N N . HIS B 1 153 ? 71.194 24.920 -13.693 1.00 11.55 153 HIS B N 1
ATOM 2593 C CA . HIS B 1 153 ? 71.048 25.779 -12.514 1.00 8.89 153 HIS B CA 1
ATOM 2594 C C . HIS B 1 153 ? 72.012 25.362 -11.393 1.00 10.41 153 HIS B C 1
ATOM 2595 O O . HIS B 1 153 ? 72.444 26.190 -10.600 1.00 9.66 153 HIS B O 1
ATOM 2602 N N . THR B 1 154 ? 72.284 24.035 -11.261 1.00 10.31 154 THR B N 1
ATOM 2603 C CA . THR B 1 154 ? 73.189 23.574 -10.202 1.00 9.07 154 THR B CA 1
ATOM 2604 C C . THR B 1 154 ? 74.585 24.208 -10.369 1.00 10.03 154 THR B C 1
ATOM 2605 O O . THR B 1 154 ? 75.183 24.739 -9.442 1.00 9.66 154 THR B O 1
ATOM 2609 N N . GLU B 1 155 ? 75.071 24.161 -11.624 1.00 10.62 155 GLU B N 1
ATOM 2610 C CA . GLU B 1 155 ? 76.394 24.731 -11.910 1.00 8.99 155 GLU B CA 1
ATOM 2611 C C . GLU B 1 155 ? 76.401 26.238 -11.797 1.00 9.87 155 GLU B C 1
ATOM 2612 O O . GLU B 1 155 ? 77.362 26.851 -11.289 1.00 10.86 155 GLU B O 1
ATOM 2618 N N . ALA B 1 156 ? 75.281 26.838 -12.206 1.00 9.75 156 ALA B N 1
ATOM 2619 C CA . ALA B 1 156 ? 75.192 28.286 -12.107 1.00 9.52 156 ALA B CA 1
ATOM 2620 C C . ALA B 1 156 ? 75.288 28.675 -10.632 1.00 11.59 156 ALA B C 1
ATOM 2621 O O . ALA B 1 156 ? 75.912 29.692 -10.250 1.00 11.31 156 ALA B O 1
ATOM 2623 N N 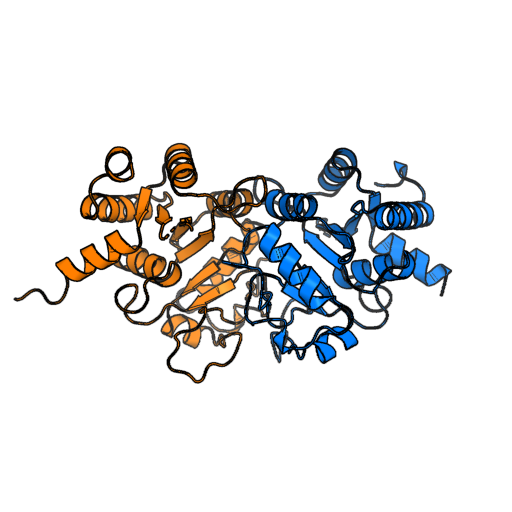. THR B 1 157 ? 74.613 27.866 -9.776 1.00 10.18 157 THR B N 1
ATOM 2624 C CA . THR B 1 157 ? 74.597 28.214 -8.379 1.00 11.51 157 THR B CA 1
ATOM 2625 C C . THR B 1 157 ? 75.994 28.210 -7.784 1.00 12.28 157 THR B C 1
ATOM 2626 O O . THR B 1 157 ? 76.434 29.099 -7.023 1.00 12.77 157 THR B O 1
ATOM 2630 N N . ILE B 1 158 ? 76.682 27.113 -8.044 1.00 11.06 158 ILE B N 1
ATOM 2631 C CA . ILE B 1 158 ? 78.028 27.003 -7.498 1.00 10.96 158 ILE B CA 1
ATOM 2632 C C . ILE B 1 158 ? 78.958 28.099 -8.073 1.00 13.78 158 ILE B C 1
ATOM 2633 O O . ILE B 1 158 ? 79.788 28.635 -7.325 1.00 12.51 158 ILE B O 1
ATOM 2638 N N . ASP B 1 159 ? 78.829 28.392 -9.392 1.00 9.22 159 ASP B N 1
ATOM 2639 C CA . ASP B 1 159 ? 79.714 29.406 -9.935 1.00 9.57 159 ASP B CA 1
ATOM 2640 C C . ASP B 1 159 ? 79.467 30.729 -9.275 1.00 13.44 159 ASP B C 1
ATOM 2641 O O . ASP B 1 159 ? 80.404 31.488 -8.947 1.00 14.17 159 ASP B O 1
ATOM 2646 N N . LEU B 1 160 ? 78.190 31.065 -9.079 1.00 10.35 160 LEU B N 1
ATOM 2647 C CA . LEU B 1 160 ? 77.852 32.348 -8.415 1.00 10.65 160 LEU B CA 1
ATOM 2648 C C . LEU B 1 160 ? 78.436 32.426 -7.000 1.00 10.60 160 LEU B C 1
ATOM 2649 O O . LEU B 1 160 ? 78.991 33.413 -6.555 1.00 10.73 160 LEU B O 1
ATOM 2654 N N . MET B 1 161 ? 78.339 31.317 -6.239 1.00 10.40 161 MET B N 1
ATOM 2655 C CA . MET B 1 161 ? 78.885 31.351 -4.886 1.00 10.49 161 MET B CA 1
ATOM 2656 C C . MET B 1 161 ? 80.402 31.538 -4.901 1.00 14.67 161 MET B C 1
ATOM 2657 O O . MET B 1 161 ? 80.945 32.322 -4.128 1.00 13.66 161 MET B O 1
ATOM 2662 N N . THR B 1 162 ? 81.059 30.775 -5.795 1.00 16.55 162 THR B N 1
ATOM 2663 C CA . THR B 1 162 ? 82.508 30.879 -5.966 1.00 13.81 162 THR B CA 1
ATOM 2664 C C . THR B 1 162 ? 82.924 32.308 -6.334 1.00 17.22 162 THR B C 1
ATOM 2665 O O . THR B 1 162 ? 83.799 32.914 -5.659 1.00 14.83 162 THR B O 1
ATOM 2669 N N . LEU B 1 163 ? 82.257 32.857 -7.356 1.00 13.06 163 LEU B N 1
ATOM 2670 C CA . LEU B 1 163 ? 82.555 34.224 -7.776 1.00 13.46 163 LEU B CA 1
ATOM 2671 C C . LEU B 1 163 ? 82.298 35.220 -6.644 1.00 17.14 163 LEU B C 1
ATOM 2672 O O . LEU B 1 163 ? 82.986 36.183 -6.462 1.00 17.19 163 LEU B O 1
ATOM 2677 N N . ALA B 1 164 ? 81.251 35.044 -5.882 1.00 13.11 164 ALA B N 1
ATOM 2678 C CA . ALA B 1 164 ? 80.901 35.974 -4.833 1.00 12.97 164 ALA B CA 1
ATOM 2679 C C . ALA B 1 164 ? 81.898 35.857 -3.666 1.00 13.58 164 ALA B C 1
ATOM 2680 O O . ALA B 1 164 ? 81.942 36.752 -2.863 1.00 14.67 164 ALA B O 1
ATOM 2682 N N . GLY B 1 165 ? 82.619 34.723 -3.542 1.00 14.11 165 GLY B N 1
ATOM 2683 C CA . GLY B 1 165 ? 83.555 34.587 -2.465 1.00 12.47 165 GLY B CA 1
ATOM 2684 C C . GLY B 1 165 ? 83.157 33.669 -1.334 1.00 21.41 165 GLY B C 1
ATOM 2685 O O . GLY B 1 165 ? 83.788 33.650 -0.252 1.00 19.54 165 GLY B O 1
ATOM 2686 N N . PHE B 1 166 ? 82.065 32.900 -1.514 1.00 12.77 166 PHE B N 1
ATOM 2687 C CA . PHE B 1 166 ? 81.644 31.922 -0.498 1.00 12.45 166 PHE B CA 1
ATOM 2688 C C . PHE B 1 166 ? 82.202 30.520 -0.784 1.00 11.51 166 PHE B C 1
ATOM 2689 O O . PHE B 1 166 ? 82.882 30.249 -1.810 1.00 13.80 166 PHE B O 1
ATOM 2697 N N . LYS B 1 167 ? 81.897 29.644 0.173 1.00 12.64 167 LYS B N 1
ATOM 2698 C CA . LYS B 1 167 ? 82.231 28.260 -0.054 1.00 14.53 167 LYS B CA 1
ATOM 2699 C C . LYS B 1 167 ? 81.361 27.846 -1.261 1.00 12.44 167 LYS B C 1
ATOM 2700 O O . LYS B 1 167 ? 80.294 28.403 -1.483 1.00 14.35 167 LYS B O 1
ATOM 2706 N N . PRO B 1 168 ? 81.807 26.934 -2.082 1.00 14.14 168 PRO B N 1
ATOM 2707 C CA . PRO B 1 168 ? 81.080 26.508 -3.282 1.00 13.08 168 PRO B CA 1
ATOM 2708 C C . PRO B 1 168 ? 79.879 25.586 -2.886 1.00 12.67 168 PRO B C 1
ATOM 2709 O O . PRO B 1 168 ? 79.875 24.375 -3.129 1.00 13.29 168 PRO B O 1
ATOM 2713 N N . ALA B 1 169 ? 78.866 26.172 -2.263 1.00 11.47 169 ALA B N 1
ATOM 2714 C CA . ALA B 1 169 ? 77.659 25.416 -1.884 1.00 13.78 169 ALA B CA 1
ATOM 2715 C C . ALA B 1 169 ? 76.528 26.457 -1.852 1.00 11.41 169 ALA B C 1
ATOM 2716 O O . ALA B 1 169 ? 76.660 27.549 -1.283 1.00 11.26 169 ALA B O 1
ATOM 2718 N N . GLY B 1 170 ? 75.387 26.111 -2.438 1.00 10.82 170 GLY B N 1
ATOM 2719 C CA . GLY B 1 170 ? 74.262 27.017 -2.512 1.00 8.60 170 GLY B CA 1
ATOM 2720 C C . GLY B 1 170 ? 72.978 26.195 -2.521 1.00 9.32 170 GLY B C 1
ATOM 2721 O O . GLY B 1 170 ? 72.983 24.993 -2.740 1.00 11.78 170 GLY B O 1
ATOM 2722 N N . VAL B 1 171 ? 71.898 26.877 -2.210 1.00 8.84 171 VAL B N 1
ATOM 2723 C CA . VAL B 1 171 ? 70.591 26.228 -2.150 1.00 8.56 171 VAL B CA 1
ATOM 2724 C C . VAL B 1 171 ? 69.754 26.808 -3.264 1.00 8.40 171 VAL B C 1
ATOM 2725 O O . VAL B 1 171 ? 69.824 28.006 -3.559 1.00 10.68 171 VAL B O 1
ATOM 2729 N N . LEU B 1 172 ? 68.975 25.929 -3.893 1.00 8.35 172 LEU B N 1
ATOM 2730 C CA . LEU B 1 172 ? 68.142 26.373 -5.003 1.00 8.74 172 LEU B CA 1
ATOM 2731 C C . LEU B 1 172 ? 66.773 25.695 -4.919 1.00 9.55 172 LEU B C 1
ATOM 2732 O O . LEU B 1 172 ? 66.578 24.644 -4.296 1.00 8.38 172 LEU B O 1
ATOM 2737 N N . CYS B 1 173 ? 65.812 26.366 -5.564 1.00 9.80 173 CYS B N 1
ATOM 2738 C CA . CYS B 1 173 ? 64.488 25.846 -5.686 1.00 7.03 173 CYS B CA 1
ATOM 2739 C C . CYS B 1 173 ? 63.819 26.514 -6.858 1.00 6.93 173 CYS B C 1
ATOM 2740 O O . CYS B 1 173 ? 63.919 27.738 -6.980 1.00 10.30 173 CYS B O 1
ATOM 2743 N N . GLU B 1 174 ? 63.010 25.778 -7.655 1.00 7.65 174 GLU B N 1
ATOM 2744 C CA . GLU B 1 174 ? 62.324 26.374 -8.824 1.00 7.54 174 GLU B CA 1
ATOM 2745 C C . GLU B 1 174 ? 61.112 27.186 -8.383 1.00 11.64 174 GLU B C 1
ATOM 2746 O O . GLU B 1 174 ? 60.238 26.717 -7.627 1.00 10.73 174 GLU B O 1
ATOM 2752 N N . LEU B 1 175 ? 60.971 28.375 -8.963 1.00 9.15 175 LEU B N 1
ATOM 2753 C CA . LEU B 1 175 ? 59.836 29.244 -8.639 1.00 9.16 175 LEU B CA 1
ATOM 2754 C C . LEU B 1 175 ? 58.578 28.689 -9.305 1.00 8.78 175 LEU B C 1
ATOM 2755 O O . LEU B 1 175 ? 58.546 28.486 -10.534 1.00 9.72 175 LEU B O 1
ATOM 2760 N N . THR B 1 176 ? 57.524 28.474 -8.533 1.00 9.49 176 THR B N 1
ATOM 2761 C CA . THR B 1 176 ? 56.288 27.955 -9.072 1.00 9.69 176 THR B CA 1
ATOM 2762 C C . THR B 1 176 ? 55.174 28.965 -8.798 1.00 17.29 176 THR B C 1
ATOM 2763 O O . THR B 1 176 ? 55.138 29.609 -7.727 1.00 16.95 176 THR B O 1
ATOM 2767 N N . ASN B 1 177 ? 54.213 29.050 -9.725 1.00 12.15 177 ASN B N 1
ATOM 2768 C CA . ASN B 1 177 ? 53.051 29.910 -9.495 1.00 9.68 177 ASN B CA 1
ATOM 2769 C C . ASN B 1 177 ? 52.060 29.140 -8.624 1.00 10.88 177 ASN B C 1
ATOM 2770 O O . ASN B 1 177 ? 52.066 27.922 -8.534 1.00 10.99 177 ASN B O 1
ATOM 2775 N N . ASP B 1 178 ? 51.104 29.870 -8.028 1.00 14.56 178 ASP B N 1
ATOM 2776 C CA . ASP B 1 178 ? 50.146 29.196 -7.160 1.00 13.15 178 ASP B CA 1
ATOM 2777 C C . ASP B 1 178 ? 49.311 28.145 -7.810 1.00 15.19 178 ASP B C 1
ATOM 2778 O O . ASP B 1 178 ? 48.961 27.193 -7.103 1.00 15.16 178 ASP B O 1
ATOM 2783 N N . ASP B 1 179 ? 49.042 28.282 -9.103 1.00 13.87 179 ASP B N 1
ATOM 2784 C CA . ASP B 1 179 ? 48.259 27.289 -9.766 1.00 12.94 179 ASP B CA 1
ATOM 2785 C C . ASP B 1 179 ? 49.033 26.059 -10.177 1.00 11.86 179 ASP B C 1
ATOM 2786 O O . ASP B 1 179 ? 48.564 25.149 -10.882 1.00 14.42 179 ASP B O 1
ATOM 2791 N N . GLY B 1 180 ? 50.285 25.966 -9.697 1.00 10.92 180 GLY B N 1
ATOM 2792 C CA . GLY B 1 180 ? 51.058 24.766 -10.002 1.00 10.36 180 GLY B CA 1
ATOM 2793 C C . GLY B 1 180 ? 51.884 24.771 -11.303 1.00 12.84 180 GLY B C 1
ATOM 2794 O O . GLY B 1 180 ? 52.694 23.862 -11.589 1.00 12.31 180 GLY B O 1
ATOM 2795 N N . THR B 1 181 ? 51.735 25.856 -12.122 1.00 9.25 181 THR B N 1
ATOM 2796 C CA . THR B 1 181 ? 52.549 25.966 -13.312 1.00 11.58 181 THR B CA 1
ATOM 2797 C C . THR B 1 181 ? 53.912 26.584 -12.917 1.00 11.17 181 THR B C 1
ATOM 2798 O O . THR B 1 181 ? 54.004 27.262 -11.896 1.00 11.63 181 THR B O 1
ATOM 2802 N N . MET B 1 182 ? 54.948 26.361 -13.724 1.00 10.91 182 MET B N 1
ATOM 2803 C CA . MET B 1 182 ? 56.222 26.958 -13.381 1.00 11.15 182 MET B CA 1
ATOM 2804 C C . MET B 1 182 ? 56.286 28.402 -13.849 1.00 11.94 182 MET B C 1
ATOM 2805 O O . MET B 1 182 ? 55.775 28.769 -14.915 1.00 12.26 182 MET B O 1
ATOM 2810 N N . ALA B 1 183 ? 56.893 29.259 -13.056 1.00 9.02 183 ALA B N 1
ATOM 2811 C CA . ALA B 1 183 ? 56.909 30.670 -13.393 1.00 10.32 183 ALA B CA 1
ATOM 2812 C C . ALA B 1 183 ? 57.704 30.946 -14.630 1.00 11.95 183 ALA B C 1
ATOM 2813 O O . ALA B 1 183 ? 58.827 30.444 -14.791 1.00 13.22 183 ALA B O 1
ATOM 2815 N N . ARG B 1 184 ? 57.084 31.754 -15.485 1.00 13.25 184 ARG B N 1
ATOM 2816 C CA . ARG B 1 184 ? 57.773 32.118 -16.736 1.00 18.10 184 ARG B CA 1
ATOM 2817 C C . ARG B 1 184 ? 58.669 33.319 -16.424 1.00 16.45 184 ARG B C 1
ATOM 2818 O O . ARG B 1 184 ? 58.561 33.886 -15.338 1.00 13.21 184 ARG B O 1
ATOM 2826 N N . ALA B 1 185 ? 59.488 33.790 -17.409 1.00 14.11 185 ALA B N 1
ATOM 2827 C CA . ALA B 1 185 ? 60.360 34.933 -17.126 1.00 12.13 185 ALA B CA 1
ATOM 2828 C C . ALA B 1 185 ? 59.738 36.162 -16.502 1.00 13.42 185 ALA B C 1
ATOM 2829 O O . ALA B 1 185 ? 60.203 36.732 -15.536 1.00 13.04 185 ALA B O 1
ATOM 2831 N N . PRO B 1 186 ? 58.628 36.573 -17.068 1.00 15.52 186 PRO B N 1
ATOM 2832 C CA . PRO B 1 186 ? 58.008 37.723 -16.517 1.00 16.17 186 PRO B CA 1
ATOM 2833 C C . PRO B 1 186 ? 57.609 37.532 -15.075 1.00 15.77 186 PRO B C 1
ATOM 2834 O O . PRO B 1 186 ? 57.802 38.489 -14.339 1.00 19.16 186 PRO B O 1
ATOM 2838 N N . GLU B 1 187 ? 57.041 36.368 -14.686 1.00 12.83 187 GLU B N 1
ATOM 2839 C CA . GLU B 1 187 ? 56.722 36.175 -13.277 1.00 12.11 187 GLU B CA 1
ATOM 2840 C C . GLU B 1 187 ? 58.009 36.164 -12.401 1.00 13.36 187 GLU B C 1
ATOM 2841 O O . GLU B 1 187 ? 58.007 36.585 -11.231 1.00 13.01 187 GLU B O 1
ATOM 2847 N N . CYS B 1 188 ? 59.111 35.665 -12.997 1.00 11.94 188 CYS B N 1
ATOM 2848 C CA . CYS B 1 188 ? 60.359 35.637 -12.281 1.00 10.29 188 CYS B CA 1
ATOM 2849 C C . CYS B 1 188 ? 60.892 37.028 -11.959 1.00 11.70 188 CYS B C 1
ATOM 2850 O O . CYS B 1 188 ? 61.449 37.285 -10.904 1.00 11.95 188 CYS B O 1
ATOM 2853 N N . ILE B 1 189 ? 60.710 37.923 -12.949 1.00 14.05 189 ILE B N 1
ATOM 2854 C CA . ILE B 1 189 ? 61.106 39.289 -12.776 1.00 11.10 189 ILE B CA 1
ATOM 2855 C C . ILE B 1 189 ? 60.307 39.971 -11.687 1.00 13.25 189 ILE B C 1
ATOM 2856 O O . ILE B 1 189 ? 60.833 40.669 -10.799 1.00 14.96 189 ILE B O 1
ATOM 2861 N N . GLU B 1 190 ? 59.017 39.702 -11.763 1.00 14.64 190 GLU B N 1
ATOM 2862 C CA . GLU B 1 190 ? 58.123 40.282 -10.808 1.00 16.81 190 GLU B CA 1
ATOM 2863 C C . GLU B 1 190 ? 58.438 39.834 -9.385 1.00 16.00 190 GLU B C 1
ATOM 2864 O O . GLU B 1 190 ? 58.427 40.583 -8.418 1.00 15.86 190 GLU B O 1
ATOM 2870 N N . PHE B 1 191 ? 58.695 38.513 -9.245 1.00 14.31 191 PHE B N 1
ATOM 2871 C CA . PHE B 1 191 ? 59.026 37.986 -7.945 1.00 11.00 191 PHE B CA 1
ATOM 2872 C C . PHE B 1 191 ? 60.352 38.557 -7.428 1.00 11.93 191 PHE B C 1
ATOM 2873 O O . PHE B 1 191 ? 60.545 38.920 -6.236 1.00 15.60 191 PHE B O 1
ATOM 2881 N N . ALA B 1 192 ? 61.375 38.608 -8.329 1.00 11.53 192 ALA B N 1
ATOM 2882 C CA . ALA B 1 192 ? 62.684 39.134 -7.874 1.00 11.91 192 ALA B CA 1
ATOM 2883 C C . ALA B 1 192 ? 62.556 40.561 -7.281 1.00 14.63 192 ALA B C 1
ATOM 2884 O O . ALA B 1 192 ? 63.090 40.923 -6.233 1.00 15.23 192 ALA B O 1
ATOM 2886 N N . ASN B 1 193 ? 61.784 41.375 -7.994 1.00 15.31 193 ASN B N 1
ATOM 2887 C CA . ASN B 1 193 ? 61.522 42.755 -7.619 1.00 16.60 193 ASN B CA 1
ATOM 2888 C C . ASN B 1 193 ? 60.817 42.783 -6.323 1.00 15.57 193 ASN B C 1
ATOM 2889 O O . ASN B 1 193 ? 61.183 43.502 -5.434 1.00 20.32 193 ASN B O 1
ATOM 2894 N N . LYS B 1 194 ? 59.799 42.001 -6.183 1.00 16.91 194 LYS B N 1
ATOM 2895 C CA . LYS B 1 194 ? 59.048 42.041 -4.944 1.00 15.79 194 LYS B CA 1
ATOM 2896 C C . LYS B 1 194 ? 59.885 41.638 -3.737 1.00 21.97 194 LYS B C 1
ATOM 2897 O O . LYS B 1 194 ? 59.764 42.160 -2.604 1.00 21.60 194 LYS B O 1
ATOM 2903 N N . HIS B 1 195 ? 60.789 40.683 -3.986 1.00 16.42 195 HIS B N 1
ATOM 2904 C CA . HIS B 1 195 ? 61.598 40.223 -2.917 1.00 16.06 195 HIS B CA 1
ATOM 2905 C C . HIS B 1 195 ? 63.019 40.790 -2.838 1.00 15.10 195 HIS B C 1
ATOM 2906 O O . HIS B 1 195 ? 63.839 40.254 -2.066 1.00 17.37 195 HIS B O 1
ATOM 2913 N N . ASN B 1 196 ? 63.311 41.850 -3.610 1.00 12.82 196 ASN B N 1
ATOM 2914 C CA . ASN B 1 196 ? 64.646 42.448 -3.604 1.00 16.35 196 ASN B CA 1
ATOM 2915 C C . ASN B 1 196 ? 65.758 41.483 -3.964 1.00 16.57 196 ASN B C 1
ATOM 2916 O O . ASN B 1 196 ? 66.843 41.556 -3.432 1.00 17.29 196 ASN B O 1
ATOM 2921 N N . MET B 1 197 ? 65.461 40.599 -4.866 1.00 13.95 197 MET B N 1
ATOM 2922 C CA . MET B 1 197 ? 66.477 39.684 -5.281 1.00 12.98 197 MET B CA 1
ATOM 2923 C C . MET B 1 197 ? 67.067 40.211 -6.606 1.00 15.67 197 MET B C 1
ATOM 2924 O O . MET B 1 197 ? 66.373 40.902 -7.392 1.00 13.75 197 MET B O 1
ATOM 2929 N N . ALA B 1 198 ? 68.321 39.778 -6.867 1.00 12.69 198 ALA B N 1
ATOM 2930 C CA . ALA B 1 198 ? 68.921 40.079 -8.150 1.00 12.19 198 ALA B CA 1
ATOM 2931 C C . ALA B 1 198 ? 68.433 38.980 -9.127 1.00 11.87 198 ALA B C 1
ATOM 2932 O O . ALA B 1 198 ? 67.788 38.023 -8.701 1.00 14.19 198 ALA B O 1
ATOM 2934 N N . LEU B 1 199 ? 68.645 39.179 -10.415 1.00 12.78 199 LEU B N 1
ATOM 2935 C CA . LEU B 1 199 ? 68.200 38.230 -11.377 1.00 13.04 199 LEU B CA 1
ATOM 2936 C C . LEU B 1 199 ? 69.270 38.111 -12.461 1.00 14.11 199 LEU B C 1
ATOM 2937 O O . LEU B 1 199 ? 69.764 39.094 -12.967 1.00 14.20 199 LEU B O 1
ATOM 2942 N N . VAL B 1 200 ? 69.619 36.898 -12.854 1.00 13.11 200 VAL B N 1
ATOM 2943 C CA . VAL B 1 200 ? 70.654 36.738 -13.877 1.00 11.00 200 VAL B CA 1
ATOM 2944 C C . VAL B 1 200 ? 70.287 35.483 -14.655 1.00 14.57 200 VAL B C 1
ATOM 2945 O O . VAL B 1 200 ? 69.499 34.657 -14.154 1.00 13.60 200 VAL B O 1
ATOM 2949 N N . THR B 1 201 ? 70.818 35.323 -15.904 1.00 12.03 201 THR B N 1
ATOM 2950 C CA . THR B 1 201 ? 70.544 34.116 -16.637 1.00 10.78 201 THR B CA 1
ATOM 2951 C C . THR B 1 201 ? 71.801 33.240 -16.666 1.00 10.24 201 THR B C 1
ATOM 2952 O O . THR B 1 201 ? 72.920 33.745 -16.411 1.00 12.21 201 THR B O 1
ATOM 2956 N N . ILE B 1 202 ? 71.586 31.942 -16.942 1.00 11.32 202 ILE B N 1
ATOM 2957 C CA . ILE B 1 202 ? 72.760 31.084 -17.049 1.00 9.97 202 ILE B CA 1
ATOM 2958 C C . ILE B 1 202 ? 73.656 31.564 -18.217 1.00 14.35 202 ILE B C 1
ATOM 2959 O O . ILE B 1 202 ? 74.904 31.533 -18.177 1.00 14.56 202 ILE B O 1
ATOM 2964 N N . GLU B 1 203 ? 73.038 32.049 -19.299 1.00 12.68 203 GLU B N 1
ATOM 2965 C CA . GLU B 1 203 ? 73.803 32.520 -20.443 1.00 14.14 203 GLU B CA 1
ATOM 2966 C C . GLU B 1 203 ? 74.648 33.687 -20.059 1.00 13.23 203 GLU B C 1
ATOM 2967 O O . GLU B 1 203 ? 75.811 33.816 -20.502 1.00 14.86 203 GLU B O 1
ATOM 2973 N N . ASP B 1 204 ? 74.086 34.574 -19.242 1.00 12.29 204 ASP B N 1
ATOM 2974 C CA . ASP B 1 204 ? 74.878 35.698 -18.786 1.00 11.03 204 ASP B CA 1
ATOM 2975 C C . ASP B 1 204 ? 76.174 35.227 -18.099 1.00 15.55 204 ASP B C 1
ATOM 2976 O O . ASP B 1 204 ? 77.277 35.779 -18.262 1.00 14.42 204 ASP B O 1
ATOM 2981 N N . LEU B 1 205 ? 76.034 34.231 -17.200 1.00 11.31 205 LEU B N 1
ATOM 2982 C CA . LEU B 1 205 ? 77.159 33.733 -16.449 1.00 10.52 205 LEU B CA 1
ATOM 2983 C C . LEU B 1 205 ? 78.195 33.029 -17.375 1.00 14.92 205 LEU B C 1
ATOM 2984 O O . LEU B 1 205 ? 79.425 33.160 -17.156 1.00 13.34 205 LEU B O 1
ATOM 2989 N N . VAL B 1 206 ? 77.687 32.209 -18.322 1.00 11.64 206 VAL B N 1
ATOM 2990 C CA . VAL B 1 206 ? 78.599 31.598 -19.272 1.00 13.45 206 VAL B CA 1
ATOM 2991 C C . VAL B 1 206 ? 79.437 32.712 -19.958 1.00 20.14 206 VAL B C 1
ATOM 2992 O O . VAL B 1 206 ? 80.667 32.727 -20.069 1.00 15.26 206 VAL B O 1
ATOM 2996 N N . ALA B 1 207 ? 78.730 33.719 -20.427 1.00 14.46 207 ALA B N 1
ATOM 2997 C CA . ALA B 1 207 ? 79.436 34.802 -21.061 1.00 19.11 207 ALA B CA 1
ATOM 2998 C C . ALA B 1 207 ? 80.495 35.499 -20.191 1.00 18.58 207 ALA B C 1
ATOM 2999 O O . ALA B 1 207 ? 81.623 35.868 -20.559 1.00 20.07 207 ALA B O 1
ATOM 3001 N N . TYR B 1 208 ? 80.102 35.784 -19.010 1.00 13.53 208 TYR B N 1
ATOM 3002 C CA . TYR B 1 208 ? 80.925 36.442 -18.051 1.00 14.05 208 TYR B CA 1
ATOM 3003 C C . TYR B 1 208 ? 82.163 35.641 -17.737 1.00 16.95 208 TYR B C 1
ATOM 3004 O O . TYR B 1 208 ? 83.283 36.188 -17.759 1.00 15.58 208 TYR B O 1
ATOM 3013 N N . ARG B 1 209 ? 81.945 34.374 -17.383 1.00 15.21 209 ARG B N 1
ATOM 3014 C CA . ARG B 1 209 ? 83.115 33.569 -17.170 1.00 19.34 209 ARG B CA 1
ATOM 3015 C C . ARG B 1 209 ? 83.977 33.498 -18.464 1.00 21.47 209 ARG B C 1
ATOM 3016 O O . ARG B 1 209 ? 85.194 33.613 -18.368 1.00 25.34 209 ARG B O 1
ATOM 3024 N N . GLN B 1 210 ? 83.418 33.259 -19.652 1.00 14.87 210 GLN B N 1
ATOM 3025 C CA . GLN B 1 210 ? 84.279 33.233 -20.824 1.00 19.17 210 GLN B CA 1
ATOM 3026 C C . GLN B 1 210 ? 85.112 34.504 -20.963 1.00 28.78 210 GLN B C 1
ATOM 3027 O O . GLN B 1 210 ? 86.312 34.521 -21.205 1.00 27.67 210 GLN B O 1
ATOM 3033 N N . ALA B 1 211 ? 84.504 35.645 -20.708 1.00 26.66 211 ALA B N 1
ATOM 3034 C CA . ALA B 1 211 ? 85.254 36.905 -20.804 1.00 25.07 211 ALA B CA 1
ATOM 3035 C C . ALA B 1 211 ? 86.381 37.070 -19.798 1.00 32.27 211 ALA B C 1
ATOM 3036 O O . ALA B 1 211 ? 87.236 37.945 -19.874 1.00 39.66 211 ALA B O 1
ATOM 3038 N N . HIS B 1 212 ? 86.423 36.258 -18.785 1.00 28.26 212 HIS B N 1
ATOM 3039 C CA . HIS B 1 212 ? 87.470 36.468 -17.812 1.00 26.93 212 HIS B CA 1
ATOM 3040 C C . HIS B 1 212 ? 88.339 35.195 -17.872 1.00 33.92 212 HIS B C 1
ATOM 3041 O O . HIS B 1 212 ? 89.305 34.968 -17.158 1.00 62.16 212 HIS B O 1
ATOM 3048 N N . GLU B 1 213 ? 87.966 34.293 -18.776 1.00 35.72 213 GLU B N 1
ATOM 3049 C CA . GLU B 1 213 ? 88.661 33.011 -18.994 1.00 31.53 213 GLU B CA 1
ATOM 3050 C C . GLU B 1 213 ? 89.597 32.958 -20.187 1.00 45.77 213 GLU B C 1
ATOM 3051 O O . GLU B 1 213 ? 89.301 33.372 -21.332 1.00 25.64 213 GLU B O 1
ATOM 3057 N N . ARG B 1 214 ? 90.744 32.345 -19.881 1.00 47.43 214 ARG B N 1
ATOM 3058 C CA . ARG B 1 214 ? 91.746 32.183 -20.889 1.00 56.25 214 ARG B CA 1
ATOM 3059 C C . ARG B 1 214 ? 92.105 33.555 -21.458 1.00 64.52 214 ARG B C 1
ATOM 3060 O O . ARG B 1 214 ? 92.204 33.788 -22.668 1.00 60.52 214 ARG B O 1
ATOM 3068 N N . LYS B 1 215 ? 92.252 34.503 -20.552 1.00 47.75 215 LYS B N 1
ATOM 3069 C CA . LYS B 1 215 ? 92.638 35.797 -20.999 1.00 41.99 215 LYS B CA 1
ATOM 3070 C C . LYS B 1 215 ? 94.148 35.701 -21.028 1.00 46.47 215 LYS B C 1
ATOM 3071 O O . LYS B 1 215 ? 94.791 35.013 -20.203 1.00 25.57 215 LYS B O 1
ATOM 3077 N N . ALA B 1 216 ? 94.771 36.435 -21.941 1.00 35.67 216 ALA B N 1
ATOM 3078 C CA . ALA B 1 216 ? 96.224 36.396 -21.826 1.00 34.27 216 ALA B CA 1
ATOM 3079 C C . ALA B 1 216 ? 96.632 37.204 -20.605 1.00 46.44 216 ALA B C 1
ATOM 3080 O O . ALA B 1 216 ? 95.821 37.992 -20.096 1.00 42.57 216 ALA B O 1
ATOM 3082 N N . SER B 1 217 ? 97.902 36.919 -20.216 1.00 43.71 217 SER B N 1
ATOM 3083 C CA . SER B 1 217 ? 98.816 37.502 -19.245 1.00 36.64 217 SER B CA 1
ATOM 3084 C C . SER B 1 217 ? 98.559 37.196 -17.806 1.00 58.15 217 SER B C 1
ATOM 3085 O O . SER B 1 217 ? 99.503 37.338 -17.041 1.00 80.00 217 SER B O 1
#

Secondary structure (DSSP, 8-state):
-GGGG--HHHHHHHHHHHHHTT--EEEE----EEEEEETTT--HHHHHHHHHHB-S--EEEE-HHHHHHTT--BS-SS---TT---BBS-EEESSS-SSS-SHHHHHHHHHHHHSTT--GGGEEEEEEEEEEEPPTTGGGT--SHHHHHHHHHHHTTS-S-EEEEEBB-TTSSBPPHHHHHHHHHHTT-EEEEHHHHHHHHHHH-/-HHHHH-SHHHHHHHHHHHHHTT--EEEE---EEEEEETTT--HHHHHHHHHHB-S--EEEE-HHHHHHHT--BSS---SSS----BB--EEESSS-SSS-SHHHHHHHHHHHHSTT--GGGEEEEEEEEEEEPPTTGGGT--SHHHHHHHHHHHHTS-S-EEEEEBB-TTSPBP-HHHHHHHHHHTT-EEEEHHHHHHHHHHHSS---

Solvent-accessible surface area: 16398 Å² total; per-residue (Å²): 136,5,85,104,65,17,76,58,78,88,22,0,76,66,0,4,36,0,0,128,115,19,81,2,0,0,1,4,85,177,36,29,0,1,1,0,4,0,1,70,45,0,52,53,128,34,0,7,39,1,3,41,44,2,0,0,0,2,4,0,0,0,32,64,105,44,40,107,76,1,93,1,75,52,11,24,187,110,56,54,18,87,140,39,24,9,7,0,6,2,0,21,4,32,146,67,35,121,66,0,2,17,1,48,12,0,1,42,0,1,112,26,0,11,40,122,58,4,133,52,88,54,4,82,60,21,3,26,1,3,0,7,49,7,76,91,44,6,7,73,79,54,43,14,22,9,2,0,0,15,13,0,0,63,73,8,69,39,71,54,7,0,1,7,0,11,8,9,33,77,93,3,48,26,0,124,14,88,56,0,27,103,15,0,90,130,56,101,12,15,7,1,26,5,135,7,2,34,38,18,61,90,64,116,168,121,43,108,97,42,30,13,56,57,83,89,19,0,88,77,0,11,31,0,0,135,117,36,80,3,0,0,0,3,94,84,30,1,1,0,0,4,2,0,60,59,0,61,65,135,32,0,7,41,0,4,39,40,2,0,0,1,2,5,1,0,0,33,60,101,46,38,108,74,1,89,1,75,36,13,43,153,72,141,117,105,73,100,29,59,6,17,0,7,1,0,19,2,36,149,68,33,65,35,0,1,19,1,50,15,0,10,43,0,2,85,26,0,8,39,124,53,4,130,52,90,56,4,30,28,2,2,19,2,3,0,10,39,7,37,90,42,5,6,66,53,63,50,12,21,8,1,0,0,15,13,0,0,79,67,8,67,43,72,58,8,0,0,6,0,12,8,13,33,85,93,2,51,30,1,116,31,91,53,0,29,103,16,0,82,131,54,97,8,7,1,0,14,11,145,5,1,38,38,20,43,105,49,84,73,237,134,104,163

Radius of gyration: 21.41 Å; Cα contacts (8 Å, |Δi|>4): 976; chains: 2; bounding box: 66×54×41 Å

GO terms:
  GO:0042802 identical protein binding (F, IPI)
  GO:0000287 magnesium ion binding (F, IDA)
  GO:0005829 cytosol (C, IDA)
  GO:0008686 3,4-dihydroxy-2-butanone-4-phosphate synthase activity (F, IDA)
  GO:0042803 protein homodimerization activity (F, IDA)
  GO:0009231 riboflavin biosynthetic process (P, IMP)
  GO:0005829 cytosol (C, HDA)

B-factor: mean 20.44, std 15.49, range [2.0, 80.0]

Sequence (414 aa):
LLSSFGTPFERVENALAALREGRGVMVLDENEGDMIFPAETMTVEQMALTIRHGSGIVCLCITEDRRKQLDLPMMVENNTSAYGTGFTVTIEAAEGVTTGVSAADRITTVRAAIADGAKPSDLNRPGHVFPLRAQAGGVLTRGGHTEATIDLMTLAGFKPAGVLCELTNDDGTMARAPECIEFANKHNMALVTIEDLVAYRQAHETLLSSFGTPFERVENALAALREGRGVMVLDNEGDMIFPAETMTVEQMALTIRHGSGIVCLCITEDRRKQLDLPMMVENNTSAYGTGFTVTIEAAEGVTTGVSAADRITTVRAAIADGAKPSDLNRPGHVFPLRAQAGGVLTRGGHTEATIDLMTLAGFKPAGVLCELTNDDGTMARAPECIEFANKHNMALVTIEDLVAYRQAHERKAS

CATH classification: 3.90.870.10

Foldseek 3Di:
DCVVVPDLLVLLVQQLVCQLVQHWAFAWDCTWTKIKHFLVRDDLVNLVVCCVFFPNQKEKQDEPVLCVQLVWAFCDPDDPDPQSWQWTFAKFFLDDADQCRHSVRVSVTSCLSPDDVRHNNRIDTDGRYIYTYADPPACLVPLDVSSVRQVSQVVSPHDSMMMIGIGADPVGHGQRVVSSVVVCVVRVHRYHYSVSVNVVVVVVD/DLCVQFNDLVSLLVVQLVCQVVQAWEWEPQVWTKIKHFLVRHDLVNLVVQCVFFPLQKEKQDEPVLCVQLVWAQCDDDDDPDPDFQWTFAKFFLDDADQLRHSVRVSVTSCLSPDDVRHNNRIDTDHRYIYGYADPPACLVPLDPSSVRQVSCVVSPHDSMMMIGIGADPVGHGDGVVVSSVVCVVRVHRYHYSVSVNVVCVVVPPDDD